Protein AF-0000000070044479 (afdb_homodimer)

Nearest PDB structures (foldseek):
  1mx0-assembly1_A  TM=9.557E-01  e=2.720E-31  Saccharolobus shibatae
  1mx0-assembly3_E  TM=9.548E-01  e=3.737E-31  Saccharolobus shibatae
  1z5a-assembly1_B  TM=9.494E-01  e=3.239E-30  Saccharolobus shibatae
  1mx0-assembly3_F  TM=9.528E-01  e=2.763E-28  Saccharolobus shibatae
  2zbk-assembly1_B  TM=9.102E-01  e=1.584E-25  Saccharolobus shibatae

InterPro domains:
  IPR003594 Histidine kinase/HSP90-like ATPase domain [PF02518] (31-142)
  IPR003594 Histidine kinase/HSP90-like ATPase domain [SM00387] (28-153)
  IPR036890 Histidine kinase/HSP90-like ATPase superfamily [G3DSA:3.30.565.10] (1-230)
  IPR036890 Histidine kinase/HSP90-like ATPase superfamily [SSF55874] (16-227)

Organism: NCBI:txid859350

Structure (mmCIF, N/CA/C/O backbone):
data_AF-0000000070044479-model_v1
#
loop_
_entity.id
_entity.type
_entity.pdbx_description
1 polymer 'Putative DNA topoisomerase VI, B subunit'
#
loop_
_atom_site.group_PDB
_atom_site.id
_atom_site.type_symbol
_atom_site.label_atom_id
_atom_site.label_alt_id
_atom_site.label_comp_id
_atom_site.label_asym_id
_atom_site.label_entity_id
_atom_site.label_seq_id
_atom_site.pdbx_PDB_ins_code
_atom_site.Cartn_x
_atom_site.Cartn_y
_atom_site.Cartn_z
_atom_site.occupancy
_atom_site.B_iso_or_equiv
_atom_site.auth_seq_id
_atom_site.auth_comp_id
_atom_site.auth_asym_id
_atom_site.auth_atom_id
_atom_site.pdbx_PDB_model_num
ATOM 1 N N . MET A 1 1 ? 23.031 30.609 -0.512 1 29.05 1 MET A N 1
ATOM 2 C CA . MET A 1 1 ? 22.578 29.422 0.21 1 29.05 1 MET A CA 1
ATOM 3 C C . MET A 1 1 ? 21.453 28.719 -0.54 1 29.05 1 MET A C 1
ATOM 5 O O . MET A 1 1 ? 20.406 29.328 -0.807 1 29.05 1 MET A O 1
ATOM 9 N N . SER A 1 2 ? 21.703 27.906 -1.408 1 37.16 2 SER A N 1
ATOM 10 C CA . SER A 1 2 ? 20.828 27.281 -2.395 1 37.16 2 SER A CA 1
ATOM 11 C C . SER A 1 2 ? 19.578 26.719 -1.734 1 37.16 2 SER A C 1
ATOM 13 O O . SER A 1 2 ? 19.672 25.859 -0.846 1 37.16 2 SER A O 1
ATOM 15 N N . SER A 1 3 ? 18.531 27.484 -1.514 1 43.47 3 SER A N 1
ATOM 16 C CA . SER A 1 3 ? 17.219 27.141 -0.96 1 43.47 3 SER A CA 1
ATOM 17 C C . SER A 1 3 ? 16.734 25.797 -1.481 1 43.47 3 SER A C 1
ATOM 19 O O . SER A 1 3 ? 16.484 25.641 -2.678 1 43.47 3 SER A O 1
ATOM 21 N N . ILE A 1 4 ? 17.297 24.766 -1.035 1 48.38 4 ILE A N 1
ATOM 22 C CA . ILE A 1 4 ? 16.844 23.453 -1.48 1 48.38 4 ILE A CA 1
ATOM 23 C C . ILE A 1 4 ? 15.32 23.391 -1.474 1 48.38 4 ILE A C 1
ATOM 25 O O . ILE A 1 4 ? 14.695 23.438 -0.411 1 48.38 4 ILE A O 1
ATOM 29 N N . LYS A 1 5 ? 14.773 23.906 -2.537 1 58.41 5 LYS A N 1
ATOM 30 C CA . LYS A 1 5 ? 13.336 23.828 -2.756 1 58.41 5 LYS A CA 1
ATOM 31 C C . LYS A 1 5 ? 12.844 22.391 -2.641 1 58.41 5 LYS A C 1
ATOM 33 O O . LYS A 1 5 ? 13.5 21.453 -3.111 1 58.41 5 LYS A O 1
ATOM 38 N N . GLU A 1 6 ? 11.938 22.219 -1.796 1 69.19 6 GLU A N 1
ATOM 39 C CA . GLU A 1 6 ? 11.281 20.922 -1.653 1 69.19 6 GLU A CA 1
ATOM 40 C C . GLU A 1 6 ? 10.82 20.375 -3.006 1 69.19 6 GLU A C 1
ATOM 42 O O . GLU A 1 6 ? 10.172 21.094 -3.775 1 69.19 6 GLU A O 1
ATOM 47 N N . LYS A 1 7 ? 11.414 19.25 -3.463 1 80.56 7 LYS A N 1
ATOM 48 C CA . LYS A 1 7 ? 11.031 18.641 -4.734 1 80.56 7 LYS A CA 1
ATOM 49 C C . LYS A 1 7 ? 9.883 17.656 -4.551 1 80.56 7 LYS A C 1
ATOM 51 O O . LYS A 1 7 ? 9.969 16.734 -3.738 1 80.56 7 LYS A O 1
ATOM 56 N N . PHE A 1 8 ? 8.727 18.062 -5.16 1 87.31 8 PHE A N 1
ATOM 57 C CA . PHE A 1 8 ? 7.566 17.172 -5.176 1 87.31 8 PHE A CA 1
ATOM 58 C C . PHE A 1 8 ? 7.621 16.234 -6.367 1 87.31 8 PHE A C 1
ATOM 60 O O . PHE A 1 8 ? 8.016 16.625 -7.465 1 87.31 8 PHE A O 1
ATOM 67 N N . ASN A 1 9 ? 7.402 14.977 -6.074 1 87.81 9 ASN A N 1
ATOM 68 C CA . ASN A 1 9 ? 7.348 13.977 -7.141 1 87.81 9 ASN A CA 1
ATOM 69 C C . ASN A 1 9 ? 6.227 12.969 -6.906 1 87.81 9 ASN A C 1
ATOM 71 O O . ASN A 1 9 ? 5.762 12.805 -5.777 1 87.81 9 ASN A O 1
ATOM 75 N N . GLN A 1 10 ? 5.777 12.438 -8.031 1 91.5 10 GLN A N 1
ATOM 76 C CA . GLN A 1 10 ? 4.809 11.344 -7.969 1 91.5 10 GLN A CA 1
ATOM 77 C C . GLN A 1 10 ? 5.473 10 -8.242 1 91.5 10 GLN A C 1
ATOM 79 O O . GLN A 1 10 ? 6.223 9.859 -9.211 1 91.5 10 GLN A O 1
ATOM 84 N N . ILE A 1 11 ? 5.242 9.062 -7.41 1 92.69 11 ILE A N 1
ATOM 85 C CA . ILE A 1 11 ? 5.793 7.734 -7.664 1 92.69 11 ILE A CA 1
ATOM 86 C C . ILE A 1 11 ? 4.676 6.793 -8.109 1 92.69 11 ILE A C 1
ATOM 88 O O . ILE A 1 11 ? 3.5 7.039 -7.832 1 92.69 11 ILE A O 1
ATOM 92 N N . SER A 1 12 ? 5.086 5.754 -8.828 1 94.69 12 SER A N 1
ATOM 93 C CA . SER A 1 12 ? 4.125 4.762 -9.297 1 94.69 12 SER A CA 1
ATOM 94 C C . SER A 1 12 ? 3.764 3.773 -8.195 1 94.69 12 SER A C 1
ATOM 96 O O . SER A 1 12 ? 4.477 3.664 -7.195 1 94.69 12 SER A O 1
ATOM 98 N N . PRO A 1 13 ? 2.658 3.078 -8.414 1 94.5 13 PRO A N 1
ATOM 99 C CA . PRO A 1 13 ? 2.328 2.021 -7.453 1 94.5 13 PRO A CA 1
ATOM 100 C C . PRO A 1 13 ? 3.438 0.981 -7.316 1 94.5 13 PRO A C 1
ATOM 102 O O . PRO A 1 13 ? 3.76 0.561 -6.203 1 94.5 13 PRO A O 1
ATOM 105 N N . SER A 1 14 ? 3.994 0.616 -8.445 1 95.56 14 SER A N 1
ATOM 106 C CA . SER A 1 14 ? 5.059 -0.383 -8.391 1 95.56 14 SER A CA 1
ATOM 107 C C . SER A 1 14 ? 6.277 0.146 -7.645 1 95.56 14 SER A C 1
ATOM 109 O O . SER A 1 14 ? 6.918 -0.59 -6.891 1 95.56 14 SER A O 1
ATOM 111 N N . GLU A 1 15 ? 6.57 1.391 -7.781 1 93.31 15 GLU A N 1
ATOM 112 C CA . GLU A 1 15 ? 7.672 1.995 -7.035 1 93.31 15 GLU A CA 1
ATOM 113 C C . GLU A 1 15 ? 7.383 2.01 -5.535 1 93.31 15 GLU A C 1
ATOM 115 O O . GLU A 1 15 ? 8.266 1.736 -4.727 1 93.31 15 GLU A O 1
ATOM 120 N N . PHE A 1 16 ? 6.18 2.369 -5.199 1 92.38 16 PHE A N 1
ATOM 121 C CA . PHE A 1 16 ? 5.785 2.396 -3.795 1 92.38 16 PHE A CA 1
ATOM 122 C C . PHE A 1 16 ? 5.957 1.024 -3.156 1 92.38 16 PHE A C 1
ATOM 124 O O . PHE A 1 16 ? 6.59 0.897 -2.105 1 92.38 16 PHE A O 1
ATOM 131 N N . PHE A 1 17 ? 5.477 0.013 -3.824 1 91 17 PHE A N 1
ATOM 132 C CA . PHE A 1 17 ? 5.488 -1.317 -3.227 1 91 17 PHE A CA 1
ATOM 133 C C . PHE A 1 17 ? 6.879 -1.937 -3.314 1 91 17 PHE A C 1
ATOM 135 O O . PHE A 1 17 ? 7.234 -2.795 -2.506 1 91 17 PHE A O 1
ATOM 142 N N . TYR A 1 18 ? 7.594 -1.481 -4.316 1 89.69 18 TYR A N 1
ATOM 143 C CA . TYR A 1 18 ? 9.008 -1.843 -4.355 1 89.69 18 TYR A CA 1
ATOM 144 C C . TYR A 1 18 ? 9.719 -1.402 -3.082 1 89.69 18 TYR A C 1
ATOM 146 O O . TYR A 1 18 ? 10.43 -2.191 -2.459 1 89.69 18 TYR A O 1
ATOM 154 N N . SER A 1 19 ? 9.484 -0.136 -2.662 1 88.12 19 SER A N 1
ATOM 155 C CA . SER A 1 19 ? 10.156 0.448 -1.508 1 88.12 19 SER A CA 1
ATOM 156 C C . SER A 1 19 ? 9.531 -0.03 -0.202 1 88.12 19 SER A C 1
ATOM 158 O O . SER A 1 19 ? 10.148 0.054 0.859 1 88.12 19 SER A O 1
ATOM 160 N N . ASN A 1 20 ? 8.297 -0.519 -0.312 1 87.94 20 ASN A N 1
ATOM 161 C CA . ASN A 1 20 ? 7.551 -0.94 0.869 1 87.94 20 ASN A CA 1
ATOM 162 C C . ASN A 1 20 ? 7.051 -2.375 0.732 1 87.94 20 ASN A C 1
ATOM 164 O O . ASN A 1 20 ? 5.895 -2.666 1.035 1 87.94 20 ASN A O 1
ATOM 168 N N . ARG A 1 21 ? 7.902 -3.24 0.276 1 88.44 21 ARG A N 1
ATOM 169 C CA . ARG A 1 21 ? 7.516 -4.609 -0.042 1 88.44 21 ARG A CA 1
ATOM 170 C C . ARG A 1 21 ? 7.102 -5.367 1.215 1 88.44 21 ARG A C 1
ATOM 172 O O . ARG A 1 21 ? 6.355 -6.348 1.138 1 88.44 21 ARG A O 1
ATOM 179 N N . ASP A 1 22 ? 7.512 -4.898 2.383 1 86.62 22 ASP A N 1
ATOM 180 C CA . ASP A 1 22 ? 7.125 -5.531 3.641 1 86.62 22 ASP A CA 1
ATOM 181 C C . ASP A 1 22 ? 5.613 -5.477 3.838 1 86.62 22 ASP A C 1
ATOM 183 O O . ASP A 1 22 ? 5.027 -6.375 4.449 1 86.62 22 ASP A O 1
ATOM 187 N N . LEU A 1 23 ? 5.031 -4.453 3.336 1 83.5 23 LEU A N 1
ATOM 188 C CA . LEU A 1 23 ? 3.586 -4.277 3.451 1 83.5 23 LEU A CA 1
ATOM 189 C C . LEU A 1 23 ? 2.844 -5.43 2.781 1 83.5 23 LEU A C 1
ATOM 191 O O . LEU A 1 23 ? 1.732 -5.777 3.188 1 83.5 23 LEU A O 1
ATOM 195 N N . ALA A 1 24 ? 3.525 -6.059 1.772 1 83.94 24 ALA A N 1
ATOM 196 C CA . ALA A 1 24 ? 2.887 -7.141 1.027 1 83.94 24 ALA A CA 1
ATOM 197 C C . ALA A 1 24 ? 3.434 -8.5 1.455 1 83.94 24 ALA A C 1
ATOM 199 O O . ALA A 1 24 ? 3.23 -9.5 0.766 1 83.94 24 ALA A O 1
ATOM 200 N N . GLY A 1 25 ? 4.211 -8.547 2.457 1 87.38 25 GLY A N 1
ATOM 201 C CA . GLY A 1 25 ? 4.68 -9.82 2.986 1 87.38 25 GLY A CA 1
ATOM 202 C C . GLY A 1 25 ? 6.012 -10.25 2.406 1 87.38 25 GLY A C 1
ATOM 203 O O . GLY A 1 25 ? 6.395 -11.414 2.521 1 87.38 25 GLY A O 1
ATOM 204 N N . PHE A 1 26 ? 6.672 -9.344 1.788 1 93.94 26 PHE A N 1
ATOM 205 C CA . PHE A 1 26 ? 7.938 -9.695 1.154 1 93.94 26 PHE A CA 1
ATOM 206 C C . PHE A 1 26 ? 9.102 -8.969 1.831 1 93.94 26 PHE A C 1
ATOM 208 O O . PHE A 1 26 ? 9.852 -8.242 1.178 1 93.94 26 PHE A O 1
ATOM 215 N N . SER A 1 27 ? 9.273 -9.305 3.121 1 91 27 SER A N 1
ATOM 216 C CA . SER A 1 27 ? 10.195 -8.578 3.986 1 91 27 SER A CA 1
ATOM 217 C C . SER A 1 27 ? 11.578 -9.211 3.971 1 91 27 SER A C 1
ATOM 219 O O . SER A 1 27 ? 12.586 -8.516 4.094 1 91 27 SER A O 1
ATOM 221 N N . ASN A 1 28 ? 11.578 -10.523 3.861 1 95.25 28 ASN A N 1
ATOM 222 C CA . ASN A 1 28 ? 12.836 -11.266 3.852 1 95.25 28 ASN A CA 1
ATOM 223 C C . ASN A 1 28 ? 12.727 -12.539 3.016 1 95.25 28 ASN A C 1
ATOM 225 O O . ASN A 1 28 ? 11.633 -12.938 2.619 1 95.25 28 ASN A O 1
ATOM 229 N N . PRO A 1 29 ? 13.844 -13.133 2.758 1 98.19 29 PRO A N 1
ATOM 230 C CA . PRO A 1 29 ? 13.844 -14.266 1.827 1 98.19 29 PRO A CA 1
ATOM 231 C C . PRO A 1 29 ? 12.992 -15.43 2.318 1 98.19 29 PRO A C 1
ATOM 233 O O . PRO A 1 29 ? 12.375 -16.125 1.512 1 98.19 29 PRO A O 1
ATOM 236 N N . THR A 1 30 ? 12.984 -15.672 3.623 1 98.44 30 THR A N 1
ATOM 237 C CA . THR A 1 30 ? 12.203 -16.766 4.188 1 98.44 30 THR A CA 1
ATOM 238 C C . THR A 1 30 ? 10.711 -16.516 3.992 1 98.44 30 THR A C 1
ATOM 240 O O . THR A 1 30 ? 10.008 -17.328 3.389 1 98.44 30 THR A O 1
ATOM 243 N N . ARG A 1 31 ? 10.258 -15.383 4.43 1 97.44 31 ARG A N 1
ATOM 244 C CA . ARG A 1 31 ? 8.852 -15.016 4.344 1 97.44 31 ARG A CA 1
ATOM 245 C C . ARG A 1 31 ? 8.422 -14.828 2.891 1 97.44 31 ARG A C 1
ATOM 247 O O . ARG A 1 31 ? 7.305 -15.203 2.518 1 97.44 31 ARG A O 1
ATOM 254 N N . SER A 1 32 ? 9.305 -14.289 2.135 1 97.81 32 SER A N 1
ATOM 255 C CA . SER A 1 32 ? 8.969 -13.977 0.749 1 97.81 32 SER A CA 1
ATOM 256 C C . SER A 1 32 ? 8.727 -15.242 -0.06 1 97.81 32 SER A C 1
ATOM 258 O O . SER A 1 32 ? 7.801 -15.305 -0.872 1 97.81 32 SER A O 1
ATOM 260 N N . LEU A 1 33 ? 9.555 -16.266 0.125 1 98.69 33 LEU A N 1
ATOM 261 C CA . LEU A 1 33 ? 9.359 -17.547 -0.564 1 98.69 33 LEU A CA 1
ATOM 262 C C . LEU A 1 33 ? 8.023 -18.172 -0.172 1 98.69 33 LEU A C 1
ATOM 264 O O . LEU A 1 33 ? 7.266 -18.609 -1.036 1 98.69 33 LEU A O 1
ATOM 268 N N . TYR A 1 34 ? 7.777 -18.125 1.093 1 98.06 34 TYR A N 1
ATOM 269 C CA . TYR A 1 34 ? 6.523 -18.656 1.604 1 98.06 34 TYR A CA 1
ATOM 270 C C . TYR A 1 34 ? 5.332 -17.906 1.04 1 98.06 34 TYR A C 1
ATOM 272 O O . TYR A 1 34 ? 4.363 -18.5 0.573 1 98.06 34 TYR A O 1
ATOM 280 N N . THR A 1 35 ? 5.395 -16.578 1.1 1 96.75 35 THR A N 1
ATOM 281 C CA . THR A 1 35 ? 4.293 -15.742 0.637 1 96.75 35 THR A CA 1
ATOM 282 C C . THR A 1 35 ? 4.043 -15.953 -0.854 1 96.75 35 THR A C 1
ATOM 284 O O . THR A 1 35 ? 2.893 -16.016 -1.292 1 96.75 35 THR A O 1
ATOM 287 N N . ALA A 1 36 ? 5.102 -16.047 -1.615 1 98.19 36 ALA A N 1
ATOM 288 C CA . ALA A 1 36 ? 4.961 -16.281 -3.051 1 98.19 36 ALA A CA 1
ATOM 289 C C . ALA A 1 36 ? 4.234 -17.594 -3.322 1 98.19 36 ALA A C 1
ATOM 291 O O . ALA A 1 36 ? 3.328 -17.656 -4.156 1 98.19 36 ALA A O 1
ATOM 292 N N . VAL A 1 37 ? 4.617 -18.609 -2.619 1 98.31 37 VAL A N 1
ATOM 293 C CA . VAL A 1 37 ? 3.971 -19.922 -2.754 1 98.31 37 VAL A CA 1
ATOM 294 C C . VAL A 1 37 ? 2.473 -19.781 -2.484 1 98.31 37 VAL A C 1
ATOM 296 O O . VAL A 1 37 ? 1.648 -20.203 -3.295 1 98.31 37 VAL A O 1
ATOM 299 N N . ARG A 1 38 ? 2.215 -19.203 -1.387 1 96.81 38 ARG A N 1
ATOM 300 C CA . ARG A 1 38 ? 0.823 -19.062 -0.971 1 96.81 38 ARG A CA 1
ATOM 301 C C . ARG A 1 38 ? 0.012 -18.312 -2.016 1 96.81 38 ARG A C 1
ATOM 303 O O . ARG A 1 38 ? -1.091 -18.719 -2.377 1 96.81 38 ARG A O 1
ATOM 310 N N . GLU A 1 39 ? 0.542 -17.203 -2.492 1 95.06 39 GLU A N 1
ATOM 311 C CA . GLU A 1 39 ? -0.179 -16.359 -3.438 1 95.06 39 GLU A CA 1
ATOM 312 C C . GLU A 1 39 ? -0.479 -17.109 -4.73 1 95.06 39 GLU A C 1
ATOM 314 O O . GLU A 1 39 ? -1.596 -17.031 -5.25 1 95.06 39 GLU A O 1
ATOM 319 N N . PHE A 1 40 ? 0.484 -17.859 -5.234 1 97.44 40 PHE A N 1
ATOM 320 C CA . PHE A 1 40 ? 0.295 -18.531 -6.508 1 97.44 40 PHE A CA 1
ATOM 321 C C . PHE A 1 40 ? -0.632 -19.734 -6.344 1 97.44 40 PHE A C 1
ATOM 323 O O . PHE A 1 40 ? -1.482 -19.984 -7.199 1 97.44 40 PHE A O 1
ATOM 330 N N . VAL A 1 41 ? -0.502 -20.453 -5.258 1 97.38 41 VAL A N 1
ATOM 331 C CA . VAL A 1 41 ? -1.359 -21.609 -5.02 1 97.38 41 VAL A CA 1
ATOM 332 C C . VAL A 1 41 ? -2.803 -21.156 -4.824 1 97.38 41 VAL A C 1
ATOM 334 O O . VAL A 1 41 ? -3.727 -21.734 -5.41 1 97.38 41 VAL A O 1
ATOM 337 N N . GLU A 1 42 ? -2.984 -20.125 -4.051 1 94.69 42 GLU A N 1
ATOM 338 C CA . GLU A 1 42 ? -4.328 -19.609 -3.793 1 94.69 42 GLU A CA 1
ATOM 339 C C . GLU A 1 42 ? -4.977 -19.094 -5.074 1 94.69 42 GLU A C 1
ATOM 341 O O . GLU A 1 42 ? -6.172 -19.297 -5.297 1 94.69 42 GLU A O 1
ATOM 346 N N . ASN A 1 43 ? -4.215 -18.406 -5.887 1 93.69 43 ASN A N 1
ATOM 347 C CA . ASN A 1 43 ? -4.746 -17.953 -7.168 1 93.69 43 ASN A CA 1
ATOM 348 C C . ASN A 1 43 ? -5.203 -19.125 -8.031 1 93.69 43 ASN A C 1
ATOM 350 O O . ASN A 1 43 ? -6.242 -19.047 -8.688 1 93.69 43 ASN A O 1
ATOM 354 N N . ALA A 1 44 ? -4.41 -20.188 -8.039 1 96.69 44 ALA A N 1
ATOM 355 C CA . ALA A 1 44 ? -4.754 -21.375 -8.805 1 96.69 44 ALA A CA 1
ATOM 356 C C . ALA A 1 44 ? -6.074 -21.969 -8.328 1 96.69 44 ALA A C 1
ATOM 358 O O . ALA A 1 44 ? -6.957 -22.266 -9.133 1 96.69 44 ALA A O 1
ATOM 359 N N . LEU A 1 45 ? -6.168 -22.094 -7.02 1 94.88 45 LEU A N 1
ATOM 360 C CA . LEU A 1 45 ? -7.375 -22.656 -6.43 1 94.88 45 LEU A CA 1
ATOM 361 C C . LEU A 1 45 ? -8.586 -21.781 -6.707 1 94.88 45 LEU A C 1
ATOM 363 O O . LEU A 1 45 ? -9.641 -22.281 -7.098 1 94.88 45 LEU A O 1
ATOM 367 N N . ASP A 1 46 ? -8.422 -20.484 -6.531 1 91.56 46 ASP A N 1
ATOM 368 C CA . ASP A 1 46 ? -9.508 -19.547 -6.746 1 91.56 46 ASP A CA 1
ATOM 369 C C . ASP A 1 46 ? -9.992 -19.578 -8.195 1 91.56 46 ASP A C 1
ATOM 371 O O . ASP A 1 46 ? -11.195 -19.547 -8.453 1 91.56 46 ASP A O 1
ATOM 375 N N . ALA A 1 47 ? -9.07 -19.609 -9.109 1 92.81 47 ALA A N 1
ATOM 376 C CA . ALA A 1 47 ? -9.414 -19.609 -10.531 1 92.81 47 ALA A CA 1
ATOM 377 C C . ALA A 1 47 ? -10.25 -20.844 -10.883 1 92.81 47 ALA A C 1
ATOM 379 O O . ALA A 1 47 ? -11.227 -20.734 -11.633 1 92.81 47 ALA A O 1
ATOM 380 N N . CYS A 1 48 ? -9.891 -21.984 -10.375 1 94.31 48 CYS A N 1
ATOM 381 C CA . CYS A 1 48 ? -10.648 -23.203 -10.617 1 94.31 48 CYS A CA 1
ATOM 382 C C . CYS A 1 48 ? -12.031 -23.125 -9.984 1 94.31 48 CYS A C 1
ATOM 384 O O . CYS A 1 48 ? -13.039 -23.422 -10.633 1 94.31 48 CYS A O 1
ATOM 386 N N . ASP A 1 49 ? -12.07 -22.625 -8.781 1 90.19 49 ASP A N 1
ATOM 387 C CA . ASP A 1 49 ? -13.32 -22.531 -8.047 1 90.19 49 ASP A CA 1
ATOM 388 C C . ASP A 1 49 ? -14.328 -21.656 -8.781 1 90.19 49 ASP A C 1
ATOM 390 O O . ASP A 1 49 ? -15.508 -22 -8.883 1 90.19 49 ASP A O 1
ATOM 394 N N . GLN A 1 50 ? -13.852 -20.625 -9.242 1 86.81 50 GLN A N 1
ATOM 395 C CA . GLN A 1 50 ? -14.727 -19.656 -9.906 1 86.81 50 GLN A CA 1
ATOM 396 C C . GLN A 1 50 ? -15.375 -20.25 -11.141 1 86.81 50 GLN A C 1
ATOM 398 O O . GLN A 1 50 ? -16.469 -19.844 -11.539 1 86.81 50 GLN A O 1
ATOM 403 N N . LYS A 1 51 ? -14.727 -21.25 -11.734 1 91.94 51 LYS A N 1
ATOM 404 C CA . LYS A 1 51 ? -15.242 -21.844 -12.969 1 91.94 51 LYS A CA 1
ATOM 405 C C . LYS A 1 51 ? -15.797 -23.25 -12.719 1 91.94 51 LYS A C 1
ATOM 407 O O . LYS A 1 51 ? -16.141 -23.969 -13.664 1 91.94 51 LYS A O 1
ATOM 412 N N . GLY A 1 52 ? -15.812 -23.641 -11.453 1 91.75 52 GLY A N 1
ATOM 413 C CA . GLY A 1 52 ? -16.328 -24.953 -11.102 1 91.75 52 GLY A CA 1
ATOM 414 C C . GLY A 1 52 ? -15.445 -26.094 -11.586 1 91.75 52 GLY A C 1
ATOM 415 O O . GLY A 1 52 ? -15.938 -27.172 -11.914 1 91.75 52 GLY A O 1
ATOM 416 N N . ILE A 1 53 ? -14.195 -25.859 -11.695 1 94.81 53 ILE A N 1
ATOM 417 C CA . ILE A 1 53 ? -13.211 -26.859 -12.094 1 94.81 53 ILE A CA 1
ATOM 418 C C . ILE A 1 53 ? -12.57 -27.469 -10.859 1 94.81 53 ILE A C 1
ATOM 420 O O . ILE A 1 53 ? -12.172 -26.766 -9.938 1 94.81 53 ILE A O 1
ATOM 424 N N . LEU A 1 54 ? -12.539 -28.797 -10.797 1 96.38 54 LEU A N 1
ATOM 425 C CA . LEU A 1 54 ? -11.773 -29.422 -9.727 1 96.38 54 LEU A CA 1
ATOM 426 C C . LEU A 1 54 ? -10.289 -29.141 -9.883 1 96.38 54 LEU A C 1
ATOM 428 O O . LEU A 1 54 ? -9.688 -29.516 -10.891 1 96.38 54 LEU A O 1
ATOM 432 N N . PRO A 1 55 ? -9.703 -28.578 -8.906 1 97.69 55 PRO A N 1
ATOM 433 C CA . PRO A 1 55 ? -8.344 -28.078 -9.102 1 97.69 55 PRO A CA 1
ATOM 434 C C . PRO A 1 55 ? -7.293 -29.188 -9.078 1 97.69 55 PRO A C 1
ATOM 436 O O . PRO A 1 55 ? -7.328 -30.062 -8.211 1 97.69 55 PRO A O 1
ATOM 439 N N . ASP A 1 56 ? -6.438 -29.219 -10.023 1 98.5 56 ASP A N 1
ATOM 440 C CA . ASP A 1 56 ? -5.133 -29.859 -10.016 1 98.5 56 ASP A CA 1
ATOM 441 C C . ASP A 1 56 ? -4.004 -28.844 -9.969 1 98.5 56 ASP A C 1
ATOM 443 O O . ASP A 1 56 ? -3.773 -28.109 -10.938 1 98.5 56 ASP A O 1
ATOM 447 N N . VAL A 1 57 ? -3.291 -28.75 -8.828 1 98.81 57 VAL A N 1
ATOM 448 C CA . VAL A 1 57 ? -2.258 -27.734 -8.625 1 98.81 57 VAL A CA 1
ATOM 449 C C . VAL A 1 57 ? -0.911 -28.422 -8.391 1 98.81 57 VAL A C 1
ATOM 451 O O . VAL A 1 57 ? -0.791 -29.281 -7.52 1 98.81 57 VAL A O 1
ATOM 454 N N . HIS A 1 58 ? 0.044 -28.078 -9.188 1 98.88 58 HIS A N 1
ATOM 455 C CA . HIS A 1 58 ? 1.395 -28.609 -9.055 1 98.88 58 HIS A CA 1
ATOM 456 C C . HIS A 1 58 ? 2.393 -27.516 -8.703 1 98.88 58 HIS A C 1
ATOM 458 O O . HIS A 1 58 ? 2.572 -26.562 -9.477 1 98.88 58 HIS A O 1
ATOM 464 N N . LEU A 1 59 ? 2.98 -27.609 -7.531 1 98.88 59 LEU A N 1
ATOM 465 C CA . LEU A 1 59 ? 3.977 -26.672 -7.016 1 98.88 59 LEU A CA 1
ATOM 466 C C . LEU A 1 59 ? 5.383 -27.234 -7.168 1 98.88 59 LEU A C 1
ATOM 468 O O . LEU A 1 59 ? 5.637 -28.391 -6.805 1 98.88 59 LEU A O 1
ATOM 472 N N . ILE A 1 60 ? 6.293 -26.453 -7.781 1 98.94 60 ILE A N 1
ATOM 473 C CA . ILE A 1 60 ? 7.684 -26.844 -7.965 1 98.94 60 ILE A CA 1
ATOM 474 C C . ILE A 1 60 ? 8.602 -25.75 -7.449 1 98.94 60 ILE A C 1
ATOM 476 O O . ILE A 1 60 ? 8.438 -24.578 -7.797 1 98.94 60 ILE A O 1
ATOM 480 N N . ILE A 1 61 ? 9.516 -26.047 -6.578 1 98.94 61 ILE A N 1
ATOM 481 C CA . ILE A 1 61 ? 10.578 -25.141 -6.172 1 98.94 61 ILE A CA 1
ATOM 482 C C . ILE A 1 61 ? 11.938 -25.766 -6.492 1 98.94 61 ILE A C 1
ATOM 484 O O . ILE A 1 61 ? 12.211 -26.906 -6.105 1 98.94 61 ILE A O 1
ATOM 488 N N . LYS A 1 62 ? 12.758 -25.047 -7.266 1 98.81 62 LYS A N 1
ATOM 489 C CA . LYS A 1 62 ? 14.094 -25.5 -7.629 1 98.81 62 LYS A CA 1
ATOM 490 C C . LYS A 1 62 ? 15.141 -24.438 -7.316 1 98.81 62 LYS A C 1
ATOM 492 O O . LYS A 1 62 ? 14.969 -23.266 -7.656 1 98.81 62 LYS A O 1
ATOM 497 N N . ALA A 1 63 ? 16.219 -24.875 -6.672 1 98.62 63 ALA A N 1
ATOM 498 C CA . ALA A 1 63 ? 17.328 -23.953 -6.48 1 98.62 63 ALA A CA 1
ATOM 499 C C . ALA A 1 63 ? 18.078 -23.719 -7.789 1 98.62 63 ALA A C 1
ATOM 501 O O . ALA A 1 63 ? 18.344 -24.656 -8.539 1 98.62 63 ALA A O 1
ATOM 502 N N . VAL A 1 64 ? 18.375 -22.469 -8.031 1 98.38 64 VAL A N 1
ATOM 503 C CA . VAL A 1 64 ? 19.156 -22.156 -9.219 1 98.38 64 VAL A CA 1
ATOM 504 C C . VAL A 1 64 ? 20.562 -22.75 -9.094 1 98.38 64 VAL A C 1
ATOM 506 O O . VAL A 1 64 ? 21.094 -23.328 -10.047 1 98.38 64 VAL A O 1
ATOM 509 N N . ASP A 1 65 ? 21.109 -22.547 -7.953 1 97.69 65 ASP A N 1
ATOM 510 C CA . ASP A 1 65 ? 22.391 -23.156 -7.59 1 97.69 65 ASP A CA 1
ATOM 511 C C . ASP A 1 65 ? 22.266 -23.969 -6.297 1 97.69 65 ASP A C 1
ATOM 513 O O . ASP A 1 65 ? 22.422 -23.422 -5.203 1 97.69 65 ASP A O 1
ATOM 517 N N . PRO A 1 66 ? 22.125 -25.219 -6.434 1 95.94 66 PRO A N 1
ATOM 518 C CA . PRO A 1 66 ? 21.875 -26.062 -5.258 1 95.94 66 PRO A CA 1
ATOM 519 C C . PRO A 1 66 ? 23.047 -26.031 -4.266 1 95.94 66 PRO A C 1
ATOM 521 O O . PRO A 1 66 ? 22.859 -26.328 -3.082 1 95.94 66 PRO A O 1
ATOM 524 N N . GLU A 1 67 ? 24.203 -25.672 -4.68 1 95.94 67 GLU A N 1
ATOM 525 C CA . GLU A 1 67 ? 25.391 -25.75 -3.828 1 95.94 67 GLU A CA 1
ATOM 526 C C . GLU A 1 67 ? 25.547 -24.484 -2.99 1 95.94 67 GLU A C 1
ATOM 528 O O . GLU A 1 67 ? 26.297 -24.469 -2.02 1 95.94 67 GLU A O 1
ATOM 533 N N . LYS A 1 68 ? 24.891 -23.5 -3.383 1 97.19 68 LYS A N 1
ATOM 534 C CA . LYS A 1 68 ? 24.984 -22.234 -2.641 1 97.19 68 LYS A CA 1
ATOM 535 C C . LYS A 1 68 ? 24.125 -22.281 -1.381 1 97.19 68 LYS A C 1
ATOM 537 O O . LYS A 1 68 ? 23.031 -22.859 -1.39 1 97.19 68 LYS A O 1
ATOM 542 N N . SER A 1 69 ? 24.578 -21.672 -0.336 1 97.25 69 SER A N 1
ATOM 543 C CA . SER A 1 69 ? 23.828 -21.609 0.909 1 97.25 69 SER A CA 1
ATOM 544 C C . SER A 1 69 ? 22.688 -20.594 0.819 1 97.25 69 SER A C 1
ATOM 546 O O . SER A 1 69 ? 22.766 -19.625 0.063 1 97.25 69 SER A O 1
ATOM 548 N N . ASP A 1 70 ? 21.719 -20.844 1.627 1 97.94 70 ASP A N 1
ATOM 549 C CA . ASP A 1 70 ? 20.594 -19.922 1.732 1 97.94 70 ASP A CA 1
ATOM 550 C C . ASP A 1 70 ? 21 -18.656 2.504 1 97.94 70 ASP A C 1
ATOM 552 O O . ASP A 1 70 ? 21.828 -18.719 3.416 1 97.94 70 ASP A O 1
ATOM 556 N N . PRO A 1 71 ? 20.391 -17.641 2.141 1 98.31 71 PRO A N 1
ATOM 557 C CA . PRO A 1 71 ? 19.422 -17.438 1.062 1 98.31 71 PRO A CA 1
ATOM 558 C C . PRO A 1 71 ? 20.062 -17.5 -0.324 1 98.31 71 PRO A C 1
ATOM 560 O O . PRO A 1 71 ? 21.234 -17.125 -0.488 1 98.31 71 PRO A O 1
ATOM 563 N N . LYS A 1 72 ? 19.297 -17.984 -1.32 1 98.56 72 LYS A N 1
ATOM 564 C CA . LYS A 1 72 ? 19.75 -18.078 -2.703 1 98.56 72 LYS A CA 1
ATOM 565 C C . LYS A 1 72 ? 18.578 -18 -3.676 1 98.56 72 LYS A C 1
ATOM 567 O O . LYS A 1 72 ? 17.422 -18.047 -3.262 1 98.56 72 LYS A O 1
ATOM 572 N N . PRO A 1 73 ? 18.875 -17.812 -4.922 1 98.75 73 PRO A N 1
ATOM 573 C CA . PRO A 1 73 ? 17.797 -17.781 -5.918 1 98.75 73 PRO A CA 1
ATOM 574 C C . PRO A 1 73 ? 17.109 -19.141 -6.098 1 98.75 73 PRO A C 1
ATOM 576 O O . PRO A 1 73 ? 17.781 -20.156 -6.191 1 98.75 73 PRO A O 1
ATOM 579 N N . TYR A 1 74 ? 15.82 -19.109 -6.133 1 98.88 74 TYR A N 1
ATOM 580 C CA . TYR A 1 74 ? 14.977 -20.266 -6.422 1 98.88 74 TYR A CA 1
ATOM 581 C C . TYR A 1 74 ? 14.031 -19.969 -7.582 1 98.88 74 TYR A C 1
ATOM 583 O O . TYR A 1 74 ? 13.602 -18.828 -7.77 1 98.88 74 TYR A O 1
ATOM 591 N N . ILE A 1 75 ? 13.75 -21 -8.336 1 98.94 75 ILE A N 1
ATOM 592 C CA . ILE A 1 75 ? 12.656 -20.953 -9.305 1 98.94 75 ILE A CA 1
ATOM 593 C C . ILE A 1 75 ? 11.398 -21.547 -8.68 1 98.94 75 ILE A C 1
ATOM 595 O O . ILE A 1 75 ? 11.391 -22.703 -8.266 1 98.94 75 ILE A O 1
ATO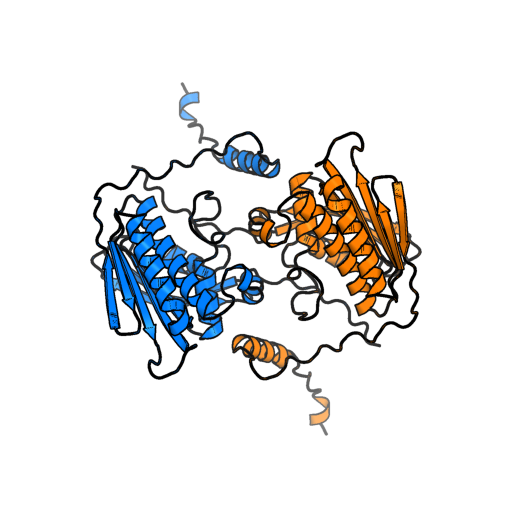M 599 N N . LEU A 1 76 ? 10.438 -20.719 -8.539 1 98.94 76 LEU A N 1
ATOM 600 C CA . LEU A 1 76 ? 9.117 -21.141 -8.078 1 98.94 76 LEU A CA 1
ATOM 601 C C . LEU A 1 76 ? 8.141 -21.234 -9.25 1 98.94 76 LEU A C 1
ATOM 603 O O . LEU A 1 76 ? 7.941 -20.25 -9.969 1 98.94 76 LEU A O 1
ATOM 607 N N . THR A 1 77 ? 7.566 -22.422 -9.422 1 98.94 77 THR A N 1
ATOM 608 C CA . THR A 1 77 ? 6.574 -22.625 -10.469 1 98.94 77 THR A CA 1
ATOM 609 C C . THR A 1 77 ? 5.293 -23.219 -9.891 1 98.94 77 THR A C 1
ATOM 611 O O . THR A 1 77 ? 5.34 -24.156 -9.094 1 98.94 77 THR A O 1
ATOM 614 N N . VAL A 1 78 ? 4.207 -22.625 -10.25 1 98.94 78 VAL A N 1
ATOM 615 C CA . VAL A 1 78 ? 2.904 -23.203 -9.922 1 98.94 78 VAL A CA 1
ATOM 616 C C . VAL A 1 78 ? 2.09 -23.391 -11.203 1 98.94 78 VAL A C 1
ATOM 618 O O . VAL A 1 78 ? 1.948 -22.469 -12 1 98.94 78 VAL A O 1
ATOM 621 N N . LYS A 1 79 ? 1.604 -24.641 -11.367 1 98.81 79 LYS A N 1
ATOM 622 C CA . LYS A 1 79 ? 0.766 -25.016 -12.5 1 98.81 79 LYS A CA 1
ATOM 623 C C . LYS A 1 79 ? -0.625 -25.438 -12.039 1 98.81 79 LYS A C 1
ATOM 625 O O . LYS A 1 79 ? -0.764 -26.125 -11.031 1 98.81 79 LYS A O 1
ATOM 630 N N . ASP A 1 80 ? -1.625 -25 -12.812 1 98.62 80 ASP A N 1
ATOM 631 C CA . ASP A 1 80 ? -2.982 -25.438 -12.5 1 98.62 80 ASP A CA 1
ATOM 632 C C . ASP A 1 80 ? -3.742 -25.812 -13.773 1 98.62 80 ASP A C 1
ATOM 634 O O . ASP A 1 80 ? -3.277 -25.547 -14.883 1 98.62 80 ASP A O 1
ATOM 638 N N . ASN A 1 81 ? -4.852 -26.531 -13.547 1 98.19 81 ASN A N 1
ATOM 639 C CA . ASN A 1 81 ? -5.742 -26.906 -14.641 1 98.19 81 ASN A CA 1
ATOM 640 C C . ASN A 1 81 ? -6.938 -25.969 -14.742 1 98.19 81 ASN A C 1
ATOM 642 O O . ASN A 1 81 ? -8.031 -26.391 -15.133 1 98.19 81 ASN A O 1
ATOM 646 N N . GLY A 1 82 ? -6.707 -24.75 -14.297 1 97.44 82 GLY A N 1
ATOM 647 C CA . GLY A 1 82 ? -7.789 -23.766 -14.312 1 97.44 82 GLY A CA 1
ATOM 648 C C . GLY A 1 82 ? -8.141 -23.281 -15.703 1 97.44 82 GLY A C 1
ATOM 649 O O . GLY A 1 82 ? -7.711 -23.875 -16.703 1 97.44 82 GLY A O 1
ATOM 650 N N . PRO A 1 83 ? -8.953 -22.203 -15.742 1 96.75 83 PRO A N 1
ATOM 651 C CA . PRO A 1 83 ? -9.484 -21.719 -17.016 1 96.75 83 PRO A CA 1
ATOM 652 C C . PRO A 1 83 ? -8.438 -20.984 -17.859 1 96.75 83 PRO A C 1
ATOM 654 O O . PRO A 1 83 ? -8.703 -20.609 -19 1 96.75 83 PRO A O 1
ATOM 657 N N . GLY A 1 84 ? -7.25 -20.812 -17.328 1 97.25 84 GLY A N 1
ATOM 658 C CA . GLY A 1 84 ? -6.273 -19.969 -18 1 97.25 84 GLY A CA 1
ATOM 659 C C . GLY A 1 84 ? -6.656 -18.5 -18.031 1 97.25 84 GLY A C 1
ATOM 660 O O . GLY A 1 84 ? -7.602 -18.094 -17.344 1 97.25 84 GLY A O 1
ATOM 661 N N . ILE A 1 85 ? -5.762 -17.734 -18.625 1 96.69 85 ILE A N 1
ATOM 662 C CA . ILE A 1 85 ? -5.969 -16.297 -18.812 1 96.69 85 ILE A CA 1
ATOM 663 C C . ILE A 1 85 ? -5.777 -15.938 -20.281 1 96.69 85 ILE A C 1
ATOM 665 O O . ILE A 1 85 ? -4.82 -16.391 -20.922 1 96.69 85 ILE A O 1
ATOM 669 N N . ASP A 1 86 ? -6.711 -15.141 -20.766 1 95.94 86 ASP A N 1
ATOM 670 C CA . ASP A 1 86 ? -6.594 -14.68 -22.156 1 95.94 86 ASP A CA 1
ATOM 671 C C . ASP A 1 86 ? -5.273 -13.938 -22.375 1 95.94 86 ASP A C 1
ATOM 673 O O . ASP A 1 86 ? -4.855 -13.141 -21.531 1 95.94 86 ASP A O 1
ATOM 677 N N . ALA A 1 87 ? -4.707 -14.188 -23.547 1 96.69 87 ALA A N 1
ATOM 678 C CA . ALA A 1 87 ? -3.396 -13.641 -23.875 1 96.69 87 ALA A CA 1
ATOM 679 C C . ALA A 1 87 ? -3.389 -12.117 -23.734 1 96.69 87 ALA A C 1
ATOM 681 O O . ALA A 1 87 ? -2.391 -11.531 -23.297 1 96.69 87 ALA A O 1
ATOM 682 N N . SER A 1 88 ? -4.445 -11.453 -24.078 1 95.25 88 SER A N 1
ATOM 683 C CA . SER A 1 88 ? -4.531 -10 -24.047 1 95.25 88 SER A CA 1
ATOM 684 C C . SER A 1 88 ? -4.434 -9.453 -22.641 1 95.25 88 SER A C 1
ATOM 686 O O . SER A 1 88 ? -4.055 -8.297 -22.422 1 95.25 88 SER A O 1
ATOM 688 N N . HIS A 1 89 ? -4.691 -10.242 -21.609 1 95.88 89 HIS A N 1
ATOM 689 C CA . HIS A 1 89 ? -4.715 -9.781 -20.234 1 95.88 89 HIS A CA 1
ATOM 690 C C . HIS A 1 89 ? -3.422 -10.148 -19.516 1 95.88 89 HIS A C 1
ATOM 692 O O . HIS A 1 89 ? -3.117 -9.586 -18.453 1 95.88 89 HIS A O 1
ATOM 698 N N . ILE A 1 90 ? -2.672 -11.055 -20.047 1 97.5 90 ILE A N 1
ATOM 699 C CA . ILE A 1 90 ? -1.543 -11.648 -19.328 1 97.5 90 ILE A CA 1
ATOM 700 C C . ILE A 1 90 ? -0.52 -10.57 -18.984 1 97.5 90 ILE A C 1
ATOM 702 O O . ILE A 1 90 ? -0.085 -10.453 -17.844 1 97.5 90 ILE A O 1
ATOM 706 N N . PRO A 1 91 ? -0.178 -9.703 -19.953 1 98.12 91 PRO A N 1
ATOM 707 C CA . PRO A 1 91 ? 0.835 -8.695 -19.609 1 98.12 91 PRO A CA 1
ATOM 708 C C . PRO A 1 91 ? 0.397 -7.777 -18.469 1 98.12 91 PRO A C 1
ATOM 710 O O . PRO A 1 91 ? 1.177 -7.508 -17.562 1 98.12 91 PRO A O 1
ATOM 713 N N . LEU A 1 92 ? -0.81 -7.367 -18.484 1 96.5 92 LEU A N 1
ATOM 714 C CA . LEU A 1 92 ? -1.292 -6.465 -17.453 1 96.5 92 LEU A CA 1
ATOM 715 C C . LEU A 1 92 ? -1.45 -7.199 -16.125 1 96.5 92 LEU A C 1
ATOM 717 O O . LEU A 1 92 ? -1.056 -6.684 -15.078 1 96.5 92 LEU A O 1
ATOM 721 N N . ALA A 1 93 ? -1.931 -8.406 -16.172 1 95.62 93 ALA A N 1
ATOM 722 C CA . ALA A 1 93 ? -2.227 -9.18 -14.961 1 95.62 93 ALA A CA 1
ATOM 723 C C . ALA A 1 93 ? -0.947 -9.523 -14.203 1 95.62 93 ALA A C 1
ATOM 725 O O . ALA A 1 93 ? -0.955 -9.625 -12.977 1 95.62 93 ALA A O 1
ATOM 726 N N . PHE A 1 94 ? 0.138 -9.641 -14.914 1 97.62 94 PHE A N 1
ATOM 727 C CA . PHE A 1 94 ? 1.364 -10.109 -14.281 1 97.62 94 PHE A CA 1
ATOM 728 C C . PHE A 1 94 ? 2.457 -9.047 -14.367 1 97.62 94 PHE A C 1
ATOM 730 O O . PHE A 1 94 ? 3.59 -9.281 -13.938 1 97.62 94 PHE A O 1
ATOM 737 N N . GLY A 1 95 ? 2.107 -7.859 -14.898 1 97.19 95 GLY A N 1
ATOM 738 C CA . GLY A 1 95 ? 3.137 -6.852 -15.102 1 97.19 95 GLY A CA 1
ATOM 739 C C . GLY A 1 95 ? 2.717 -5.469 -14.633 1 97.19 95 GLY A C 1
ATOM 740 O O . GLY A 1 95 ? 3.369 -4.477 -14.961 1 97.19 95 GLY A O 1
ATOM 741 N N . THR A 1 96 ? 1.628 -5.449 -13.977 1 96.62 96 THR A N 1
ATOM 742 C CA . THR A 1 96 ? 1.13 -4.164 -13.5 1 96.62 96 THR A CA 1
ATOM 743 C C . THR A 1 96 ? 0.6 -4.293 -12.07 1 96.62 96 THR A C 1
ATOM 745 O O . THR A 1 96 ? -0.242 -5.148 -11.789 1 96.62 96 THR A O 1
ATOM 748 N N . VAL A 1 97 ? 1.089 -3.453 -11.211 1 95.38 97 VAL A N 1
ATOM 749 C CA . VAL A 1 97 ? 0.609 -3.404 -9.828 1 95.38 97 VAL A CA 1
ATOM 750 C C . VAL A 1 97 ? -0.767 -2.744 -9.781 1 95.38 97 VAL A C 1
ATOM 752 O O . VAL A 1 97 ? -1.002 -1.738 -10.461 1 95.38 97 VAL A O 1
ATOM 755 N N . LEU A 1 98 ? -1.726 -3.311 -9.062 1 94.38 98 LEU A N 1
ATOM 756 C CA . LEU A 1 98 ? -3.088 -2.834 -8.859 1 94.38 98 LEU A CA 1
ATOM 757 C C . LEU A 1 98 ? -3.961 -3.141 -10.07 1 94.38 98 LEU A C 1
ATOM 759 O O . LEU A 1 98 ? -4.883 -2.385 -10.383 1 94.38 98 LEU A O 1
ATOM 763 N N . TYR A 1 99 ? -3.551 -4.125 -10.812 1 93.19 99 TYR A N 1
ATOM 764 C CA . TYR A 1 99 ? -4.363 -4.719 -11.867 1 93.19 99 TYR A CA 1
ATOM 765 C C . TYR A 1 99 ? -4.691 -6.172 -11.547 1 93.19 99 TYR A C 1
ATOM 767 O O . TYR A 1 99 ? -3.805 -6.953 -11.203 1 93.19 99 TYR A O 1
ATOM 775 N N . GLY A 1 100 ? -5.965 -6.473 -11.586 1 88.5 100 GLY A N 1
ATOM 776 C CA . GLY A 1 100 ? -6.332 -7.852 -11.297 1 88.5 100 GLY A CA 1
ATOM 777 C C . GLY A 1 100 ? -7.828 -8.086 -11.32 1 88.5 100 GLY A C 1
ATOM 778 O O . GLY A 1 100 ? -8.602 -7.188 -11.664 1 88.5 100 GLY A O 1
ATOM 779 N N . SER A 1 101 ? -8.148 -9.242 -11.008 1 82 101 SER A N 1
ATOM 780 C CA . SER A 1 101 ? -9.555 -9.633 -11.062 1 82 101 SER A CA 1
ATOM 781 C C . SER A 1 101 ? -10.172 -9.68 -9.672 1 82 101 SER A C 1
ATOM 783 O O . SER A 1 101 ? -11.383 -9.906 -9.531 1 82 101 SER A O 1
ATOM 785 N N . LYS A 1 102 ? -9.375 -9.398 -8.68 1 76.44 102 LYS A N 1
ATOM 786 C CA . LYS A 1 102 ? -9.836 -9.633 -7.312 1 76.44 102 LYS A CA 1
ATOM 787 C C . LYS A 1 102 ? -10.227 -8.32 -6.629 1 76.44 102 LYS A C 1
ATOM 789 O O . LYS A 1 102 ? -10.648 -8.32 -5.473 1 76.44 102 LYS A O 1
ATOM 794 N N . PHE A 1 103 ? -9.977 -7.25 -7.398 1 73.62 103 PHE A N 1
ATOM 795 C CA . PHE A 1 103 ? -10.281 -5.969 -6.77 1 73.62 103 PHE A CA 1
ATOM 796 C C . PHE A 1 103 ? -11.781 -5.719 -6.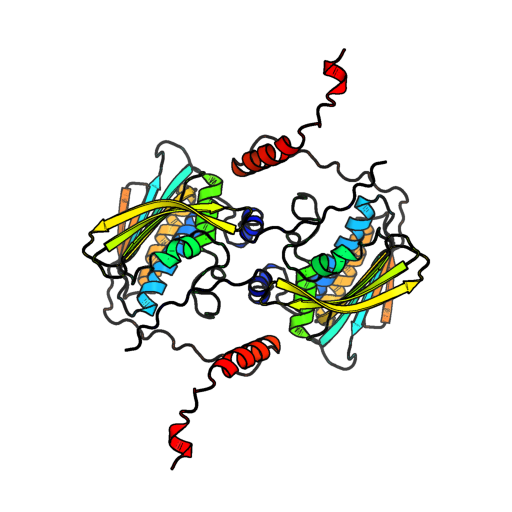754 1 73.62 103 PHE A C 1
ATOM 798 O O . PHE A 1 103 ? -12.461 -5.891 -7.77 1 73.62 103 PHE A O 1
ATOM 805 N N . GLY A 1 104 ? -12.438 -5.844 -5.645 1 57.94 104 GLY A N 1
ATOM 806 C CA . GLY A 1 104 ? -13.875 -5.691 -5.5 1 57.94 104 GLY A CA 1
ATOM 807 C C . GLY A 1 104 ? -14.547 -6.918 -4.914 1 57.94 104 GLY A C 1
ATOM 808 O O . GLY A 1 104 ? -15.75 -6.906 -4.648 1 57.94 104 GLY A O 1
ATOM 809 N N . LEU A 1 105 ? -13.656 -7.93 -4.867 1 54.97 105 LEU A N 1
ATOM 810 C CA . LEU A 1 105 ? -14.242 -9.18 -4.391 1 54.97 105 LEU A CA 1
ATOM 811 C C . LEU A 1 105 ? -13.938 -9.398 -2.912 1 54.97 105 LEU A C 1
ATOM 813 O O . LEU A 1 105 ? -12.773 -9.32 -2.496 1 54.97 105 LEU A O 1
ATOM 817 N N . LYS A 1 106 ? -14.875 -9.133 -1.946 1 49.12 106 LYS A N 1
ATOM 818 C CA . LYS A 1 106 ? -14.773 -9.234 -0.493 1 49.12 106 LYS A CA 1
ATOM 819 C C . LYS A 1 106 ? -14.164 -10.57 -0.074 1 49.12 106 LYS A C 1
ATOM 821 O O . LYS A 1 106 ? -13.508 -10.656 0.965 1 49.12 106 LYS A O 1
ATOM 826 N N . GLN A 1 107 ? -14.336 -11.703 -0.879 1 43.09 107 GLN A N 1
ATOM 827 C CA . GLN A 1 107 ? -14.07 -13.047 -0.377 1 43.09 107 GLN A CA 1
ATOM 828 C C . GLN A 1 107 ? -12.781 -13.609 -0.97 1 43.09 107 GLN A C 1
ATOM 830 O O . GLN A 1 107 ? -12.445 -14.773 -0.741 1 43.09 107 GLN A O 1
ATOM 835 N N . ALA A 1 108 ? -12.102 -12.758 -1.534 1 49.31 108 ALA A N 1
ATOM 836 C CA . ALA A 1 108 ? -10.953 -13.359 -2.207 1 49.31 108 ALA A CA 1
ATOM 837 C C . ALA A 1 108 ? -9.82 -13.625 -1.221 1 49.31 108 ALA A C 1
ATOM 839 O O . ALA A 1 108 ? -9.656 -12.891 -0.241 1 49.31 108 ALA A O 1
ATOM 840 N N . ARG A 1 109 ? -9.328 -14.883 -1.368 1 54.06 109 ARG A N 1
ATOM 841 C CA . ARG A 1 109 ? -8.109 -15.25 -0.659 1 54.06 109 ARG A CA 1
ATOM 842 C C . ARG A 1 109 ? -6.961 -14.32 -1.031 1 54.06 109 ARG A C 1
ATOM 844 O O . ARG A 1 109 ? -7.027 -13.617 -2.039 1 54.06 109 ARG A O 1
ATOM 851 N N . GLY A 1 110 ? -6.043 -14.016 -0.19 1 58.16 110 GLY A N 1
ATOM 852 C CA . GLY A 1 110 ? -4.805 -13.32 -0.519 1 58.16 110 GLY A CA 1
ATOM 853 C C . GLY A 1 110 ? -4.703 -11.945 0.115 1 58.16 110 GLY A C 1
ATOM 854 O O . GLY A 1 110 ? -5.641 -11.484 0.766 1 58.16 110 GLY A O 1
ATOM 855 N N . MET A 1 111 ? -3.516 -11.516 -0.158 1 61.78 111 MET A N 1
ATOM 856 C CA . MET A 1 111 ? -3.133 -10.25 0.472 1 61.78 111 MET A CA 1
ATOM 857 C C . MET A 1 111 ? -3.551 -9.062 -0.387 1 61.78 111 MET A C 1
ATOM 859 O O . MET A 1 111 ? -2.84 -8.688 -1.319 1 61.78 111 MET A O 1
ATOM 863 N N . PHE A 1 112 ? -4.656 -8.516 -0.24 1 67.25 112 PHE A N 1
ATOM 864 C CA . PHE A 1 112 ? -5.102 -7.207 -0.711 1 67.25 112 PHE A CA 1
ATOM 865 C C . PHE A 1 112 ? -5.309 -7.219 -2.221 1 67.25 112 PHE A C 1
ATOM 867 O O . PHE A 1 112 ? -5.387 -6.16 -2.85 1 67.25 112 PHE A O 1
ATOM 874 N N . GLY A 1 113 ? -5.219 -8.422 -2.947 1 77.56 113 GLY A N 1
ATOM 875 C CA . GLY A 1 113 ? -5.332 -8.477 -4.398 1 77.56 113 GLY A CA 1
ATOM 876 C C . GLY A 1 113 ? -4.051 -8.094 -5.109 1 77.56 113 GLY A C 1
ATOM 877 O O . GLY A 1 113 ? -4.055 -7.848 -6.316 1 77.56 113 GLY A O 1
ATOM 878 N N . LEU A 1 114 ? -2.982 -8.047 -4.402 1 85.31 114 LEU A N 1
ATOM 879 C CA . LEU A 1 114 ? -1.701 -7.582 -4.922 1 85.31 114 LEU A CA 1
ATOM 880 C C . LEU A 1 114 ? -0.64 -8.672 -4.812 1 85.31 114 LEU A C 1
ATOM 882 O O . LEU A 1 114 ? 0.46 -8.531 -5.352 1 85.31 114 LEU A O 1
ATOM 886 N N . GLY A 1 115 ? -0.953 -9.812 -4.312 1 88.69 115 GLY A N 1
ATOM 887 C CA . GLY A 1 115 ? 0.049 -10.766 -3.863 1 88.69 115 GLY A CA 1
ATOM 888 C C . GLY A 1 115 ? 0.885 -11.328 -4.996 1 88.69 115 GLY A C 1
ATOM 889 O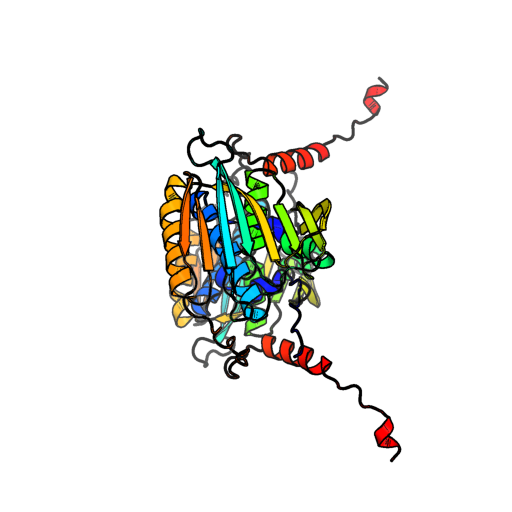 O . GLY A 1 115 ? 2.111 -11.398 -4.895 1 88.69 115 GLY A O 1
ATOM 890 N N . ALA A 1 116 ? 0.25 -11.688 -6.035 1 93.06 116 ALA A N 1
ATOM 891 C CA . ALA A 1 116 ? 0.961 -12.312 -7.145 1 93.06 116 ALA A CA 1
ATOM 892 C C . ALA A 1 116 ? 1.922 -11.328 -7.809 1 93.06 116 ALA A C 1
ATOM 894 O O . ALA A 1 116 ? 3.078 -11.664 -8.07 1 93.06 116 ALA A O 1
ATOM 895 N N . THR A 1 117 ? 1.441 -10.172 -8.062 1 94.62 117 THR A N 1
ATOM 896 C CA . THR A 1 117 ? 2.285 -9.172 -8.703 1 94.62 117 THR A CA 1
ATOM 897 C C . THR A 1 117 ? 3.439 -8.766 -7.793 1 94.62 117 THR A C 1
ATOM 899 O O . THR A 1 117 ? 4.543 -8.484 -8.266 1 94.62 117 THR A O 1
ATOM 902 N N . MET A 1 118 ? 3.182 -8.797 -6.488 1 94.81 118 MET A N 1
ATOM 903 C CA . MET A 1 118 ? 4.25 -8.469 -5.551 1 94.81 118 MET A CA 1
ATOM 904 C C . MET A 1 118 ? 5.309 -9.57 -5.523 1 94.81 118 MET A C 1
ATOM 906 O O . MET A 1 118 ? 6.5 -9.281 -5.391 1 94.81 118 MET A O 1
ATOM 910 N N . ALA A 1 119 ? 4.836 -10.758 -5.609 1 97.25 119 ALA A N 1
ATOM 911 C CA . ALA A 1 119 ? 5.793 -11.852 -5.711 1 97.25 119 ALA A CA 1
ATOM 912 C C . ALA A 1 119 ? 6.68 -11.695 -6.945 1 97.25 119 ALA A C 1
ATOM 914 O O . ALA A 1 119 ? 7.898 -11.875 -6.867 1 97.25 119 ALA A O 1
ATOM 915 N N . ILE A 1 120 ? 6.059 -11.336 -8 1 98.06 120 ILE A N 1
ATOM 916 C CA . ILE A 1 120 ? 6.77 -11.148 -9.258 1 98.06 120 ILE A CA 1
ATOM 917 C C . ILE A 1 120 ? 7.75 -9.984 -9.133 1 98.06 120 ILE A C 1
ATOM 919 O O . ILE A 1 120 ? 8.914 -10.094 -9.539 1 98.06 120 ILE A O 1
ATOM 923 N N . LEU A 1 121 ? 7.309 -8.953 -8.547 1 97.19 121 LEU A N 1
ATOM 924 C CA . LEU A 1 121 ? 8.156 -7.785 -8.336 1 97.19 121 LEU A CA 1
ATOM 925 C C . LEU A 1 121 ? 9.359 -8.141 -7.461 1 97.19 121 LEU A C 1
ATOM 927 O O . LEU A 1 121 ? 10.492 -7.77 -7.773 1 97.19 121 LEU A O 1
ATOM 931 N N . TYR A 1 122 ? 9.109 -8.82 -6.402 1 97.44 122 TYR A N 1
ATOM 932 C CA . TYR A 1 122 ? 10.188 -9.242 -5.52 1 97.44 122 TYR A CA 1
ATOM 933 C C . TYR A 1 122 ? 11.203 -10.102 -6.27 1 97.44 122 TYR A C 1
ATOM 935 O O . TYR A 1 122 ? 12.414 -9.914 -6.117 1 97.44 122 TYR A O 1
ATOM 943 N N . GLY A 1 123 ? 10.664 -11.016 -7.047 1 98.5 123 GLY A N 1
ATOM 944 C CA . GLY A 1 123 ? 11.555 -11.82 -7.871 1 98.5 123 GLY A CA 1
ATOM 945 C C . GLY A 1 123 ? 12.43 -10.992 -8.797 1 98.5 123 GLY A C 1
ATOM 946 O O . GLY A 1 123 ? 13.641 -11.18 -8.852 1 98.5 123 GLY A O 1
ATOM 947 N N . GLN A 1 124 ? 11.82 -10.133 -9.492 1 97.94 124 GLN A N 1
ATOM 948 C CA . GLN A 1 124 ? 12.539 -9.273 -10.422 1 97.94 124 GLN A CA 1
ATOM 949 C C . GLN A 1 124 ? 13.594 -8.445 -9.703 1 97.94 124 GLN A C 1
ATOM 951 O O . GLN A 1 124 ? 14.727 -8.32 -10.18 1 97.94 124 GLN A O 1
ATOM 956 N N . ILE A 1 125 ? 13.227 -7.934 -8.586 1 95 125 ILE A N 1
ATOM 957 C CA . ILE A 1 125 ? 14.109 -7.047 -7.828 1 95 125 ILE A CA 1
ATOM 958 C C . ILE A 1 125 ? 15.32 -7.828 -7.324 1 95 125 ILE A C 1
ATOM 960 O O . ILE A 1 125 ? 16.438 -7.324 -7.344 1 95 125 ILE A O 1
ATOM 964 N N . THR A 1 126 ? 15.125 -9.008 -6.938 1 96.94 126 THR A N 1
ATOM 965 C CA . THR A 1 126 ? 16.172 -9.758 -6.258 1 96.94 126 THR A CA 1
ATOM 966 C C . THR A 1 126 ? 17.047 -10.508 -7.266 1 96.94 126 THR A C 1
ATOM 968 O O . THR A 1 126 ? 18.203 -10.82 -6.98 1 96.94 126 THR A O 1
ATOM 971 N N . THR A 1 127 ? 16.469 -10.805 -8.445 1 97.75 127 THR A N 1
ATOM 972 C CA . THR A 1 127 ? 17.234 -11.68 -9.328 1 97.75 127 THR A CA 1
ATOM 973 C C . THR A 1 127 ? 17.344 -11.07 -10.727 1 97.75 127 THR A C 1
ATOM 975 O O . THR A 1 127 ? 18.094 -11.562 -11.562 1 97.75 127 THR A O 1
ATOM 978 N N . ASN A 1 128 ? 16.594 -10.062 -10.984 1 96.75 128 ASN A N 1
ATOM 979 C CA . ASN A 1 128 ? 16.578 -9.391 -12.281 1 96.75 128 ASN A CA 1
ATOM 980 C C . ASN A 1 128 ? 16.094 -10.32 -13.391 1 96.75 128 ASN A C 1
ATOM 982 O O . ASN A 1 128 ? 16.547 -10.211 -14.531 1 96.75 128 ASN A O 1
ATOM 986 N N . LYS A 1 129 ? 15.32 -11.266 -13.062 1 98.19 129 LYS A N 1
ATOM 987 C CA . LYS A 1 129 ? 14.797 -12.219 -14.031 1 98.19 129 LYS A CA 1
ATOM 988 C C . LYS A 1 129 ? 13.32 -11.953 -14.32 1 98.19 129 LYS A C 1
ATOM 990 O O . LYS A 1 129 ? 12.586 -11.492 -13.445 1 98.19 129 LYS A O 1
ATOM 995 N N . PRO A 1 130 ? 12.93 -12.242 -15.5 1 98.62 130 PRO A N 1
ATOM 996 C CA . PRO A 1 130 ? 11.516 -12.078 -15.852 1 98.62 130 PRO A CA 1
ATOM 997 C C . PRO A 1 130 ? 10.633 -13.188 -15.281 1 98.62 130 PRO A C 1
ATOM 999 O O . PRO A 1 130 ? 11.141 -14.25 -14.906 1 98.62 130 PRO A O 1
ATOM 1002 N N . VAL A 1 131 ? 9.344 -12.898 -15.203 1 98.81 131 VAL A N 1
ATOM 1003 C CA . VAL A 1 131 ? 8.359 -13.945 -14.93 1 98.81 131 VAL A CA 1
ATOM 1004 C C . VAL A 1 131 ? 8 -14.664 -16.234 1 98.81 131 VAL A C 1
ATOM 1006 O O . VAL A 1 131 ? 7.898 -14.031 -17.281 1 98.81 131 VAL A O 1
ATOM 1009 N N . LEU A 1 132 ? 7.855 -15.977 -16.125 1 98.94 132 LEU A N 1
ATOM 1010 C CA . LEU A 1 132 ? 7.359 -16.797 -17.234 1 98.94 132 LEU A CA 1
ATOM 1011 C C . LEU A 1 132 ? 5.918 -17.219 -16.984 1 98.94 132 LEU A C 1
ATOM 1013 O O . LEU A 1 132 ? 5.617 -17.844 -15.961 1 98.94 132 LEU A O 1
ATOM 1017 N N . VAL A 1 133 ? 5.059 -16.844 -17.906 1 98.88 133 VAL A N 1
ATOM 1018 C CA . VAL A 1 133 ? 3.641 -17.172 -17.781 1 98.88 133 VAL A CA 1
ATOM 1019 C C . VAL A 1 133 ? 3.189 -17.984 -19 1 98.88 133 VAL A C 1
ATOM 1021 O O . VAL A 1 133 ? 3.398 -17.562 -20.141 1 98.88 133 VAL A O 1
ATOM 1024 N N . LYS A 1 134 ? 2.623 -19.141 -18.75 1 98.81 134 LYS A N 1
ATOM 1025 C CA . LYS A 1 134 ? 2.027 -19.984 -19.781 1 98.81 134 LYS A CA 1
ATOM 1026 C C . LYS A 1 134 ? 0.533 -20.172 -19.547 1 98.81 134 LYS A C 1
ATOM 1028 O O . LYS A 1 134 ? 0.126 -20.578 -18.453 1 98.81 134 LYS A O 1
ATOM 1033 N N . SER A 1 135 ? -0.221 -19.859 -20.547 1 98.69 135 SER A N 1
ATOM 1034 C CA . SER A 1 135 ? -1.666 -19.938 -20.359 1 98.69 135 SER A CA 1
ATOM 1035 C C . SER A 1 135 ? -2.346 -20.531 -21.594 1 98.69 135 SER A C 1
ATOM 1037 O O . SER A 1 135 ? -1.975 -20.219 -22.719 1 98.69 135 SER A O 1
ATOM 1039 N N . SER A 1 136 ? -3.275 -21.406 -21.391 1 98.44 136 SER A N 1
ATOM 1040 C CA . SER A 1 136 ? -4.184 -21.891 -22.422 1 98.44 136 SER A CA 1
ATOM 1041 C C . SER A 1 136 ? -5.633 -21.859 -21.938 1 98.44 136 SER A C 1
ATOM 1043 O O . SER A 1 136 ? -5.977 -22.438 -20.922 1 98.44 136 SER A O 1
ATOM 1045 N N . VAL A 1 137 ? -6.391 -21.109 -22.703 1 96.88 137 VAL A N 1
ATOM 1046 C CA . VAL A 1 137 ? -7.793 -20.953 -22.344 1 96.88 137 VAL A CA 1
ATOM 1047 C C . VAL A 1 137 ? -8.625 -22.047 -23 1 96.88 137 VAL A C 1
ATOM 1049 O O . VAL A 1 137 ? -9.531 -22.625 -22.375 1 96.88 137 VAL A O 1
ATOM 1052 N N . ASP A 1 138 ? -8.305 -22.406 -24.203 1 95.31 138 ASP A N 1
ATOM 1053 C CA . ASP A 1 138 ? -9.141 -23.297 -25 1 95.31 138 ASP A CA 1
ATOM 1054 C C . ASP A 1 138 ? -8.586 -24.719 -25 1 95.31 138 ASP A C 1
ATOM 1056 O O . ASP A 1 138 ? -9.203 -25.625 -25.547 1 95.31 138 ASP A O 1
ATOM 1060 N N . GLY A 1 139 ? -7.457 -24.922 -24.391 1 95.88 139 GLY A N 1
ATOM 1061 C CA . GLY A 1 139 ? -6.844 -26.234 -24.375 1 95.88 139 GLY A CA 1
ATOM 1062 C C . GLY A 1 139 ? -6.223 -26.625 -25.703 1 95.88 139 GLY A C 1
ATOM 1063 O O . GLY A 1 139 ? -5.98 -27.812 -25.953 1 95.88 139 GLY A O 1
ATOM 1064 N N . LYS A 1 140 ? -5.992 -25.719 -26.562 1 97.31 140 LYS A N 1
ATOM 1065 C CA . LYS A 1 140 ? -5.422 -25.984 -27.875 1 97.31 140 LYS A CA 1
ATOM 1066 C C . LYS A 1 140 ? -4.152 -25.156 -28.109 1 97.31 140 LYS A C 1
ATOM 1068 O O . LYS A 1 140 ? -3.162 -25.672 -28.625 1 97.31 140 LYS A O 1
ATOM 1073 N N . THR A 1 141 ? -4.199 -23.922 -27.766 1 97.62 141 THR A N 1
ATOM 1074 C CA . THR A 1 141 ? -3.08 -23.016 -27.953 1 97.62 141 THR A CA 1
ATOM 1075 C C . THR A 1 141 ? -2.623 -22.438 -26.609 1 97.62 141 THR A C 1
ATOM 1077 O O . THR A 1 141 ? -3.445 -21.984 -25.812 1 97.62 141 THR A O 1
ATOM 1080 N N . GLN A 1 142 ? -1.383 -22.531 -26.375 1 98.44 142 GLN A N 1
ATOM 1081 C CA . GLN A 1 142 ? -0.791 -21.953 -25.172 1 98.44 142 GLN A CA 1
ATOM 1082 C C . GLN A 1 142 ? 0.039 -20.719 -25.516 1 98.44 142 GLN A C 1
ATOM 1084 O O . GLN A 1 142 ? 0.89 -20.75 -26.406 1 98.44 142 GLN A O 1
ATOM 1089 N N . ASP A 1 143 ? -0.265 -19.609 -24.922 1 98.62 143 ASP A N 1
ATOM 1090 C CA . ASP A 1 143 ? 0.561 -18.406 -24.984 1 98.62 143 ASP A CA 1
ATOM 1091 C C . ASP A 1 143 ? 1.624 -18.422 -23.891 1 98.62 143 ASP A C 1
ATOM 1093 O O . ASP A 1 143 ? 1.315 -18.656 -22.719 1 98.62 143 ASP A O 1
ATOM 1097 N N . GLU A 1 144 ? 2.826 -18.234 -24.25 1 98.75 144 GLU A N 1
ATOM 1098 C CA . GLU A 1 144 ? 3.945 -18.156 -23.312 1 98.75 144 GLU A CA 1
ATOM 1099 C C . GLU A 1 144 ? 4.566 -16.75 -23.328 1 98.75 144 GLU A C 1
ATOM 1101 O O . GLU A 1 144 ? 5.051 -16.297 -24.359 1 98.75 144 GLU A O 1
ATOM 1106 N N . PHE A 1 145 ? 4.523 -16.094 -22.188 1 98.81 145 PHE A N 1
ATOM 1107 C CA . PHE A 1 145 ? 5.066 -14.75 -22.047 1 98.81 145 PHE A CA 1
ATOM 1108 C C . PHE A 1 145 ? 6.254 -14.734 -21.094 1 98.81 145 PHE A C 1
ATOM 1110 O O . PHE A 1 145 ? 6.227 -15.398 -20.062 1 98.81 145 PHE A O 1
ATOM 1117 N N . GLU A 1 146 ? 7.281 -14.07 -21.469 1 98.88 146 GLU A N 1
ATOM 1118 C CA . GLU A 1 146 ? 8.289 -13.555 -20.547 1 98.88 146 GLU A CA 1
ATOM 1119 C C . GLU A 1 146 ? 8.102 -12.055 -20.297 1 98.88 146 GLU A C 1
ATOM 1121 O O . GLU A 1 146 ? 8.172 -11.258 -21.234 1 98.88 146 GLU A O 1
ATOM 1126 N N . LEU A 1 147 ? 7.879 -11.758 -19.031 1 98.75 147 LEU A N 1
ATOM 1127 C CA . LEU A 1 147 ? 7.469 -10.391 -18.734 1 98.75 147 LEU A CA 1
ATOM 1128 C C . LEU A 1 147 ? 8.359 -9.781 -17.656 1 98.75 147 LEU A C 1
ATOM 1130 O O . LEU A 1 147 ? 8.758 -10.469 -16.703 1 98.75 147 LEU A O 1
ATOM 1134 N N . LEU A 1 148 ? 8.633 -8.516 -17.797 1 98.44 148 LEU A N 1
ATOM 1135 C CA . LEU A 1 148 ? 9.188 -7.672 -16.75 1 98.44 148 LEU A CA 1
ATOM 1136 C C . LEU A 1 148 ? 8.211 -6.562 -16.375 1 98.44 148 LEU A C 1
ATOM 1138 O O . LEU A 1 148 ? 7.254 -6.297 -17.109 1 98.44 148 LEU A O 1
ATOM 1142 N N . LEU A 1 149 ? 8.406 -6.102 -15.219 1 97.81 149 LEU A N 1
ATOM 1143 C CA . LEU A 1 149 ? 7.633 -4.945 -14.781 1 97.81 149 LEU A CA 1
ATOM 1144 C C . LEU A 1 149 ? 8.477 -3.676 -14.836 1 97.81 149 LEU A C 1
ATOM 1146 O O . LEU A 1 149 ? 9.578 -3.629 -14.281 1 97.81 149 LEU A O 1
ATOM 1150 N N . ASP A 1 150 ? 7.992 -2.709 -15.609 1 97.88 150 ASP A N 1
ATOM 1151 C CA . ASP A 1 150 ? 8.57 -1.369 -15.539 1 97.88 150 ASP A CA 1
ATOM 1152 C C . ASP A 1 150 ? 8.18 -0.67 -14.242 1 97.88 150 ASP A C 1
ATOM 1154 O O . ASP A 1 150 ? 7.098 -0.095 -14.141 1 97.88 150 ASP A O 1
ATOM 1158 N N . ILE A 1 151 ? 9.047 -0.665 -13.344 1 96.19 151 ILE A N 1
ATOM 1159 C CA . ILE A 1 151 ? 8.758 -0.246 -11.977 1 96.19 151 ILE A CA 1
ATOM 1160 C C . ILE A 1 151 ? 8.438 1.247 -11.953 1 96.19 151 ILE A C 1
ATOM 1162 O O . ILE A 1 151 ? 7.539 1.683 -11.234 1 96.19 151 ILE A O 1
ATOM 1166 N N . GLN A 1 152 ? 9.078 2.055 -12.688 1 94.31 152 GLN A N 1
ATOM 1167 C CA . GLN A 1 152 ? 8.891 3.502 -12.695 1 94.31 152 GLN A CA 1
ATOM 1168 C C . GLN A 1 152 ? 7.523 3.877 -13.25 1 94.31 152 GLN A C 1
ATOM 1170 O O . GLN A 1 152 ? 6.875 4.801 -12.75 1 94.31 152 GLN A O 1
ATOM 1175 N N . ASN A 1 153 ? 7.113 3.088 -14.242 1 96.5 153 ASN A N 1
ATOM 1176 C CA . ASN A 1 153 ? 5.895 3.492 -14.93 1 96.5 153 ASN A CA 1
ATOM 1177 C C . ASN A 1 153 ? 4.738 2.539 -14.641 1 96.5 153 ASN A C 1
ATOM 1179 O O . ASN A 1 153 ? 3.604 2.789 -15.047 1 96.5 153 ASN A O 1
ATOM 1183 N N . ASN A 1 154 ? 5 1.492 -13.953 1 97.56 154 ASN A N 1
ATOM 1184 C CA . ASN A 1 154 ? 3.986 0.505 -13.602 1 97.56 154 ASN A CA 1
ATOM 1185 C C . ASN A 1 154 ? 3.312 -0.074 -14.844 1 97.56 154 ASN A C 1
ATOM 1187 O O . ASN A 1 154 ? 2.084 -0.085 -14.938 1 97.56 154 ASN A O 1
ATOM 1191 N N . LYS A 1 155 ? 4.152 -0.532 -15.727 1 97.94 155 LYS A N 1
ATOM 1192 C CA . LYS A 1 155 ? 3.684 -1.132 -16.969 1 97.94 155 LYS A CA 1
ATOM 1193 C C . LYS A 1 155 ? 4.422 -2.436 -17.266 1 97.94 155 LYS A C 1
ATOM 1195 O O . LYS A 1 155 ? 5.578 -2.6 -16.875 1 97.94 155 LYS A O 1
ATOM 1200 N N . PRO A 1 156 ? 3.713 -3.33 -17.938 1 98.19 156 PRO A N 1
ATOM 1201 C CA . PRO A 1 156 ? 4.402 -4.562 -18.328 1 98.19 156 PRO A CA 1
ATOM 1202 C C . PRO A 1 156 ? 5.383 -4.348 -19.484 1 98.19 156 PRO A C 1
ATOM 1204 O O . PRO A 1 156 ? 5.148 -3.504 -20.344 1 98.19 156 PRO A O 1
ATOM 1207 N N . VAL A 1 157 ? 6.453 -5.012 -19.438 1 98.44 157 VAL A N 1
ATOM 1208 C CA . VAL A 1 157 ? 7.402 -5.113 -20.547 1 98.44 157 VAL A CA 1
ATOM 1209 C C . VAL A 1 157 ? 7.445 -6.547 -21.062 1 98.44 157 VAL A C 1
ATOM 1211 O O . VAL A 1 157 ? 7.891 -7.457 -20.359 1 98.44 157 VAL A O 1
ATOM 1214 N N . ILE A 1 158 ? 7.008 -6.738 -22.266 1 98.62 158 ILE A N 1
ATOM 1215 C CA . ILE A 1 158 ? 7.02 -8.062 -22.875 1 98.62 158 ILE A CA 1
ATOM 1216 C C . ILE A 1 158 ? 8.398 -8.352 -23.469 1 98.62 158 ILE A C 1
ATOM 1218 O O . ILE A 1 158 ? 8.797 -7.727 -24.453 1 98.62 158 ILE A O 1
ATOM 1222 N N . VAL A 1 159 ? 9.039 -9.234 -22.906 1 98.56 159 VAL A N 1
ATOM 1223 C CA . VAL A 1 159 ? 10.367 -9.625 -23.375 1 98.56 159 VAL A CA 1
ATOM 1224 C C . VAL A 1 159 ? 10.234 -10.617 -24.531 1 98.56 159 VAL A C 1
ATOM 1226 O O . VAL A 1 159 ? 10.953 -10.516 -25.531 1 98.56 159 VAL A O 1
ATOM 1229 N N . LYS A 1 160 ? 9.406 -11.594 -24.359 1 98.5 160 LYS A N 1
ATOM 1230 C CA . LYS A 1 160 ? 9.172 -12.641 -25.344 1 98.5 160 LYS A CA 1
ATOM 1231 C C . LYS A 1 160 ? 7.73 -13.141 -25.281 1 98.5 160 LYS A C 1
ATOM 1233 O O . LYS A 1 160 ? 7.137 -13.211 -24.203 1 98.5 160 LYS A O 1
ATOM 1238 N N . HIS A 1 161 ? 7.152 -13.406 -26.406 1 98.56 161 HIS A N 1
ATOM 1239 C CA . HIS A 1 161 ? 5.844 -14.039 -26.531 1 98.56 161 HIS A CA 1
ATOM 1240 C C . HIS A 1 161 ? 5.852 -15.109 -27.609 1 98.56 161 HIS A C 1
ATOM 1242 O O . HIS A 1 161 ? 6.125 -14.82 -28.781 1 98.56 161 HIS A O 1
ATOM 1248 N N . THR A 1 162 ? 5.621 -16.328 -27.219 1 98.56 162 THR A N 1
ATOM 1249 C CA . THR A 1 162 ? 5.531 -17.438 -28.156 1 98.56 162 THR A CA 1
ATOM 1250 C C . THR A 1 162 ? 4.238 -18.219 -27.938 1 98.56 162 THR A C 1
ATOM 1252 O O . THR A 1 162 ? 3.551 -18.031 -26.938 1 98.56 162 THR A O 1
ATOM 1255 N N . THR A 1 163 ? 3.861 -18.938 -28.922 1 98.12 163 THR A N 1
ATOM 1256 C CA . THR A 1 163 ? 2.693 -19.812 -28.828 1 98.12 163 THR A CA 1
ATOM 1257 C C . THR A 1 163 ? 3.068 -21.25 -29.125 1 98.12 163 THR A C 1
ATOM 1259 O O . THR A 1 163 ? 3.994 -21.516 -29.906 1 98.12 163 THR A O 1
ATOM 1262 N N . LYS A 1 164 ? 2.41 -22.125 -28.5 1 97.75 164 LYS A N 1
ATOM 1263 C CA . LYS A 1 164 ? 2.592 -23.547 -28.719 1 97.75 164 LYS A CA 1
ATOM 1264 C C . LYS A 1 164 ? 1.257 -24.281 -28.672 1 97.75 164 LYS A C 1
ATOM 1266 O O . LYS A 1 164 ? 0.293 -23.797 -28.078 1 97.75 164 LYS A O 1
ATOM 1271 N N . GLU A 1 165 ? 1.243 -25.438 -29.344 1 98 165 GLU A N 1
ATOM 1272 C CA . GLU A 1 165 ? 0.061 -26.281 -29.266 1 98 165 GLU A CA 1
ATOM 1273 C C . GLU A 1 165 ? 0.063 -27.109 -27.969 1 98 165 GLU A C 1
ATOM 1275 O O . GLU A 1 165 ? 1.101 -27.641 -27.578 1 98 165 GLU A O 1
ATOM 1280 N N . VAL A 1 166 ? -1.067 -27.078 -27.344 1 97.56 166 VAL A N 1
ATOM 1281 C CA . VAL A 1 166 ? -1.232 -27.891 -26.141 1 97.56 166 VAL A CA 1
ATOM 1282 C C . VAL A 1 166 ? -2.545 -28.656 -26.219 1 97.56 166 VAL A C 1
ATOM 1284 O O . VAL A 1 166 ? -3.332 -28.484 -27.156 1 97.56 166 VAL A O 1
ATOM 1287 N N . SER A 1 167 ? -2.752 -29.609 -25.219 1 96.88 167 SER A N 1
ATOM 1288 C CA . SER A 1 167 ? -3.938 -30.453 -25.266 1 96.88 167 SER A CA 1
ATOM 1289 C C . SER A 1 167 ? -4.859 -30.172 -24.078 1 96.88 167 SER A C 1
ATOM 1291 O O . SER A 1 167 ? -5.934 -30.766 -23.969 1 96.88 167 SER A O 1
ATOM 1293 N N . LYS A 1 168 ? -4.43 -29.312 -23.172 1 97 168 LYS A N 1
ATOM 1294 C CA . LYS A 1 168 ? -5.234 -29.016 -21.984 1 97 168 LYS A CA 1
ATOM 1295 C C . LYS A 1 168 ? -5.156 -27.547 -21.625 1 97 168 LYS A C 1
ATOM 1297 O O . LYS A 1 168 ? -4.129 -26.891 -21.859 1 97 168 LYS A O 1
ATOM 1302 N N . PRO A 1 169 ? -6.285 -27.047 -21.047 1 97.75 169 PRO A N 1
ATOM 1303 C CA . PRO A 1 169 ? -6.219 -25.672 -20.516 1 97.75 169 PRO A CA 1
ATOM 1304 C C . PRO A 1 169 ? -5.457 -25.594 -19.203 1 97.75 169 PRO A C 1
ATOM 1306 O O . PRO A 1 169 ? -5.176 -26.609 -18.578 1 97.75 169 PRO A O 1
ATOM 1309 N N . GLY A 1 170 ? -5.102 -24.406 -18.844 1 98.38 170 GLY A N 1
ATOM 1310 C CA . GLY A 1 170 ? -4.457 -24.203 -17.562 1 98.38 170 GLY A CA 1
ATOM 1311 C C . GLY A 1 170 ? -3.547 -22.984 -17.531 1 98.38 170 GLY A C 1
ATOM 1312 O O . GLY A 1 170 ? -3.537 -22.188 -18.469 1 98.38 170 GLY A O 1
ATOM 1313 N N . LEU A 1 171 ? -2.924 -22.734 -16.406 1 98.62 171 LEU A N 1
ATOM 1314 C CA . LEU A 1 171 ? -2.006 -21.625 -16.172 1 98.62 171 LEU A CA 1
ATOM 1315 C C . LEU A 1 171 ? -0.759 -22.094 -15.43 1 98.62 171 LEU A C 1
ATOM 1317 O O . LEU A 1 171 ? -0.853 -22.875 -14.484 1 98.62 171 LEU A O 1
ATOM 1321 N N . SER A 1 172 ? 0.366 -21.672 -15.914 1 98.88 172 SER A N 1
ATOM 1322 C CA . SER A 1 172 ? 1.644 -21.875 -15.234 1 98.88 172 SER A CA 1
ATOM 1323 C C . SER A 1 172 ? 2.367 -20.547 -15.016 1 98.88 172 SER A C 1
ATOM 1325 O O . SER A 1 172 ? 2.533 -19.766 -15.953 1 98.88 172 SER A O 1
ATOM 1327 N N . VAL A 1 173 ? 2.684 -20.234 -13.836 1 98.88 173 VAL A N 1
ATOM 1328 C CA . VAL A 1 173 ? 3.447 -19.047 -13.484 1 98.88 173 VAL A CA 1
ATOM 1329 C C . VAL A 1 173 ? 4.777 -19.453 -12.852 1 98.88 173 VAL A C 1
ATOM 1331 O O . VAL A 1 173 ? 4.805 -20.234 -11.906 1 98.88 173 VAL A O 1
ATOM 1334 N N . SER A 1 174 ? 5.844 -18.938 -13.367 1 98.94 174 SER A N 1
ATOM 1335 C CA . SER A 1 174 ? 7.184 -19.25 -12.875 1 98.94 174 SER A CA 1
ATOM 1336 C C . SER A 1 174 ? 7.992 -17.984 -12.617 1 98.94 174 SER A C 1
ATOM 1338 O O . SER A 1 174 ? 8.102 -17.125 -13.5 1 98.94 174 SER A O 1
ATOM 1340 N N . ILE A 1 175 ? 8.523 -17.859 -11.43 1 98.94 175 ILE A N 1
ATOM 1341 C CA . ILE A 1 175 ? 9.367 -16.719 -11.102 1 98.94 175 ILE A CA 1
ATOM 1342 C C . ILE A 1 175 ? 10.688 -17.188 -10.5 1 98.94 175 ILE A C 1
ATOM 1344 O O . ILE A 1 175 ? 10.773 -18.312 -10 1 98.94 175 ILE A O 1
ATOM 1348 N N . CYS A 1 176 ? 11.711 -16.391 -10.734 1 98.88 176 CYS A N 1
ATOM 1349 C CA . CYS A 1 176 ? 12.953 -16.547 -9.992 1 98.88 176 CYS A CA 1
ATOM 1350 C C . CYS A 1 176 ? 13.039 -15.531 -8.859 1 98.88 176 CYS A C 1
ATOM 1352 O O . CYS A 1 176 ? 12.805 -14.336 -9.07 1 98.88 176 CYS A O 1
ATOM 1354 N N . LEU A 1 177 ? 13.25 -16 -7.617 1 98.81 177 LEU A N 1
ATOM 1355 C CA . LEU A 1 177 ? 13.312 -15.086 -6.484 1 98.81 177 LEU A CA 1
ATOM 1356 C C . LEU A 1 177 ? 14.344 -15.547 -5.465 1 98.81 177 LEU A C 1
ATOM 1358 O O . LEU A 1 177 ? 14.648 -16.75 -5.375 1 98.81 177 LEU A O 1
ATOM 1362 N N . GLU A 1 178 ? 14.867 -14.602 -4.742 1 98.75 178 GLU A N 1
ATOM 1363 C CA . GLU A 1 178 ? 15.695 -14.984 -3.605 1 98.75 178 GLU A CA 1
ATOM 1364 C C . GLU A 1 178 ? 14.852 -15.578 -2.48 1 98.75 178 GLU A C 1
ATOM 1366 O O . GLU A 1 178 ? 13.859 -14.984 -2.057 1 98.75 178 GLU A O 1
ATOM 1371 N N . GLY A 1 179 ? 15.18 -16.766 -2.074 1 98.69 179 GLY A N 1
ATOM 1372 C CA . GLY A 1 179 ? 14.453 -17.453 -1.02 1 98.69 179 GLY A CA 1
ATOM 1373 C C . GLY A 1 179 ? 15.359 -18.172 -0.041 1 98.69 179 GLY A C 1
ATOM 1374 O O . GLY A 1 179 ? 16.547 -18.359 -0.309 1 98.69 179 GLY A O 1
ATOM 1375 N N . ASP A 1 180 ? 14.828 -18.406 1.159 1 98.75 180 ASP A N 1
ATOM 1376 C CA . ASP A 1 180 ? 15.477 -19.219 2.178 1 98.75 180 ASP A CA 1
ATOM 1377 C C . ASP A 1 180 ? 14.656 -20.469 2.488 1 98.75 180 ASP A C 1
ATOM 1379 O O . ASP A 1 180 ? 13.93 -20.516 3.482 1 98.75 180 ASP A O 1
ATOM 1383 N N . TYR A 1 181 ? 14.883 -21.469 1.687 1 98.62 181 TYR A N 1
ATOM 1384 C CA . TYR A 1 181 ? 14.086 -22.672 1.839 1 98.62 181 TYR A CA 1
ATOM 1385 C C . TYR A 1 181 ? 14.461 -23.422 3.115 1 98.62 181 TYR A C 1
ATOM 1387 O O . TYR A 1 181 ? 13.625 -24.109 3.703 1 98.62 181 TYR A O 1
ATOM 1395 N N . SER A 1 182 ? 15.703 -23.297 3.523 1 98.12 182 SER A N 1
ATOM 1396 C CA . SER A 1 182 ? 16.109 -23.969 4.754 1 98.12 182 SER A CA 1
ATOM 1397 C C . SER A 1 182 ? 15.242 -23.547 5.934 1 98.12 182 SER A C 1
ATOM 1399 O O . SER A 1 182 ? 14.969 -24.359 6.824 1 98.12 182 SER A O 1
ATOM 1401 N N . LYS A 1 183 ? 14.789 -22.344 5.852 1 98.38 183 LYS A N 1
ATOM 1402 C CA . LYS A 1 183 ? 13.969 -21.828 6.945 1 98.38 183 LYS A CA 1
ATOM 1403 C C . LYS A 1 183 ? 12.484 -21.891 6.594 1 98.38 183 LYS A C 1
ATOM 1405 O O . LYS A 1 183 ? 11.641 -22.062 7.473 1 98.38 183 LYS A O 1
ATOM 1410 N N . ALA A 1 184 ? 12.156 -21.812 5.324 1 98.5 184 ALA A N 1
ATOM 1411 C CA . ALA A 1 184 ? 10.758 -21.703 4.906 1 98.5 184 ALA A CA 1
ATOM 1412 C C . ALA A 1 184 ? 10.164 -23.062 4.59 1 98.5 184 ALA A C 1
ATOM 1414 O O . ALA A 1 184 ? 8.945 -23.219 4.52 1 98.5 184 ALA A O 1
ATOM 1415 N N . GLY A 1 185 ? 10.992 -24.062 4.316 1 98.31 185 GLY A N 1
ATOM 1416 C CA . GLY A 1 185 ? 10.586 -25.344 3.75 1 98.31 185 GLY A CA 1
ATOM 1417 C C . GLY A 1 185 ? 9.5 -26.031 4.551 1 98.31 185 GLY A C 1
ATOM 1418 O O . GLY A 1 185 ? 8.492 -26.469 3.988 1 98.31 185 GLY A O 1
ATOM 1419 N N . ASN A 1 186 ? 9.719 -26.109 5.863 1 97.19 186 ASN A N 1
ATOM 1420 C CA . ASN A 1 186 ? 8.742 -26.781 6.715 1 97.19 186 ASN A CA 1
ATOM 1421 C C . ASN A 1 186 ? 7.383 -26.078 6.668 1 97.19 186 ASN A C 1
ATOM 1423 O O . ASN A 1 186 ? 6.344 -26.734 6.59 1 97.19 186 ASN A O 1
ATOM 1427 N N . LYS A 1 187 ? 7.422 -24.812 6.754 1 98 187 LYS A N 1
ATOM 1428 C CA . LYS A 1 187 ? 6.184 -24.031 6.711 1 98 187 LYS A CA 1
ATOM 1429 C C . LYS A 1 187 ? 5.465 -24.219 5.379 1 98 187 LYS A C 1
ATOM 1431 O O . LYS A 1 187 ? 4.234 -24.281 5.332 1 98 187 LYS A O 1
ATOM 1436 N N . ILE A 1 188 ? 6.207 -24.297 4.332 1 98.5 188 ILE A N 1
ATOM 1437 C CA . ILE A 1 188 ? 5.629 -24.469 3.006 1 98.5 188 ILE A CA 1
ATOM 1438 C C . ILE A 1 188 ? 4.98 -25.844 2.906 1 98.5 188 ILE A C 1
ATOM 1440 O O . ILE A 1 188 ? 3.852 -25.969 2.426 1 98.5 188 ILE A O 1
ATOM 1444 N N . ARG A 1 189 ? 5.652 -26.812 3.371 1 98.06 189 ARG A N 1
ATOM 1445 C CA . ARG A 1 189 ? 5.105 -28.172 3.373 1 98.06 189 ARG A CA 1
ATOM 1446 C C . ARG A 1 189 ? 3.824 -28.234 4.199 1 98.06 189 ARG A C 1
ATOM 1448 O O . ARG A 1 189 ? 2.834 -28.828 3.771 1 98.06 189 ARG A O 1
ATOM 1455 N N . ASP A 1 190 ? 3.896 -27.625 5.383 1 97.44 190 ASP A N 1
ATOM 1456 C CA . ASP A 1 190 ? 2.711 -27.578 6.234 1 97.44 190 ASP A CA 1
ATOM 1457 C C . ASP A 1 190 ? 1.555 -26.875 5.523 1 97.44 190 ASP A C 1
ATOM 1459 O O . ASP A 1 190 ? 0.411 -27.344 5.586 1 97.44 190 ASP A O 1
ATOM 1463 N N . TYR A 1 191 ? 1.838 -25.797 4.934 1 97.06 191 TYR A N 1
ATOM 1464 C CA . TYR A 1 191 ? 0.818 -25.047 4.211 1 97.06 191 TYR A CA 1
ATOM 1465 C C . TYR A 1 191 ? 0.162 -25.906 3.137 1 97.06 191 TYR A C 1
ATOM 1467 O O . TYR A 1 191 ? -1.064 -25.922 3.012 1 97.06 191 TYR A O 1
ATOM 1475 N N . VAL A 1 192 ? 0.972 -26.609 2.326 1 97.56 192 VAL A N 1
ATOM 1476 C CA . VAL A 1 192 ? 0.46 -27.438 1.246 1 97.56 192 VAL A CA 1
ATOM 1477 C C . VAL A 1 192 ? -0.434 -28.531 1.821 1 97.56 192 VAL A C 1
ATOM 1479 O O . VAL A 1 192 ? -1.536 -28.766 1.322 1 97.56 192 VAL A O 1
ATOM 1482 N N . TYR A 1 193 ? 0.039 -29.078 2.863 1 96.44 193 TYR A N 1
ATOM 1483 C CA . TYR A 1 193 ? -0.722 -30.141 3.518 1 96.44 193 TYR A CA 1
ATOM 1484 C C . TYR A 1 193 ? -2.043 -29.609 4.059 1 96.44 193 TYR A C 1
ATOM 1486 O O . TYR A 1 193 ? -3.107 -30.156 3.766 1 96.44 193 TYR A O 1
ATOM 1494 N N . GLU A 1 194 ? -1.97 -28.562 4.816 1 97.12 194 GLU A N 1
ATOM 1495 C CA . GLU A 1 194 ? -3.164 -27.969 5.41 1 97.12 194 GLU A CA 1
ATOM 1496 C C . GLU A 1 194 ? -4.156 -27.531 4.336 1 97.12 194 GLU A C 1
ATOM 1498 O O . GLU A 1 194 ? -5.367 -27.703 4.496 1 97.12 194 GLU A O 1
ATOM 1503 N N . THR A 1 195 ? -3.652 -26.969 3.299 1 95.75 195 THR A N 1
ATOM 1504 C CA . THR A 1 195 ? -4.5 -26.531 2.195 1 95.75 195 THR A CA 1
ATOM 1505 C C . THR A 1 195 ? -5.219 -27.719 1.562 1 95.75 195 THR A C 1
ATOM 1507 O O . THR A 1 195 ? -6.395 -27.625 1.215 1 95.75 195 THR A O 1
ATOM 1510 N N . SER A 1 196 ? -4.543 -28.812 1.42 1 94.56 196 SER A N 1
ATOM 1511 C CA . SER A 1 196 ? -5.152 -30.016 0.854 1 94.56 196 SER A CA 1
ATOM 1512 C C . SER A 1 196 ? -6.273 -30.531 1.745 1 94.56 196 SER A C 1
ATOM 1514 O O . SER A 1 196 ? -7.234 -31.125 1.256 1 94.56 196 SER A O 1
ATOM 1516 N N . LEU A 1 197 ? -6.184 -30.281 3.035 1 94.19 197 LEU A N 1
ATOM 1517 C CA . LEU A 1 197 ? -7.203 -30.719 3.98 1 94.19 197 LEU A CA 1
ATOM 1518 C C . LEU A 1 197 ? -8.438 -29.828 3.904 1 94.19 197 LEU A C 1
ATOM 1520 O O . LEU A 1 197 ? -9.57 -30.328 4.012 1 94.19 197 LEU A O 1
ATOM 1524 N N . ILE A 1 198 ? -8.203 -28.594 3.705 1 93.19 198 ILE A N 1
ATOM 1525 C CA . ILE A 1 198 ? -9.328 -27.672 3.77 1 93.19 198 ILE A CA 1
ATOM 1526 C C . ILE A 1 198 ? -9.953 -27.516 2.385 1 93.19 198 ILE A C 1
ATOM 1528 O O . ILE A 1 198 ? -11.031 -26.938 2.242 1 93.19 198 ILE A O 1
ATOM 1532 N N . THR A 1 199 ? -9.273 -27.906 1.414 1 92.75 199 THR A N 1
ATOM 1533 C CA . THR A 1 199 ? -9.805 -27.953 0.055 1 92.75 199 THR A CA 1
ATOM 1534 C C . THR A 1 199 ? -9.797 -29.391 -0.479 1 92.75 199 THR A C 1
ATOM 1536 O O . THR A 1 199 ? -9.078 -29.688 -1.435 1 92.75 199 THR A O 1
ATOM 1539 N N . PRO A 1 200 ? -10.625 -30.234 -0.015 1 93.19 200 PRO A N 1
ATOM 1540 C CA . PRO A 1 200 ? -10.547 -31.688 -0.257 1 93.19 200 PRO A CA 1
ATOM 1541 C C . PRO A 1 200 ? -10.875 -32.062 -1.7 1 93.19 200 PRO A C 1
ATOM 1543 O O . PRO A 1 200 ? -10.648 -33.188 -2.113 1 93.19 200 PRO A O 1
ATOM 1546 N N . TYR A 1 201 ? -11.438 -31.156 -2.402 1 94.75 201 TYR A N 1
ATOM 1547 C CA . TYR A 1 201 ? -11.766 -31.422 -3.799 1 94.75 201 TYR A CA 1
ATOM 1548 C C . TYR A 1 201 ? -10.594 -31.078 -4.711 1 94.75 201 TYR A C 1
ATOM 1550 O O . TYR A 1 201 ? -10.68 -31.234 -5.93 1 94.75 201 TYR A O 1
ATOM 1558 N N . ALA A 1 202 ? -9.516 -30.656 -4.16 1 96.81 202 ALA A N 1
ATOM 1559 C CA . ALA A 1 202 ? -8.336 -30.281 -4.926 1 96.81 202 ALA A CA 1
ATOM 1560 C C . ALA A 1 202 ? -7.254 -31.359 -4.836 1 96.81 202 ALA A C 1
ATOM 1562 O O . ALA A 1 202 ? -7.086 -31.984 -3.787 1 96.81 202 ALA A O 1
ATOM 1563 N N . SER A 1 203 ? -6.57 -31.625 -5.969 1 98.19 203 SER A N 1
ATOM 1564 C CA . SER A 1 203 ? -5.309 -32.344 -5.965 1 98.19 203 SER A CA 1
ATOM 1565 C C . SER A 1 203 ? -4.113 -31.406 -5.957 1 98.19 203 SER A C 1
ATOM 1567 O O . SER A 1 203 ? -4.004 -30.531 -6.828 1 98.19 203 SER A O 1
ATOM 1569 N N . ILE A 1 204 ? -3.223 -31.547 -4.969 1 98.44 204 ILE A N 1
ATOM 1570 C CA . ILE A 1 204 ? -2.072 -30.656 -4.848 1 98.44 204 ILE A CA 1
ATOM 1571 C C . ILE A 1 204 ? -0.791 -31.484 -4.754 1 98.44 204 ILE A C 1
ATOM 1573 O O . ILE A 1 204 ? -0.708 -32.406 -3.957 1 98.44 204 ILE A O 1
ATOM 1577 N N . SER A 1 205 ? 0.133 -31.234 -5.559 1 98.62 205 SER A N 1
ATOM 1578 C CA . SER A 1 205 ? 1.448 -31.859 -5.508 1 98.62 205 SER A CA 1
ATOM 1579 C C . SER A 1 205 ? 2.553 -30.828 -5.34 1 98.62 205 SER A C 1
ATOM 1581 O O . SER A 1 205 ? 2.383 -29.656 -5.715 1 98.62 205 SER A O 1
ATOM 1583 N N . PHE A 1 206 ? 3.643 -31.25 -4.699 1 98.75 206 PHE A N 1
ATOM 1584 C CA . PHE A 1 206 ? 4.75 -30.344 -4.395 1 98.75 206 PHE A CA 1
ATOM 1585 C C . PHE A 1 206 ? 6.09 -31.047 -4.59 1 98.75 206 PHE A C 1
ATOM 1587 O O . PHE A 1 206 ? 6.367 -32.062 -3.938 1 98.75 206 PHE A O 1
ATOM 1594 N N . ASP A 1 207 ? 6.871 -30.547 -5.621 1 98.75 207 ASP A N 1
ATOM 1595 C CA . ASP A 1 207 ? 8.258 -30.969 -5.801 1 98.75 207 ASP A CA 1
ATOM 1596 C C . ASP A 1 207 ? 9.211 -29.984 -5.105 1 98.75 207 ASP A C 1
ATOM 1598 O O . ASP A 1 207 ? 9.422 -28.875 -5.578 1 98.75 207 ASP A O 1
ATOM 1602 N N . ASP A 1 208 ? 9.859 -30.406 -4.051 1 97.88 208 ASP A N 1
ATOM 1603 C CA . ASP A 1 208 ? 10.672 -29.484 -3.27 1 97.88 208 ASP A CA 1
ATOM 1604 C C . ASP A 1 208 ? 12.109 -29.438 -3.791 1 97.88 208 ASP A C 1
ATOM 1606 O O . ASP A 1 208 ? 12.5 -30.266 -4.609 1 97.88 208 ASP A O 1
ATOM 1610 N N . PRO A 1 209 ? 12.891 -28.453 -3.383 1 97.75 209 PRO A N 1
ATOM 1611 C CA . PRO A 1 209 ? 14.227 -28.266 -3.943 1 97.75 209 PRO A CA 1
ATOM 1612 C C . PRO A 1 209 ? 15.188 -29.391 -3.543 1 97.75 209 PRO A C 1
ATOM 1614 O O . PRO A 1 209 ? 16.25 -29.531 -4.145 1 97.75 209 PRO A O 1
ATOM 1617 N N . LYS A 1 210 ? 14.883 -30.141 -2.639 1 95.31 210 LYS A N 1
ATOM 1618 C CA . LYS A 1 210 ? 15.75 -31.234 -2.17 1 95.31 210 LYS A CA 1
ATOM 1619 C C . LYS A 1 210 ? 15.438 -32.531 -2.896 1 95.31 210 LYS A C 1
ATOM 1621 O O . LYS A 1 210 ? 16.047 -33.562 -2.615 1 95.31 210 LYS A O 1
ATOM 1626 N N . GLY A 1 211 ? 14.461 -32.5 -3.701 1 95.19 211 GLY A N 1
ATOM 1627 C CA . GLY A 1 211 ? 14.141 -33.688 -4.504 1 95.19 211 GLY A CA 1
ATOM 1628 C C . GLY A 1 211 ? 12.969 -34.469 -3.963 1 95.19 211 GLY A C 1
ATOM 1629 O O . GLY A 1 211 ? 12.562 -35.469 -4.559 1 95.19 211 GLY A O 1
ATOM 1630 N N . GLU A 1 212 ? 12.445 -34.031 -2.861 1 96.5 212 GLU A N 1
ATOM 1631 C CA . GLU A 1 212 ? 11.273 -34.688 -2.303 1 96.5 212 GLU A CA 1
ATOM 1632 C C . GLU A 1 212 ? 10.008 -34.312 -3.053 1 96.5 212 GLU A C 1
ATOM 1634 O O . GLU A 1 212 ? 9.828 -33.156 -3.422 1 96.5 212 GLU A O 1
ATOM 1639 N N . LYS A 1 213 ? 9.18 -35.312 -3.254 1 97.69 213 LYS A N 1
ATOM 1640 C CA . LYS A 1 213 ? 7.898 -35.125 -3.924 1 97.69 213 LYS A CA 1
ATOM 1641 C C . LYS A 1 213 ? 6.73 -35.406 -2.986 1 97.69 213 LYS A C 1
ATOM 1643 O O . LYS A 1 213 ? 6.703 -36.469 -2.332 1 97.69 213 LYS A O 1
ATOM 1648 N N . PHE A 1 214 ? 5.887 -34.469 -2.865 1 97.56 214 PHE A N 1
ATOM 1649 C CA . PHE A 1 214 ? 4.68 -34.594 -2.059 1 97.56 214 PHE A CA 1
ATOM 1650 C C . PHE A 1 214 ? 3.436 -34.594 -2.941 1 97.56 214 PHE A C 1
ATOM 1652 O O . PHE A 1 214 ? 3.381 -33.906 -3.949 1 97.56 214 PHE A O 1
ATOM 1659 N N . SER A 1 215 ? 2.492 -35.5 -2.645 1 97.5 215 SER A N 1
ATOM 1660 C CA . SER A 1 215 ? 1.246 -35.594 -3.396 1 97.5 215 SER A CA 1
ATOM 1661 C C . SER A 1 215 ? 0.046 -35.719 -2.465 1 97.5 215 SER A C 1
ATOM 1663 O O . SER A 1 215 ? 0.027 -36.562 -1.585 1 97.5 215 SER A O 1
ATOM 1665 N N . HIS A 1 216 ? -0.878 -34.875 -2.627 1 97 216 HIS A N 1
ATOM 1666 C CA . HIS A 1 216 ? -2.141 -34.875 -1.895 1 97 216 HIS A CA 1
ATOM 1667 C C . HIS A 1 216 ? -3.33 -34.938 -2.848 1 97 216 HIS A C 1
ATOM 1669 O O . HIS A 1 216 ? -3.836 -33.906 -3.285 1 97 216 HIS A O 1
ATOM 1675 N N . PRO A 1 217 ? -3.799 -36.156 -3.158 1 96.19 217 PRO A N 1
ATOM 1676 C CA . PRO A 1 217 ? -4.934 -36.281 -4.074 1 96.19 217 PRO A CA 1
ATOM 1677 C C . PRO A 1 217 ? -6.254 -35.844 -3.451 1 96.19 217 PRO A C 1
ATOM 1679 O O . PRO A 1 217 ? -6.418 -35.906 -2.23 1 96.19 217 PRO A O 1
ATOM 1682 N N . ARG A 1 218 ? -7.129 -35.375 -4.367 1 94.81 218 ARG A N 1
ATOM 1683 C CA . ARG A 1 218 ? -8.461 -35 -3.889 1 94.81 218 ARG A CA 1
ATOM 1684 C C . ARG A 1 218 ? -9.219 -36.219 -3.373 1 94.81 218 ARG A C 1
ATOM 1686 O O . ARG A 1 218 ? -9.023 -37.312 -3.869 1 94.81 218 ARG A O 1
ATOM 1693 N N . PHE A 1 219 ? -10.148 -35.906 -2.441 1 89.31 219 PHE A N 1
ATOM 1694 C CA . PHE A 1 219 ? -10.922 -37.031 -1.916 1 89.31 219 PHE A CA 1
ATOM 1695 C C . PHE A 1 219 ? -12.406 -36.719 -1.943 1 89.31 219 PHE A C 1
ATOM 1697 O O . PHE A 1 219 ? -13.227 -37.531 -1.506 1 89.31 219 PHE A O 1
ATOM 1704 N N . VAL A 1 220 ? -12.75 -35.594 -2.377 1 86.19 220 VAL A N 1
ATOM 1705 C CA . VAL A 1 220 ? -14.125 -35.219 -2.658 1 86.19 220 VAL A CA 1
ATOM 1706 C C . VAL A 1 220 ? -14.25 -34.781 -4.117 1 86.19 220 VAL A C 1
ATOM 1708 O O . VAL A 1 220 ? -13.375 -34.094 -4.648 1 86.19 220 VAL A O 1
ATOM 1711 N N . LYS A 1 221 ? -15.367 -35.25 -4.734 1 80.94 221 LYS A N 1
ATOM 1712 C CA . LYS A 1 221 ? -15.477 -34.969 -6.164 1 80.94 221 LYS A CA 1
ATOM 1713 C C . LYS A 1 221 ? -16.516 -33.875 -6.43 1 80.94 221 LYS A C 1
ATOM 1715 O O . LYS A 1 221 ? -16.734 -33.5 -7.578 1 80.94 221 LYS A O 1
ATOM 1720 N N . ASP A 1 222 ? -17.125 -33.375 -5.363 1 76.69 222 ASP A N 1
ATOM 1721 C CA . ASP A 1 222 ? -18.094 -32.312 -5.551 1 76.69 222 ASP A CA 1
ATOM 1722 C C . ASP A 1 222 ? -17.547 -30.969 -5.047 1 76.69 222 ASP A C 1
ATOM 1724 O O . ASP A 1 222 ? -16.938 -30.906 -3.973 1 76.69 222 ASP A O 1
ATOM 1728 N N . ILE A 1 223 ? -17.531 -29.953 -5.969 1 68.44 223 ILE A N 1
ATOM 1729 C CA . ILE A 1 223 ? -17.125 -28.609 -5.555 1 68.44 223 ILE A CA 1
ATOM 1730 C C . ILE A 1 223 ? -18.266 -27.938 -4.789 1 68.44 223 ILE A C 1
ATOM 1732 O O . ILE A 1 223 ? -19.406 -27.891 -5.273 1 68.44 223 ILE A O 1
ATOM 1736 N N . PRO A 1 224 ? -17.938 -27.609 -3.498 1 63.75 224 PRO A N 1
ATOM 1737 C CA . PRO A 1 224 ? -19 -26.844 -2.84 1 63.75 224 PRO A CA 1
ATOM 1738 C C . PRO A 1 224 ? -19.391 -25.594 -3.617 1 63.75 224 PRO A C 1
ATOM 1740 O O . PRO A 1 224 ? -18.578 -25.031 -4.352 1 63.75 224 PRO A O 1
ATOM 1743 N N . PRO A 1 225 ? -20.703 -25.359 -3.711 1 58.72 225 PRO A N 1
ATOM 1744 C CA . PRO A 1 225 ? -21.141 -24.172 -4.449 1 58.72 225 PRO A CA 1
ATOM 1745 C C . PRO A 1 225 ? -20.391 -22.906 -4.02 1 58.72 225 PRO A C 1
ATOM 1747 O O . PRO A 1 225 ? -20.016 -22.781 -2.854 1 58.72 225 PRO A O 1
ATOM 1750 N N . PRO A 1 226 ? -19.781 -22.266 -4.926 1 52.56 226 PRO A N 1
ATOM 1751 C CA . PRO A 1 226 ? -19.047 -21.031 -4.586 1 52.56 226 PRO A CA 1
ATOM 1752 C C . PRO A 1 226 ? -19.859 -20.094 -3.691 1 52.56 226 PRO A C 1
ATOM 1754 O O . PRO A 1 226 ? -21.094 -20.094 -3.74 1 52.56 226 PRO A O 1
ATOM 1757 N N . PRO A 1 227 ? -19.328 -19.641 -2.598 1 43.34 227 PRO A N 1
ATOM 1758 C CA . PRO A 1 227 ? -20.156 -18.688 -1.862 1 43.34 227 PRO A CA 1
ATOM 1759 C C . PRO A 1 227 ? -20.75 -17.609 -2.768 1 43.34 227 PRO A C 1
ATOM 1761 O O . PRO A 1 227 ? -20.141 -17.203 -3.756 1 43.34 227 PRO A O 1
ATOM 1764 N N . THR A 1 228 ? -22.062 -17.625 -2.943 1 39.88 228 THR A N 1
ATOM 1765 C CA . THR A 1 228 ? -22.766 -16.562 -3.668 1 39.88 228 THR A CA 1
ATOM 1766 C C . THR A 1 228 ? -22.234 -15.195 -3.25 1 39.88 228 THR A C 1
ATOM 1768 O O . THR A 1 228 ? -21.75 -15.023 -2.133 1 39.88 228 THR A O 1
ATOM 1771 N N . ILE A 1 229 ? -21.953 -14.391 -4.191 1 39.88 229 ILE A N 1
ATOM 1772 C CA . ILE A 1 229 ? -21.609 -13 -3.879 1 39.88 229 ILE A CA 1
ATOM 1773 C C . ILE A 1 229 ? -22.5 -12.5 -2.738 1 39.88 229 ILE A C 1
ATOM 1775 O O . ILE A 1 229 ? -23.719 -12.438 -2.875 1 39.88 229 ILE A O 1
ATOM 1779 N N . ILE A 1 230 ? -22.188 -12.797 -1.559 1 34.16 230 ILE A N 1
ATOM 1780 C CA . ILE A 1 230 ? -23.031 -12.242 -0.508 1 34.16 230 ILE A CA 1
ATOM 1781 C C . ILE A 1 230 ? -23.219 -10.742 -0.735 1 34.16 230 ILE A C 1
ATOM 1783 O O . ILE A 1 230 ? -22.25 -10.008 -0.929 1 34.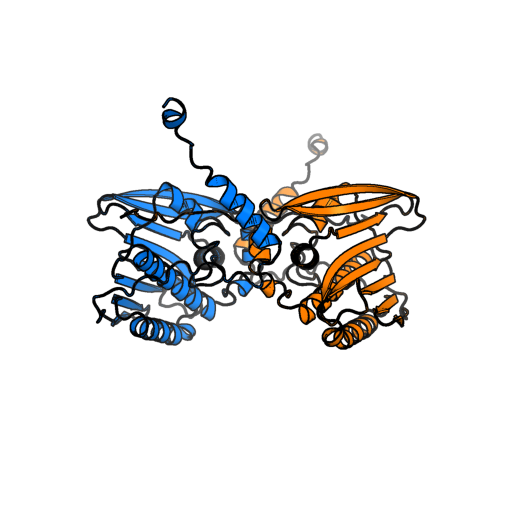16 230 ILE A O 1
ATOM 1787 N N . ARG A 1 231 ? -24.422 -10.367 -1.045 1 33.38 231 ARG A N 1
ATOM 1788 C CA . ARG A 1 231 ? -24.812 -8.969 -1.128 1 33.38 231 ARG A CA 1
ATOM 1789 C C . ARG A 1 231 ? -24.375 -8.203 0.117 1 33.38 231 ARG A C 1
ATOM 1791 O O . ARG A 1 231 ? -24.453 -8.727 1.23 1 33.38 231 ARG A O 1
ATOM 1798 N N . PRO A 1 232 ? -23.609 -7.133 -0.024 1 33.28 232 PRO A N 1
ATOM 1799 C CA . PRO A 1 232 ? -23.156 -6.352 1.131 1 33.28 232 PRO A CA 1
ATOM 1800 C C . PRO A 1 232 ? -24.281 -6.086 2.133 1 33.28 232 PRO A C 1
ATOM 1802 O O . PRO A 1 232 ? -25.438 -5.922 1.742 1 33.28 232 PRO A O 1
ATOM 1805 N N . HIS A 1 233 ? -24.203 -6.605 3.307 1 30.58 233 HIS A N 1
ATOM 1806 C CA . HIS A 1 233 ? -25.141 -6.223 4.352 1 30.58 233 HIS A CA 1
ATOM 1807 C C . HIS A 1 233 ? -25.375 -4.715 4.367 1 30.58 233 HIS A C 1
ATOM 1809 O O . HIS A 1 233 ? -24.438 -3.943 4.168 1 30.58 233 HIS A O 1
ATOM 1815 N N . PRO A 1 234 ? -26.609 -4.133 4.32 1 31.88 234 PRO A N 1
ATOM 1816 C CA . PRO A 1 234 ? -27.031 -2.734 4.211 1 31.88 234 PRO A CA 1
ATOM 1817 C C . PRO A 1 234 ? -26.406 -1.847 5.285 1 31.88 234 PRO A C 1
ATOM 1819 O O . PRO A 1 234 ? -26.562 -0.623 5.246 1 31.88 234 PRO A O 1
ATOM 1822 N N . HIS A 1 235 ? -26.234 -2.406 6.445 1 34.5 235 HIS A N 1
ATOM 1823 C CA . HIS A 1 235 ? -26.203 -1.4 7.5 1 34.5 235 HIS A CA 1
ATOM 1824 C C . HIS A 1 235 ? -25.078 -0.387 7.273 1 34.5 235 HIS A C 1
ATOM 1826 O O . HIS A 1 235 ? -25.266 0.81 7.5 1 34.5 235 HIS A O 1
ATOM 1832 N N . GLY A 1 236 ? -23.812 -0.795 7.516 1 35.06 236 GLY A N 1
ATOM 1833 C CA . GLY A 1 236 ? -22.797 0.237 7.684 1 35.06 236 GLY A CA 1
ATOM 1834 C C . GLY A 1 236 ? -22.266 0.776 6.367 1 35.06 236 GLY A C 1
ATOM 1835 O O . GLY A 1 236 ? -21.141 0.467 5.969 1 35.06 236 GLY A O 1
ATOM 1836 N N . ILE A 1 237 ? -23.047 0.838 5.406 1 37 237 ILE A N 1
ATOM 1837 C CA . ILE A 1 237 ? -22.656 1.262 4.066 1 37 237 ILE A CA 1
ATOM 1838 C C . ILE A 1 237 ? -22.078 2.674 4.121 1 37 237 ILE A C 1
ATOM 1840 O O . ILE A 1 237 ? -22.734 3.6 4.613 1 37 237 ILE A O 1
ATOM 1844 N N . ASP A 1 238 ? -20.812 2.785 4.223 1 42 238 ASP A N 1
ATOM 1845 C CA . ASP A 1 238 ? -20.203 4.109 4.141 1 42 238 ASP A CA 1
ATOM 1846 C C . ASP A 1 238 ? -20.609 4.832 2.861 1 42 238 ASP A C 1
ATOM 1848 O O . ASP A 1 238 ? -21 4.195 1.883 1 42 238 ASP A O 1
ATOM 1852 N N . VAL A 1 239 ? -20.938 6.016 2.932 1 43.75 239 VAL A N 1
ATOM 1853 C CA . VAL A 1 239 ? -21.438 6.945 1.918 1 43.75 239 VAL A CA 1
ATOM 1854 C C . VAL A 1 239 ? -20.688 6.719 0.604 1 43.75 239 VAL A C 1
ATOM 1856 O O . VAL A 1 239 ? -21.297 6.746 -0.471 1 43.75 239 VAL A O 1
ATOM 1859 N N . GLU A 1 240 ? -19.469 6.43 0.74 1 39.78 240 GLU A N 1
ATOM 1860 C CA . GLU A 1 240 ? -18.688 6.281 -0.492 1 39.78 240 GLU A CA 1
ATOM 1861 C C . GLU A 1 240 ? -19.078 5 -1.229 1 39.78 240 GLU A C 1
ATOM 1863 O O . GLU A 1 240 ? -19.125 4.98 -2.461 1 39.78 240 GLU A O 1
ATOM 1868 N N . ARG A 1 241 ? -19.453 4.008 -0.47 1 45.16 241 ARG A N 1
ATOM 1869 C CA . ARG A 1 241 ? -19.953 2.773 -1.07 1 45.16 241 ARG A CA 1
ATOM 1870 C C . ARG A 1 241 ? -21.297 3 -1.743 1 45.16 241 ARG A C 1
ATOM 1872 O O . ARG A 1 241 ? -21.547 2.482 -2.834 1 45.16 241 ARG A O 1
ATOM 1879 N N . ILE A 1 242 ? -22.109 3.791 -1.117 1 44.06 242 ILE A N 1
ATOM 1880 C CA . ILE A 1 242 ? -23.391 4.129 -1.711 1 44.06 242 ILE A CA 1
ATOM 1881 C C . ILE A 1 242 ? -23.188 4.848 -3.041 1 44.06 242 ILE A C 1
ATOM 1883 O O . ILE A 1 242 ? -23.828 4.523 -4.039 1 44.06 242 ILE A O 1
ATOM 1887 N N . ARG A 1 243 ? -22.219 5.707 -2.982 1 43.81 243 ARG A N 1
ATOM 1888 C CA . ARG A 1 243 ? -21.953 6.469 -4.195 1 43.81 243 ARG A CA 1
ATOM 1889 C C . ARG A 1 243 ? -21.469 5.555 -5.32 1 43.81 243 ARG A C 1
ATOM 1891 O O . ARG A 1 243 ? -21.891 5.695 -6.465 1 43.81 243 ARG A O 1
ATOM 1898 N N . ARG A 1 244 ? -20.781 4.582 -4.926 1 45.09 244 ARG A N 1
ATOM 1899 C CA . ARG A 1 244 ? -20.281 3.65 -5.93 1 45.09 244 ARG A CA 1
ATOM 1900 C C . ARG A 1 244 ? -21.391 2.729 -6.418 1 45.09 244 ARG A C 1
ATOM 1902 O O . ARG A 1 244 ? -21.469 2.412 -7.609 1 45.09 244 ARG A O 1
ATOM 1909 N N . MET A 1 245 ? -22.219 2.326 -5.551 1 41.78 245 MET A N 1
ATOM 1910 C CA . MET A 1 245 ? -23.344 1.478 -5.918 1 41.78 245 MET A CA 1
ATOM 1911 C C . MET A 1 245 ? -24.281 2.207 -6.871 1 41.78 245 MET A C 1
ATOM 1913 O O . MET A 1 245 ? -24.812 1.608 -7.812 1 41.78 245 MET A O 1
ATOM 1917 N N . ILE A 1 246 ? -24.5 3.498 -6.621 1 44.25 246 ILE A N 1
ATOM 1918 C CA . ILE A 1 246 ? -25.375 4.301 -7.473 1 44.25 246 ILE A CA 1
ATOM 1919 C C . ILE A 1 246 ? -24.766 4.41 -8.875 1 44.25 246 ILE A C 1
ATOM 1921 O O . ILE A 1 246 ? -25.484 4.266 -9.875 1 44.25 246 ILE A O 1
ATOM 1925 N N . VAL A 1 247 ? -23.547 4.586 -8.883 1 40.28 247 VAL A N 1
ATOM 1926 C CA . VAL A 1 247 ? -22.891 4.734 -10.18 1 40.28 247 VAL A CA 1
ATOM 1927 C C . VAL A 1 247 ? -22.875 3.389 -10.898 1 40.28 247 VAL A C 1
ATOM 1929 O O . VAL A 1 247 ? -23.109 3.324 -12.109 1 40.28 247 VAL A O 1
ATOM 1932 N N . GLU A 1 248 ? -22.672 2.422 -10.148 1 37.78 248 GLU A N 1
ATOM 1933 C CA . GLU A 1 248 ? -22.688 1.094 -10.758 1 37.78 248 GLU A CA 1
ATOM 1934 C C . GLU A 1 248 ? -24.109 0.674 -11.133 1 37.78 248 GLU A C 1
ATOM 1936 O O . GLU A 1 248 ? -24.312 -0.013 -12.133 1 37.78 248 GLU A O 1
ATOM 1941 N N . SER A 1 249 ? -25.078 1.004 -10.336 1 37.16 249 SER A N 1
ATOM 1942 C CA . SER A 1 249 ? -26.453 0.671 -10.656 1 37.16 249 SER A CA 1
ATOM 1943 C C . SER A 1 249 ? -26.938 1.428 -11.891 1 37.16 249 SER A C 1
ATOM 1945 O O . SER A 1 249 ? -27.766 0.927 -12.648 1 37.16 249 SER A O 1
ATOM 1947 N N . GLN A 1 250 ? -26.547 2.684 -12.094 1 34.97 250 GLN A N 1
ATOM 1948 C CA . GLN A 1 250 ? -27.031 3.406 -13.266 1 34.97 250 GLN A CA 1
ATOM 1949 C C . GLN A 1 250 ? -26.562 2.738 -14.562 1 34.97 250 GLN A C 1
ATOM 1951 O O . GLN A 1 250 ? -27.062 3.049 -15.641 1 34.97 250 GLN A O 1
ATOM 1956 N N . PHE A 1 251 ? -25.594 1.971 -14.523 1 32.72 251 PHE A N 1
ATOM 1957 C CA . PHE A 1 251 ? -25.234 1.355 -15.805 1 32.72 251 PHE A CA 1
ATOM 1958 C C . PHE A 1 251 ? -26.156 0.169 -16.094 1 32.72 251 PHE A C 1
ATOM 1960 O O . PHE A 1 251 ? -26 -0.488 -17.125 1 32.72 251 PHE A O 1
ATOM 1967 N N . GLU A 1 252 ? -26.906 -0.256 -15.172 1 30.86 252 GLU A N 1
ATOM 1968 C CA . GLU A 1 252 ? -27.844 -1.244 -15.703 1 30.86 252 GLU A CA 1
ATOM 1969 C C . GLU A 1 252 ? -29.016 -0.571 -16.406 1 30.86 252 GLU A C 1
ATOM 1971 O O . GLU A 1 252 ? -30.078 -0.406 -15.828 1 30.86 252 GLU A O 1
ATOM 1976 N N . ILE A 1 253 ? -28.875 0.651 -16.953 1 28.84 253 ILE A N 1
ATOM 1977 C CA . ILE A 1 253 ? -30.016 1.06 -17.75 1 28.84 253 ILE A CA 1
ATOM 1978 C C . ILE A 1 253 ? -30.312 0.009 -18.828 1 28.84 253 ILE A C 1
ATOM 1980 O O . ILE A 1 253 ? -29.453 -0.286 -19.656 1 28.84 253 ILE A O 1
ATOM 1984 N N . PRO A 1 254 ? -31.188 -0.811 -18.562 1 27.27 254 PRO A N 1
ATOM 1985 C CA . PRO A 1 254 ? -31.703 -1.711 -19.594 1 27.27 254 PRO A CA 1
ATOM 1986 C C . PRO A 1 254 ? -32 -0.991 -20.906 1 27.27 254 PRO A C 1
ATOM 1988 O O . PRO A 1 254 ? -32.375 0.189 -20.891 1 27.27 254 PRO A O 1
ATOM 1991 N N . ASN A 1 255 ? -31.266 -1.21 -21.938 1 29.25 255 ASN A N 1
ATOM 1992 C CA . ASN A 1 255 ? -31.703 -0.842 -23.281 1 29.25 255 ASN A CA 1
ATOM 1993 C C . ASN A 1 255 ? -33.188 -1.091 -23.484 1 29.25 255 ASN A C 1
ATOM 1995 O O . ASN A 1 255 ? -33.656 -2.229 -23.375 1 29.25 255 ASN A O 1
ATOM 1999 N N . ILE A 1 256 ? -34 -0.204 -22.969 1 28.03 256 ILE A N 1
ATOM 2000 C CA . ILE A 1 256 ? -35.438 -0.184 -23.25 1 28.03 256 ILE A CA 1
ATOM 2001 C C . ILE A 1 256 ? -35.656 -0.381 -24.75 1 28.03 256 ILE A C 1
ATOM 2003 O O . ILE A 1 256 ? -35.125 0.375 -25.562 1 28.03 256 ILE A O 1
ATOM 2007 N N . ASP A 1 257 ? -35.812 -1.603 -25.109 1 26.22 257 ASP A N 1
ATOM 2008 C CA . ASP A 1 257 ? -36.25 -2.006 -26.453 1 26.22 257 ASP A CA 1
ATOM 2009 C C . ASP A 1 257 ? -37.5 -1.211 -26.875 1 26.22 257 ASP A C 1
ATOM 2011 O O . ASP A 1 257 ? -38.438 -1.076 -26.109 1 26.22 257 ASP A O 1
ATOM 2015 N N . ASP A 1 258 ? -37.281 -0.118 -27.594 1 26.97 258 ASP A N 1
ATOM 2016 C CA . ASP A 1 258 ? -38.281 0.695 -28.281 1 26.97 258 ASP A CA 1
ATOM 2017 C C . ASP A 1 258 ? -39.375 -0.177 -28.875 1 26.97 258 ASP A C 1
ATOM 2019 O O . ASP A 1 258 ? -40.344 0.338 -29.438 1 26.97 258 ASP A O 1
ATOM 2023 N N . ALA A 1 259 ? -39.219 -1.468 -28.984 1 30.27 259 ALA A N 1
ATOM 2024 C CA . ALA A 1 259 ? -40.312 -2.125 -29.703 1 30.27 259 ALA A CA 1
ATOM 2025 C C . ALA A 1 259 ? -41.625 -2.02 -28.938 1 30.27 259 ALA A C 1
ATOM 2027 O O . ALA A 1 259 ? -42.719 -2.25 -29.5 1 30.27 259 ALA A O 1
ATOM 2028 N N . MET A 1 260 ? -41.5 -1.93 -27.516 1 26.58 260 MET A N 1
ATOM 2029 C CA . MET A 1 260 ? -42.844 -2.084 -26.906 1 26.58 260 MET A CA 1
ATOM 2030 C C . MET A 1 260 ? -43.656 -0.797 -27.031 1 26.58 260 MET A C 1
ATOM 2032 O O . MET A 1 260 ? -44.781 -0.725 -26.547 1 26.58 260 MET A O 1
ATOM 2036 N N . ILE A 1 261 ? -42.906 0.333 -27.281 1 25.92 261 ILE A N 1
ATOM 2037 C CA . ILE A 1 261 ? -43.781 1.489 -27.344 1 25.92 261 ILE A CA 1
ATOM 2038 C C . ILE A 1 261 ? -44.688 1.373 -28.562 1 25.92 261 ILE A C 1
ATOM 2040 O O . ILE A 1 261 ? -45.719 2.045 -28.641 1 25.92 261 ILE A O 1
ATOM 2044 N N . GLU A 1 262 ? -44.281 0.689 -29.578 1 23.67 262 GLU A N 1
ATOM 2045 C CA . GLU A 1 262 ? -45.219 0.794 -30.688 1 23.67 262 GLU A CA 1
ATOM 2046 C C . GLU A 1 262 ? -46.438 -0.066 -30.438 1 23.67 262 GLU A C 1
ATOM 2048 O O . GLU A 1 262 ? -47.5 0.134 -31.078 1 23.67 262 GLU A O 1
ATOM 2053 N N . LYS A 1 263 ? -46.469 -0.886 -29.469 1 20.45 263 LYS A N 1
ATOM 2054 C CA . LYS A 1 263 ? -47.812 -1.475 -29.422 1 20.45 263 LYS A CA 1
ATOM 2055 C C . LYS A 1 263 ? -48.75 -0.665 -28.531 1 20.45 263 LYS A C 1
ATOM 2057 O O . LYS A 1 263 ? -48.344 -0.22 -27.453 1 20.45 263 LYS A O 1
ATOM 2062 N N . MET B 1 1 ? -25.344 -21.297 -19.25 1 29.17 1 MET B N 1
ATOM 2063 C CA . MET B 1 1 ? -24.625 -21.062 -18 1 29.17 1 MET B CA 1
ATOM 2064 C C . MET B 1 1 ? -23.609 -19.938 -18.156 1 29.17 1 MET B C 1
ATOM 2066 O O . MET B 1 1 ? -22.703 -20.031 -19 1 29.17 1 MET B O 1
ATOM 2070 N N . SER B 1 2 ? -23.969 -18.766 -18.031 1 37.19 2 SER B N 1
ATOM 2071 C CA . SER B 1 2 ? -23.234 -17.547 -18.328 1 37.19 2 SER B CA 1
ATOM 2072 C C . SER B 1 2 ? -21.828 -17.578 -17.734 1 37.19 2 SER B C 1
ATOM 2074 O O . SER B 1 2 ? -21.672 -17.75 -16.531 1 37.19 2 SER B O 1
ATOM 2076 N N . SER B 1 3 ? -20.844 -18.141 -18.391 1 43.81 3 SER B N 1
ATOM 2077 C CA . SER B 1 3 ? -19.422 -18.234 -18.062 1 43.81 3 SER B CA 1
ATOM 2078 C C . SER B 1 3 ? -18.922 -16.938 -17.422 1 43.81 3 SER B C 1
ATOM 2080 O O . SER B 1 3 ? -18.906 -15.891 -18.078 1 43.81 3 SER B O 1
ATOM 2082 N N . ILE B 1 4 ? -19.25 -16.703 -16.25 1 48.47 4 ILE B N 1
ATOM 2083 C CA . ILE B 1 4 ? -18.781 -15.492 -15.594 1 48.47 4 ILE B CA 1
ATOM 2084 C C . ILE B 1 4 ? -17.297 -15.297 -15.867 1 48.47 4 ILE B C 1
ATOM 2086 O O . ILE B 1 4 ? -16.469 -16.078 -15.398 1 48.47 4 ILE B O 1
ATOM 2090 N N . LYS B 1 5 ? -17.047 -14.742 -17 1 58.31 5 LYS B N 1
ATOM 2091 C CA . LYS B 1 5 ? -15.688 -14.375 -17.375 1 58.31 5 LYS B CA 1
ATOM 2092 C C . LYS B 1 5 ? -15.031 -13.508 -16.312 1 58.31 5 LYS B C 1
ATOM 2094 O O . LYS B 1 5 ? -15.68 -12.625 -15.742 1 58.31 5 LYS B O 1
ATOM 2099 N N . GLU B 1 6 ? -13.961 -13.969 -15.867 1 69.19 6 GLU B N 1
ATOM 2100 C CA . GLU B 1 6 ? -13.164 -13.195 -14.922 1 69.19 6 GLU B CA 1
ATOM 2101 C C . GLU B 1 6 ? -12.938 -11.773 -15.422 1 69.19 6 GLU B C 1
ATOM 2103 O O . GLU B 1 6 ? -12.531 -11.57 -16.578 1 69.19 6 GLU B O 1
ATOM 2108 N N . LYS B 1 7 ? -13.5 -10.758 -14.727 1 80.56 7 LYS B N 1
ATOM 2109 C CA . LYS B 1 7 ? -13.32 -9.359 -15.109 1 80.56 7 LYS B CA 1
ATOM 2110 C C . LYS B 1 7 ? -12.07 -8.773 -14.477 1 80.56 7 LYS B C 1
ATOM 2112 O O . LYS B 1 7 ? -11.906 -8.812 -13.25 1 80.56 7 LYS B O 1
ATOM 2117 N N . PHE B 1 8 ? -11.109 -8.453 -15.391 1 87.5 8 PHE B N 1
ATOM 2118 C CA . PHE B 1 8 ? -9.891 -7.777 -14.961 1 87.5 8 PHE B CA 1
ATOM 2119 C C . PHE B 1 8 ? -10.086 -6.266 -14.945 1 87.5 8 PHE B C 1
ATOM 2121 O O . PHE B 1 8 ? -10.727 -5.707 -15.836 1 87.5 8 PHE B O 1
ATOM 2128 N N . ASN B 1 9 ? -9.703 -5.672 -13.844 1 88 9 ASN B N 1
ATOM 2129 C CA . ASN B 1 9 ? -9.758 -4.219 -13.742 1 88 9 ASN B CA 1
ATOM 2130 C C . ASN B 1 9 ? -8.531 -3.654 -13.039 1 88 9 ASN B C 1
ATOM 2132 O O . ASN B 1 9 ? -7.824 -4.379 -12.328 1 88 9 ASN B O 1
ATOM 2136 N N . GLN B 1 10 ? -8.258 -2.408 -13.391 1 91.62 10 GLN B N 1
ATOM 2137 C CA . GLN B 1 10 ? -7.199 -1.678 -12.703 1 91.62 10 GLN B CA 1
ATOM 2138 C C . GLN B 1 10 ? -7.781 -0.686 -11.703 1 91.62 10 GLN B C 1
ATOM 2140 O O . GLN B 1 10 ? -8.703 0.067 -12.023 1 91.62 10 GLN B O 1
ATOM 2145 N N . ILE B 1 11 ? -7.297 -0.713 -10.516 1 92.75 11 ILE B N 1
ATOM 2146 C CA . ILE B 1 11 ? -7.758 0.269 -9.539 1 92.75 11 ILE B CA 1
ATOM 2147 C C . ILE B 1 11 ? -6.668 1.316 -9.312 1 92.75 11 ILE B C 1
ATOM 2149 O O . ILE B 1 11 ? -5.492 1.065 -9.57 1 92.75 11 ILE B O 1
ATOM 2153 N N . SER B 1 12 ? -7.113 2.479 -8.859 1 94.69 12 SER B N 1
ATOM 2154 C CA . SER B 1 12 ? -6.172 3.561 -8.578 1 94.69 12 SER B CA 1
ATOM 2155 C C . SER B 1 12 ? -5.504 3.371 -7.219 1 94.69 12 SER B C 1
ATOM 2157 O O . SER B 1 12 ? -5.988 2.602 -6.387 1 94.69 12 SER B O 1
ATOM 2159 N N . PRO B 1 13 ? -4.402 4.082 -7.035 1 94.5 13 PRO B N 1
ATOM 2160 C CA . PRO B 1 13 ? -3.785 4.043 -5.703 1 94.5 13 PRO B CA 1
ATOM 2161 C C . PRO B 1 13 ? -4.738 4.484 -4.598 1 94.5 13 PRO B C 1
ATOM 2163 O O . PRO B 1 13 ? -4.793 3.861 -3.537 1 94.5 13 PRO B O 1
ATOM 2166 N N . SER B 1 14 ? -5.473 5.531 -4.883 1 95.5 14 SER B N 1
ATOM 2167 C CA . SER B 1 14 ? -6.406 6.02 -3.869 1 95.5 14 SER B CA 1
ATOM 2168 C C . SER B 1 14 ? -7.492 4.992 -3.576 1 95.5 14 SER B C 1
ATOM 2170 O O . SER B 1 14 ? -7.895 4.816 -2.426 1 95.5 14 SER B O 1
ATOM 2172 N N . GLU B 1 15 ? -7.922 4.273 -4.559 1 93.25 15 GLU B N 1
ATOM 2173 C CA . GLU B 1 15 ? -8.898 3.213 -4.348 1 93.25 15 GLU B CA 1
ATOM 2174 C C . GLU B 1 15 ? -8.32 2.078 -3.512 1 93.25 15 GLU B C 1
ATOM 2176 O O . GLU B 1 15 ? -8.992 1.541 -2.629 1 93.25 15 GLU B O 1
ATOM 2181 N N . PHE B 1 16 ? -7.113 1.705 -3.828 1 92.31 16 PHE B N 1
ATOM 2182 C CA . PHE B 1 16 ? -6.449 0.646 -3.08 1 92.31 16 PHE B CA 1
ATOM 2183 C C . PHE B 1 16 ? -6.355 1.004 -1.602 1 92.31 16 PHE B C 1
ATOM 2185 O O . PHE B 1 16 ? -6.746 0.213 -0.74 1 92.31 16 PHE B O 1
ATOM 2192 N N . PHE B 1 17 ? -5.922 2.207 -1.327 1 90.88 17 PHE B N 1
ATOM 2193 C CA . PHE B 1 17 ? -5.684 2.586 0.06 1 90.88 17 PHE B CA 1
ATOM 2194 C C . PHE B 1 17 ? -6.996 2.91 0.764 1 90.88 17 PHE B C 1
ATOM 2196 O O . PHE B 1 17 ? -7.094 2.805 1.988 1 90.88 17 PHE B O 1
ATOM 2203 N N . TYR B 1 18 ? -7.941 3.326 -0.048 1 89.5 18 TYR B N 1
ATOM 2204 C CA . TYR B 1 18 ? -9.289 3.449 0.491 1 89.5 18 TYR B CA 1
ATOM 2205 C C . TYR B 1 18 ? -9.766 2.123 1.069 1 89.5 18 TYR B C 1
ATOM 2207 O O . TYR B 1 18 ? -10.258 2.072 2.199 1 89.5 18 TYR B O 1
ATOM 2215 N N . SER B 1 19 ? -9.578 1.021 0.302 1 88 19 SER B N 1
ATOM 2216 C CA . SER B 1 19 ? -10.055 -0.302 0.688 1 88 19 SER B CA 1
ATOM 2217 C C . SER B 1 19 ? -9.133 -0.946 1.718 1 88 19 SER B C 1
ATOM 2219 O O . SER B 1 19 ? -9.531 -1.873 2.426 1 88 19 SER B O 1
ATOM 2221 N N . ASN B 1 20 ? -7.914 -0.436 1.778 1 87.94 20 ASN B N 1
ATOM 2222 C CA . ASN B 1 20 ? -6.902 -1.005 2.666 1 87.94 20 ASN B CA 1
ATOM 2223 C C . ASN B 1 20 ? -6.305 0.055 3.586 1 87.94 20 ASN B C 1
ATOM 2225 O O . ASN B 1 20 ? -5.086 0.117 3.756 1 87.94 20 ASN B O 1
ATOM 2229 N N . ARG B 1 21 ? -7.141 0.865 4.148 1 88.31 21 ARG B N 1
ATOM 2230 C CA . ARG B 1 21 ? -6.699 2.012 4.93 1 88.31 21 ARG B CA 1
ATOM 2231 C C . ARG B 1 21 ? -5.965 1.563 6.191 1 88.31 21 ARG B C 1
ATOM 2233 O O . ARG B 1 21 ? -5.164 2.314 6.75 1 88.31 21 ARG B O 1
ATOM 2240 N N . ASP B 1 22 ? -6.176 0.325 6.625 1 86.62 22 ASP B N 1
ATOM 2241 C CA . ASP B 1 22 ? -5.484 -0.206 7.797 1 86.62 22 ASP B CA 1
ATOM 2242 C C . ASP B 1 22 ? -3.975 -0.247 7.566 1 86.62 22 ASP B C 1
ATOM 2244 O O . ASP B 1 22 ? -3.195 -0.1 8.508 1 86.62 22 ASP B O 1
ATOM 2248 N N . LEU B 1 23 ? -3.604 -0.446 6.355 1 83.56 23 LEU B N 1
ATOM 2249 C CA . LEU B 1 23 ? -2.189 -0.502 6 1 83.56 23 LEU B CA 1
ATOM 2250 C C . LEU B 1 23 ? -1.491 0.811 6.336 1 83.56 23 LEU B C 1
ATOM 2252 O O . LEU B 1 23 ? -0.292 0.824 6.625 1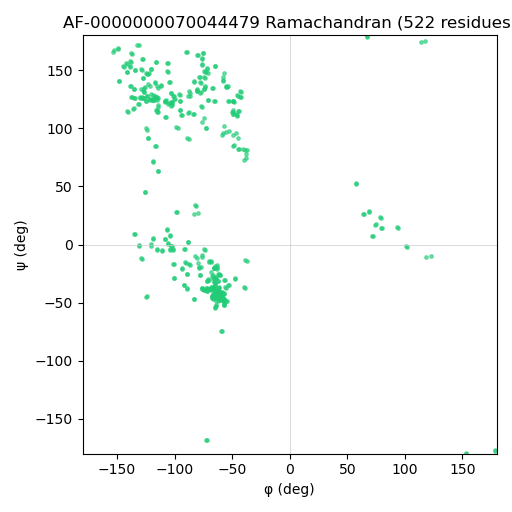 83.56 23 LEU B O 1
ATOM 2256 N N . ALA B 1 24 ? -2.301 1.92 6.34 1 83.94 24 ALA B N 1
ATOM 2257 C CA . ALA B 1 24 ? -1.724 3.236 6.598 1 83.94 24 ALA B CA 1
ATOM 2258 C C . ALA B 1 24 ? -2.041 3.709 8.016 1 83.94 24 ALA B C 1
ATOM 2260 O O . ALA B 1 24 ? -1.883 4.891 8.328 1 83.94 24 ALA B O 1
ATOM 2261 N N . GLY B 1 25 ? -2.602 2.885 8.805 1 87.31 25 GLY B N 1
ATOM 2262 C CA . GLY B 1 25 ? -2.828 3.23 10.195 1 87.31 25 GLY B CA 1
ATOM 2263 C C . GLY B 1 25 ? -4.203 3.818 10.453 1 87.31 25 GLY B C 1
ATOM 2264 O O . GLY B 1 25 ? -4.445 4.414 11.5 1 87.31 25 GLY B O 1
ATOM 2265 N N . PHE B 1 26 ? -5.062 3.672 9.516 1 93.88 26 PHE B N 1
ATOM 2266 C CA . PHE B 1 26 ? -6.391 4.254 9.656 1 93.88 26 PHE B CA 1
ATOM 2267 C C . PHE B 1 26 ? -7.453 3.168 9.742 1 93.88 26 PHE B C 1
ATOM 2269 O O . PHE B 1 26 ? -8.391 3.143 8.938 1 93.88 26 PHE B O 1
ATOM 2276 N N . SER B 1 27 ? -7.332 2.371 10.812 1 91.06 27 SER B N 1
ATOM 2277 C CA . SER B 1 27 ? -8.125 1.156 10.961 1 91.06 27 SER B CA 1
ATOM 2278 C C . SER B 1 27 ? -9.422 1.435 11.719 1 91.06 27 SER B C 1
ATOM 2280 O O . SER B 1 27 ? -10.445 0.794 11.461 1 91.06 27 SER B O 1
ATOM 2282 N N . ASN B 1 28 ? -9.32 2.35 12.672 1 95.19 28 ASN B N 1
ATOM 2283 C CA . ASN B 1 28 ? -10.477 2.705 13.484 1 95.19 28 ASN B CA 1
ATOM 2284 C C . ASN B 1 28 ? -10.414 4.164 13.938 1 95.19 28 ASN B C 1
ATOM 2286 O O . ASN B 1 28 ? -9.383 4.824 13.781 1 95.19 28 ASN B O 1
ATOM 2290 N N . PRO B 1 29 ? -11.492 4.621 14.461 1 98.12 29 PRO B N 1
ATOM 2291 C CA . PRO B 1 29 ? -11.57 6.051 14.773 1 98.12 29 PRO B CA 1
ATOM 2292 C C . PRO B 1 29 ? -10.523 6.492 15.789 1 98.12 29 PRO B C 1
ATOM 2294 O O . PRO B 1 29 ? -10.016 7.613 15.719 1 98.12 29 PRO B O 1
ATOM 2297 N N . THR B 1 30 ? -10.234 5.652 16.766 1 98.44 30 THR B N 1
ATOM 2298 C CA . THR B 1 30 ? -9.242 5.977 17.781 1 98.44 30 THR B CA 1
ATOM 2299 C C . THR B 1 30 ? -7.855 6.109 17.172 1 98.44 30 THR B C 1
ATOM 2301 O O . THR B 1 30 ? -7.219 7.16 17.297 1 98.44 30 THR B O 1
ATOM 2304 N N . ARG B 1 31 ? -7.438 5.113 16.484 1 97.38 31 ARG B N 1
ATOM 2305 C CA . ARG B 1 31 ? -6.117 5.078 15.867 1 97.38 31 ARG B CA 1
ATOM 2306 C C . ARG B 1 31 ? -6.008 6.121 14.758 1 97.38 31 ARG B C 1
ATOM 2308 O O . ARG B 1 31 ? -4.961 6.746 14.586 1 97.38 31 ARG B O 1
ATOM 2315 N N . SER B 1 32 ? -7.07 6.273 14.062 1 97.81 32 SER B N 1
ATOM 2316 C CA . SER B 1 32 ? -7.055 7.176 12.914 1 97.81 32 SER B CA 1
ATOM 2317 C C . SER B 1 32 ? -6.855 8.625 13.352 1 97.81 32 SER B C 1
ATOM 2319 O O . SER B 1 32 ? -6.113 9.375 12.719 1 97.81 32 SER B O 1
ATOM 2321 N N . LEU B 1 33 ? -7.531 9.055 14.414 1 98.69 33 LEU B N 1
ATOM 2322 C CA . LEU B 1 33 ? -7.355 10.398 14.938 1 98.69 33 LEU B CA 1
ATOM 2323 C C . LEU B 1 33 ? -5.918 10.625 15.391 1 98.69 33 LEU B C 1
ATOM 2325 O O . LEU B 1 33 ? -5.309 11.641 15.055 1 98.69 33 LEU B O 1
ATOM 2329 N N . TYR B 1 34 ? -5.422 9.648 16.062 1 98.06 34 TYR B N 1
ATOM 2330 C CA . TYR B 1 34 ? -4.043 9.719 16.547 1 98.06 34 TYR B CA 1
ATOM 2331 C C . TYR B 1 34 ? -3.066 9.781 15.375 1 98.06 34 TYR B C 1
ATOM 2333 O O . TYR B 1 34 ? -2.156 10.617 15.359 1 98.06 34 TYR B O 1
ATOM 2341 N N . THR B 1 35 ? -3.232 8.891 14.398 1 96.69 35 THR B N 1
ATOM 2342 C CA . THR B 1 35 ? -2.336 8.828 13.25 1 96.69 35 THR B CA 1
ATOM 2343 C C . THR B 1 35 ? -2.371 10.133 12.461 1 96.69 35 THR B C 1
ATOM 2345 O O . THR B 1 35 ? -1.331 10.625 12.016 1 96.69 35 THR B O 1
ATOM 2348 N N . ALA B 1 36 ? -3.557 10.68 12.289 1 98.12 36 ALA B N 1
ATOM 2349 C CA . ALA B 1 36 ? -3.688 11.945 11.578 1 98.12 36 ALA B CA 1
ATOM 2350 C C . ALA B 1 36 ? -2.908 13.055 12.281 1 98.12 36 ALA B C 1
ATOM 2352 O O . ALA B 1 36 ? -2.188 13.82 11.633 1 98.12 36 ALA B O 1
ATOM 2353 N N . VAL B 1 37 ? -3.043 13.117 13.562 1 98.31 37 VAL B N 1
ATOM 2354 C CA . VAL B 1 37 ? -2.314 14.109 14.359 1 98.31 37 VAL B CA 1
ATOM 2355 C C . VAL B 1 37 ? -0.813 13.961 14.117 1 98.31 37 VAL B C 1
ATOM 2357 O O . VAL B 1 37 ? -0.132 14.93 13.789 1 98.31 37 VAL B O 1
ATOM 2360 N N . ARG B 1 38 ? -0.398 12.781 14.281 1 96.75 38 ARG B N 1
ATOM 2361 C CA . ARG B 1 38 ? 1.029 12.508 14.148 1 96.75 38 ARG B CA 1
ATOM 2362 C C . ARG B 1 38 ? 1.536 12.914 12.766 1 96.75 38 ARG B C 1
ATOM 2364 O O . ARG B 1 38 ? 2.578 13.562 12.648 1 96.75 38 ARG B O 1
ATOM 2371 N N . GLU B 1 39 ? 0.819 12.523 11.734 1 95.06 39 GLU B N 1
ATOM 2372 C CA . GLU B 1 39 ? 1.253 12.789 10.359 1 95.06 39 GLU B CA 1
ATOM 2373 C C . GLU B 1 39 ? 1.354 14.289 10.094 1 95.06 39 GLU B C 1
ATOM 2375 O O . GLU B 1 39 ? 2.33 14.75 9.5 1 95.06 39 GLU B O 1
ATOM 2380 N N . PHE B 1 40 ? 0.383 15.055 10.562 1 97.44 40 PHE B N 1
ATOM 2381 C CA . PHE B 1 40 ? 0.375 16.484 10.281 1 97.44 40 PHE B CA 1
ATOM 2382 C C . PHE B 1 40 ? 1.428 17.203 11.109 1 97.44 40 PHE B C 1
ATOM 2384 O O . PHE B 1 40 ? 2.107 18.109 10.617 1 97.44 40 PHE B O 1
ATOM 2391 N N . VAL B 1 41 ? 1.594 16.812 12.344 1 97.31 41 VAL B N 1
ATOM 2392 C CA . VAL B 1 41 ? 2.59 17.453 13.203 1 97.31 41 VAL B CA 1
ATOM 2393 C C . VAL B 1 41 ? 3.99 17.141 12.672 1 97.31 41 VAL B C 1
ATOM 2395 O O . VAL B 1 41 ? 4.828 18.047 12.57 1 97.31 41 VAL B O 1
ATOM 2398 N N . GLU B 1 42 ? 4.219 15.914 12.312 1 94.69 42 GLU B N 1
ATOM 2399 C CA . GLU B 1 42 ? 5.535 15.523 11.805 1 94.69 42 GLU B CA 1
ATOM 2400 C C . GLU B 1 42 ? 5.855 16.234 10.5 1 94.69 42 GLU B C 1
ATOM 2402 O O . GLU B 1 42 ? 6.996 16.656 10.281 1 94.69 42 GLU B O 1
ATOM 2407 N N . ASN B 1 43 ? 4.883 16.359 9.641 1 93.62 43 ASN B N 1
ATOM 2408 C CA . ASN B 1 43 ? 5.094 17.109 8.406 1 93.62 43 ASN B CA 1
ATOM 2409 C C . ASN B 1 43 ? 5.48 18.562 8.695 1 93.62 43 ASN B C 1
ATOM 2411 O O . ASN B 1 43 ? 6.352 19.125 8.023 1 93.62 43 ASN B O 1
ATOM 2415 N N . ALA B 1 44 ? 4.812 19.156 9.656 1 96.62 44 ALA B N 1
ATOM 2416 C CA . ALA B 1 44 ? 5.113 20.531 10.047 1 96.62 44 ALA B CA 1
ATOM 2417 C C . ALA B 1 44 ? 6.555 20.672 10.523 1 96.62 44 ALA B C 1
ATOM 2419 O O . ALA B 1 44 ? 7.285 21.562 10.086 1 96.62 44 ALA B O 1
ATOM 2420 N N . LEU B 1 45 ? 6.918 19.75 11.391 1 94.75 45 LEU B N 1
ATOM 2421 C CA . LEU B 1 45 ? 8.266 19.766 11.945 1 94.75 45 LEU B CA 1
ATOM 2422 C C . LEU B 1 45 ? 9.305 19.547 10.859 1 94.75 45 LEU B C 1
ATOM 2424 O O . LEU B 1 45 ? 10.312 20.25 10.781 1 94.75 45 LEU B O 1
ATOM 2428 N N . ASP B 1 46 ? 9.055 18.578 10 1 91.56 46 ASP B N 1
ATOM 2429 C CA . ASP B 1 46 ? 9.977 18.25 8.922 1 91.56 46 ASP B CA 1
ATOM 2430 C C . ASP B 1 46 ? 10.156 19.422 7.969 1 91.56 46 ASP B C 1
ATOM 2432 O O . ASP B 1 46 ? 11.273 19.719 7.539 1 91.56 46 ASP B O 1
ATOM 2436 N N . ALA B 1 47 ? 9.07 20.062 7.633 1 92.81 47 ALA B N 1
ATOM 2437 C CA . ALA B 1 47 ? 9.117 21.203 6.711 1 92.81 47 ALA B CA 1
ATOM 2438 C C . ALA B 1 47 ? 9.977 22.328 7.27 1 92.81 47 ALA B C 1
ATOM 2440 O O . ALA B 1 47 ? 10.773 22.922 6.539 1 92.81 47 ALA B O 1
ATOM 2441 N N . CYS B 1 48 ? 9.844 22.625 8.531 1 94.25 48 CYS B N 1
ATOM 2442 C CA . CYS B 1 48 ? 10.648 23.641 9.172 1 94.25 48 CYS B CA 1
ATOM 2443 C C . CYS B 1 48 ? 12.117 23.234 9.211 1 94.25 48 CYS B C 1
ATOM 2445 O O . CYS B 1 48 ? 12.992 24.031 8.852 1 94.25 48 CYS B O 1
ATOM 2447 N N . ASP B 1 49 ? 12.352 22.016 9.539 1 90.25 49 ASP B N 1
ATOM 2448 C CA . ASP B 1 49 ? 13.719 21.5 9.664 1 90.25 49 ASP B CA 1
ATOM 2449 C C . ASP B 1 49 ? 14.461 21.625 8.336 1 90.25 49 ASP B C 1
ATOM 2451 O O . ASP B 1 49 ? 15.625 22.031 8.305 1 90.25 49 ASP B O 1
ATOM 2455 N N . GLN B 1 50 ? 13.805 21.266 7.352 1 86.81 50 GLN B N 1
ATOM 2456 C CA . GLN B 1 50 ? 14.43 21.266 6.031 1 86.81 50 GLN B CA 1
ATOM 2457 C C . GLN B 1 50 ? 14.867 22.656 5.617 1 86.81 50 GLN B C 1
ATOM 2459 O O . GLN B 1 50 ? 15.82 22.812 4.844 1 86.81 50 GLN B O 1
ATOM 2464 N N . LYS B 1 51 ? 14.203 23.672 6.172 1 91.94 51 LYS B N 1
ATOM 2465 C CA . LYS B 1 51 ? 14.508 25.047 5.777 1 91.94 51 LYS B CA 1
ATOM 2466 C C . LYS B 1 51 ? 15.234 25.797 6.891 1 91.94 51 LYS B C 1
ATOM 2468 O O . LYS B 1 51 ? 15.445 27 6.801 1 91.94 51 LYS B O 1
ATOM 2473 N N . GLY B 1 52 ? 15.555 25.062 7.961 1 91.69 52 GLY B N 1
ATOM 2474 C CA . GLY B 1 52 ? 16.266 25.688 9.078 1 91.69 52 GLY B CA 1
ATOM 2475 C C . GLY B 1 52 ? 15.406 26.688 9.836 1 91.69 52 GLY B C 1
ATOM 2476 O O . GLY B 1 52 ? 15.922 27.656 10.375 1 91.69 52 GLY B O 1
ATOM 2477 N N . ILE B 1 53 ? 14.148 26.5 9.836 1 94.75 53 ILE B N 1
ATOM 2478 C CA . ILE B 1 53 ? 13.203 27.344 10.562 1 94.75 53 ILE B CA 1
ATOM 2479 C C . ILE B 1 53 ? 12.883 26.719 11.922 1 94.75 53 ILE B C 1
ATOM 2481 O O . ILE B 1 53 ? 12.617 25.516 12.008 1 94.75 53 ILE B O 1
ATOM 2485 N N . LEU B 1 54 ? 13.008 27.5 12.977 1 96.31 54 LEU B N 1
ATOM 2486 C CA . LEU B 1 54 ? 12.539 27 14.266 1 96.31 54 LEU B CA 1
ATOM 2487 C C . LEU B 1 54 ? 11.023 26.797 14.25 1 96.31 54 LEU B C 1
ATOM 2489 O O . LEU B 1 54 ? 10.273 27.75 14.047 1 96.31 54 LEU B O 1
ATOM 2493 N N . PRO B 1 55 ? 10.602 25.625 14.539 1 97.69 55 PRO B N 1
ATOM 2494 C CA . PRO B 1 55 ? 9.188 25.328 14.305 1 97.69 55 PRO B CA 1
ATOM 2495 C C . PRO B 1 55 ? 8.273 25.906 15.383 1 97.69 55 PRO B C 1
ATOM 2497 O O . PRO B 1 55 ? 8.57 25.797 16.578 1 97.69 55 PRO B O 1
ATOM 2500 N N . ASP B 1 56 ? 7.254 26.578 15 1 98.5 56 ASP B N 1
ATOM 2501 C CA . ASP B 1 56 ? 6.047 26.859 15.773 1 98.5 56 ASP B CA 1
ATOM 2502 C C . ASP B 1 56 ? 4.859 26.047 15.242 1 98.5 56 ASP B C 1
ATOM 2504 O O . ASP B 1 56 ? 4.371 26.312 14.141 1 98.5 56 ASP B O 1
ATOM 2508 N N . VAL B 1 57 ? 4.387 25.047 16 1 98.81 57 VAL B N 1
ATOM 2509 C CA . VAL B 1 57 ? 3.322 24.156 15.562 1 98.81 57 VAL B CA 1
ATOM 2510 C C . VAL B 1 57 ? 2.123 24.281 16.5 1 98.81 57 VAL B C 1
ATOM 2512 O O . VAL B 1 57 ? 2.266 24.141 17.719 1 98.81 57 VAL B O 1
ATOM 2515 N N . HIS B 1 58 ? 1.008 24.578 15.945 1 98.88 58 HIS B N 1
ATOM 2516 C CA . HIS B 1 58 ? -0.229 24.688 16.703 1 98.88 58 HIS B CA 1
ATOM 2517 C C . HIS B 1 58 ? -1.238 23.625 16.266 1 98.88 58 HIS B C 1
ATOM 2519 O O . HIS B 1 58 ? -1.662 23.609 15.117 1 98.88 58 HIS B O 1
ATOM 2525 N N . LEU B 1 59 ? -1.58 22.719 17.172 1 98.88 59 LEU B N 1
ATOM 2526 C CA . LEU B 1 59 ? -2.537 21.641 16.969 1 98.88 59 LEU B CA 1
ATOM 2527 C C . LEU B 1 59 ? -3.885 21.984 17.594 1 98.88 59 LEU B C 1
ATOM 2529 O O . LEU B 1 59 ? -3.947 22.406 18.75 1 98.88 59 LEU B O 1
ATOM 2533 N N . ILE B 1 60 ? -4.965 21.875 16.812 1 98.94 60 ILE B N 1
ATOM 2534 C CA . ILE B 1 60 ? -6.32 22.125 17.281 1 98.94 60 ILE B CA 1
ATOM 2535 C C . ILE B 1 60 ? -7.219 20.938 16.922 1 98.94 60 ILE B C 1
ATOM 2537 O O . ILE B 1 60 ? -7.238 20.484 15.781 1 98.94 60 ILE B O 1
ATOM 2541 N N . ILE B 1 61 ? -7.91 20.375 17.875 1 98.94 61 ILE B N 1
ATOM 2542 C CA . ILE B 1 61 ? -8.961 19.391 17.625 1 98.94 61 ILE B CA 1
ATOM 2543 C C . ILE B 1 61 ? -10.281 19.906 18.188 1 98.94 61 ILE B C 1
ATOM 2545 O O . ILE B 1 61 ? -10.367 20.297 19.359 1 98.94 61 ILE B O 1
ATOM 2549 N N . LYS B 1 62 ? -11.305 19.953 17.328 1 98.81 62 LYS B N 1
ATOM 2550 C CA . LYS B 1 62 ? -12.633 20.391 17.734 1 98.81 62 LYS B CA 1
ATOM 2551 C C . LYS B 1 62 ? -13.695 19.391 17.312 1 98.81 62 LYS B C 1
ATOM 2553 O O . LYS B 1 62 ? -13.703 18.922 16.172 1 98.81 62 LYS B O 1
ATOM 2558 N N . ALA B 1 63 ? -14.578 19.078 18.25 1 98.62 63 ALA B N 1
ATOM 2559 C CA . ALA B 1 63 ? -15.719 18.234 17.875 1 98.62 63 ALA B CA 1
ATOM 2560 C C . ALA B 1 63 ? -16.719 19.016 17.047 1 98.62 63 ALA B C 1
ATOM 2562 O O . ALA B 1 63 ? -17.047 20.172 17.375 1 98.62 63 ALA B O 1
ATOM 2563 N N . VAL B 1 64 ? -17.188 18.375 16.016 1 98.38 64 VAL B N 1
ATOM 2564 C CA . VAL B 1 64 ? -18.219 19.031 15.203 1 98.38 64 VAL B CA 1
ATOM 2565 C C . VAL B 1 64 ? -19.5 19.156 16.016 1 98.38 64 VAL B C 1
ATOM 2567 O O . VAL B 1 64 ? -20.156 20.203 15.992 1 98.38 64 VAL B O 1
ATOM 2570 N N . ASP B 1 65 ? -19.828 18.109 16.672 1 97.69 65 ASP B N 1
ATOM 2571 C CA . ASP B 1 65 ? -20.938 18.094 17.625 1 97.69 65 ASP B CA 1
ATOM 2572 C C . ASP B 1 65 ? -20.484 17.609 19 1 97.69 65 ASP B C 1
ATOM 2574 O O . ASP B 1 65 ? -20.453 16.406 19.266 1 97.69 65 ASP B O 1
ATOM 2578 N N . PRO B 1 66 ? -20.266 18.516 19.859 1 95.81 66 PRO B N 1
ATOM 2579 C CA . PRO B 1 66 ? -19.703 18.156 21.156 1 95.81 66 PRO B CA 1
ATOM 2580 C C . PRO B 1 66 ? -20.641 17.281 21.984 1 95.81 66 PRO B C 1
ATOM 2582 O O . PRO B 1 66 ? -20.203 16.562 22.891 1 95.81 66 PRO B O 1
ATOM 2585 N N . GLU B 1 67 ? -21.906 17.25 21.672 1 95.88 67 GLU B N 1
ATOM 2586 C CA . GLU B 1 67 ? -22.875 16.531 22.484 1 95.88 67 GLU B CA 1
ATOM 2587 C C . GLU B 1 67 ? -22.984 15.07 22.047 1 95.88 67 GLU B C 1
ATOM 2589 O O . GLU B 1 67 ? -23.531 14.242 22.781 1 95.88 67 GLU B O 1
ATOM 2594 N N . LYS B 1 68 ? -22.516 14.812 20.922 1 97.12 68 LYS B N 1
ATOM 2595 C CA . LYS B 1 68 ? -22.562 13.445 20.422 1 97.12 68 LYS B CA 1
ATOM 2596 C C . LYS B 1 68 ? -21.469 12.586 21.047 1 97.12 68 LYS B C 1
ATOM 2598 O O . LYS B 1 68 ? -20.344 13.055 21.266 1 97.12 68 LYS B O 1
ATOM 2603 N N . SER B 1 69 ? -21.781 11.344 21.297 1 97.25 69 SER B N 1
ATOM 2604 C CA . SER B 1 69 ? -20.797 10.43 21.859 1 97.25 69 SER B CA 1
ATOM 2605 C C . SER B 1 69 ? -19.797 9.969 20.797 1 97.25 69 SER B C 1
ATOM 2607 O O . SER B 1 69 ? -20.125 9.93 19.609 1 97.25 69 SER B O 1
ATOM 2609 N N . ASP B 1 70 ? -18.656 9.602 21.297 1 97.88 70 ASP B N 1
ATOM 2610 C CA . ASP B 1 70 ? -17.641 9.039 20.422 1 97.88 70 ASP B CA 1
ATOM 2611 C C . ASP B 1 70 ? -17.984 7.617 20 1 97.88 70 ASP B C 1
ATOM 2613 O O . ASP B 1 70 ? -18.609 6.875 20.766 1 97.88 70 ASP B O 1
ATOM 2617 N N . PRO B 1 71 ? -17.578 7.316 18.875 1 98.31 71 PRO B N 1
ATOM 2618 C CA . PRO B 1 71 ? -16.859 8.109 17.875 1 98.31 71 PRO B CA 1
ATOM 2619 C C . PRO B 1 71 ? -17.75 9.148 17.203 1 98.31 71 PRO B C 1
ATOM 2621 O O . PRO B 1 71 ? -18.969 8.938 17.062 1 98.31 71 PRO B O 1
ATOM 2624 N N . LYS B 1 72 ? -17.172 10.289 16.797 1 98.56 72 LYS B N 1
ATOM 2625 C CA . LYS B 1 72 ? -17.875 11.375 16.141 1 98.56 72 LYS B CA 1
ATOM 2626 C C . LYS B 1 72 ? -16.938 12.195 15.258 1 98.56 72 LYS B C 1
ATOM 2628 O O . LYS B 1 72 ? -15.719 12.008 15.297 1 98.56 72 LYS B O 1
ATOM 2633 N N . PRO B 1 73 ? -17.484 13.008 14.414 1 98.75 73 PRO B N 1
ATOM 2634 C CA . PRO B 1 73 ? -16.641 13.859 13.57 1 98.75 73 PRO B CA 1
ATOM 2635 C C . PRO B 1 73 ? -15.875 14.914 14.359 1 98.75 73 PRO B C 1
ATOM 2637 O O . PRO B 1 73 ? -16.453 15.57 15.234 1 98.75 73 PRO B O 1
ATOM 2640 N N . TYR B 1 74 ? -14.633 15.055 14.07 1 98.88 74 TYR B N 1
ATOM 2641 C CA . TYR B 1 74 ? -13.75 16.078 14.609 1 98.88 74 TYR B CA 1
ATOM 2642 C C . TYR B 1 74 ? -13.094 16.891 13.492 1 98.88 74 TYR B C 1
ATOM 2644 O O . TYR B 1 74 ? -12.812 16.344 12.422 1 98.88 74 TYR B O 1
ATOM 2652 N N . ILE B 1 75 ? -12.875 18.125 13.766 1 98.94 75 ILE B N 1
ATOM 2653 C CA . ILE B 1 75 ? -12.016 18.953 12.93 1 98.94 75 ILE B CA 1
ATOM 2654 C C . ILE B 1 75 ? -10.602 18.969 13.508 1 98.94 75 ILE B C 1
ATOM 2656 O O . ILE B 1 75 ? -10.398 19.391 14.656 1 98.94 75 ILE B O 1
ATOM 2660 N N . LEU B 1 76 ? -9.719 18.438 12.758 1 98.94 76 LEU B N 1
ATOM 2661 C CA . LEU B 1 76 ? -8.297 18.484 13.094 1 98.94 76 LEU B CA 1
ATOM 2662 C C . LEU B 1 76 ? -7.57 19.531 12.258 1 98.94 76 LEU B C 1
ATOM 2664 O O . LEU B 1 76 ? -7.617 19.5 11.031 1 98.94 76 LEU B O 1
ATOM 2668 N N . THR B 1 77 ? -6.926 20.469 12.961 1 98.94 77 THR B N 1
ATOM 2669 C CA . THR B 1 77 ? -6.152 21.5 12.281 1 98.94 77 THR B CA 1
ATOM 2670 C C . THR B 1 77 ? -4.727 21.562 12.828 1 98.94 77 THR B C 1
ATOM 2672 O O . THR B 1 77 ? -4.523 21.531 14.039 1 98.94 77 THR B O 1
ATOM 2675 N N . VAL B 1 78 ? -3.799 21.562 11.938 1 98.94 78 VAL B N 1
ATOM 2676 C CA . VAL B 1 78 ? -2.41 21.797 12.32 1 98.94 78 VAL B CA 1
ATOM 2677 C C . VAL B 1 78 ? -1.854 22.984 11.531 1 98.94 78 VAL B C 1
ATOM 2679 O O . VAL B 1 78 ? -1.963 23.031 10.297 1 98.94 78 VAL B O 1
ATOM 2682 N N . LYS B 1 79 ? -1.293 23.938 12.289 1 98.81 79 LYS B N 1
ATOM 2683 C CA . LYS B 1 79 ? -0.668 25.141 11.727 1 98.81 79 LYS B CA 1
ATOM 2684 C C . LYS B 1 79 ? 0.822 25.188 12.055 1 98.81 79 LYS B C 1
ATOM 2686 O O . LYS B 1 79 ? 1.229 24.844 13.172 1 98.81 79 LYS B O 1
ATOM 2691 N N . ASP B 1 80 ? 1.602 25.609 11.055 1 98.62 80 ASP B N 1
ATOM 2692 C CA . ASP B 1 80 ? 3.029 25.781 11.312 1 98.62 80 ASP B CA 1
ATOM 2693 C C . ASP B 1 80 ? 3.551 27.062 10.672 1 98.62 80 ASP B C 1
ATOM 2695 O O . ASP B 1 80 ? 2.85 27.703 9.883 1 98.62 80 ASP B O 1
ATOM 2699 N N . ASN B 1 81 ? 4.75 27.453 11.133 1 98.19 81 ASN B N 1
ATOM 2700 C CA . ASN B 1 81 ? 5.434 28.625 10.578 1 98.19 81 ASN B CA 1
ATOM 2701 C C . ASN B 1 81 ? 6.484 28.219 9.547 1 98.19 81 ASN B C 1
ATOM 2703 O O . ASN B 1 81 ? 7.512 28.875 9.406 1 98.19 81 ASN B O 1
ATOM 2707 N N . GLY B 1 82 ? 6.223 27.078 8.922 1 97.38 82 GLY B N 1
ATOM 2708 C CA . GLY B 1 82 ? 7.176 26.578 7.953 1 97.38 82 GLY B CA 1
ATOM 2709 C C . GLY B 1 82 ? 7.191 27.375 6.66 1 97.38 82 GLY B C 1
ATOM 2710 O O . GLY B 1 82 ? 6.629 28.469 6.594 1 97.38 82 GLY B O 1
ATOM 2711 N N . PRO B 1 83 ? 7.875 26.797 5.641 1 96.75 83 PRO B N 1
ATOM 2712 C CA . PRO B 1 83 ? 8.094 27.516 4.387 1 96.75 83 PRO B CA 1
ATOM 2713 C C . PRO B 1 83 ? 6.832 27.609 3.527 1 96.75 83 PRO B C 1
ATOM 2715 O O . PRO B 1 83 ? 6.828 28.281 2.496 1 96.75 83 PRO B O 1
ATOM 2718 N N . GLY B 1 84 ? 5.754 26.969 3.951 1 97.25 84 GLY B N 1
ATOM 2719 C CA . GLY B 1 84 ? 4.586 26.859 3.09 1 97.25 84 GLY B CA 1
ATOM 2720 C C . GLY B 1 84 ? 4.812 26 1.87 1 97.25 84 GLY B C 1
ATOM 2721 O O . GLY B 1 84 ? 5.836 25.312 1.77 1 97.25 84 GLY B O 1
ATOM 2722 N N . ILE B 1 85 ? 3.742 25.875 1.099 1 96.62 85 ILE B N 1
ATOM 2723 C CA . ILE B 1 85 ? 3.77 25.141 -0.16 1 96.62 85 ILE B CA 1
ATOM 2724 C C . ILE B 1 85 ? 3.252 26.031 -1.289 1 96.62 85 ILE B C 1
ATOM 2726 O O . ILE B 1 85 ? 2.236 26.703 -1.134 1 96.62 85 ILE B O 1
ATOM 2730 N N . ASP B 1 86 ? 3.988 25.984 -2.402 1 95.94 86 ASP B N 1
ATOM 2731 C CA . ASP B 1 86 ? 3.549 26.75 -3.566 1 95.94 86 ASP B CA 1
ATOM 2732 C C . ASP B 1 86 ? 2.146 26.328 -4.004 1 95.94 86 ASP B C 1
ATOM 2734 O O . ASP B 1 86 ? 1.83 25.141 -4.023 1 95.94 86 ASP B O 1
ATOM 2738 N N . ALA B 1 87 ? 1.383 27.328 -4.398 1 96.69 87 ALA B N 1
ATOM 2739 C CA . ALA B 1 87 ? -0.017 27.109 -4.758 1 96.69 87 ALA B CA 1
ATOM 2740 C C . ALA B 1 87 ? -0.146 26.031 -5.84 1 96.69 87 ALA B C 1
ATOM 2742 O O . ALA B 1 87 ? -1.09 25.234 -5.828 1 96.69 87 ALA B O 1
ATOM 2743 N N . SER B 1 88 ? 0.757 25.984 -6.77 1 95.25 88 SER B N 1
ATOM 2744 C CA . SER B 1 88 ? 0.701 25.062 -7.898 1 95.25 88 SER B CA 1
ATOM 2745 C C . SER B 1 88 ? 0.842 23.609 -7.434 1 95.25 88 SER B C 1
ATOM 2747 O O . SER B 1 88 ? 0.401 22.688 -8.117 1 95.25 88 SER B O 1
ATOM 2749 N N . HIS B 1 89 ? 1.374 23.359 -6.258 1 95.88 89 HIS B N 1
ATOM 2750 C CA . HIS B 1 89 ? 1.631 22 -5.777 1 95.88 89 HIS B CA 1
ATOM 2751 C C . HIS B 1 89 ? 0.553 21.547 -4.797 1 95.88 89 HIS B C 1
ATOM 2753 O O . HIS B 1 89 ? 0.412 20.359 -4.531 1 95.88 89 HIS B O 1
ATOM 2759 N N . ILE B 1 90 ? -0.199 22.453 -4.273 1 97.44 90 ILE B N 1
ATOM 2760 C CA . ILE B 1 90 ? -1.098 22.172 -3.158 1 97.44 90 ILE B CA 1
ATOM 2761 C C . ILE B 1 90 ? -2.131 21.125 -3.582 1 97.44 90 ILE B C 1
ATOM 2763 O O . ILE B 1 90 ? -2.334 20.125 -2.887 1 97.44 90 ILE B O 1
ATOM 2767 N N . PRO B 1 91 ? -2.748 21.297 -4.762 1 98.06 91 PRO B N 1
ATOM 2768 C CA . PRO B 1 91 ? -3.762 20.297 -5.125 1 98.06 91 PRO B CA 1
ATOM 2769 C C . PRO B 1 91 ? -3.191 18.891 -5.234 1 98.06 91 PRO B C 1
ATOM 2771 O O . PRO B 1 91 ? -3.795 17.938 -4.738 1 98.06 91 PRO B O 1
ATOM 2774 N N . LEU B 1 92 ? -2.057 18.766 -5.797 1 96.44 92 LEU B N 1
ATOM 2775 C CA . LEU B 1 92 ? -1.46 17.453 -5.961 1 96.44 92 LEU B CA 1
ATOM 2776 C C . LEU B 1 92 ? -0.967 16.906 -4.625 1 96.44 92 LEU B C 1
ATOM 2778 O O . LEU B 1 92 ? -1.192 15.734 -4.305 1 96.44 92 LEU B O 1
ATOM 2782 N N . ALA B 1 93 ? -0.389 17.734 -3.816 1 95.56 93 ALA B N 1
ATOM 2783 C CA . ALA B 1 93 ? 0.214 17.328 -2.549 1 95.56 93 ALA B CA 1
ATOM 2784 C C . ALA B 1 93 ? -0.846 16.828 -1.568 1 95.56 93 ALA B C 1
ATOM 2786 O O . ALA B 1 93 ? -0.582 15.953 -0.75 1 95.56 93 ALA B O 1
ATOM 2787 N N . PHE B 1 94 ? -2.039 17.344 -1.7 1 97.56 94 PHE B N 1
ATOM 2788 C CA . PHE B 1 94 ? -3.062 17.031 -0.71 1 97.56 94 PHE B CA 1
ATOM 2789 C C . PHE B 1 94 ? -4.246 16.328 -1.359 1 97.56 94 PHE B C 1
ATOM 2791 O O . PHE B 1 94 ? -5.246 16.047 -0.697 1 97.56 94 PHE B O 1
ATOM 2798 N N . GLY B 1 95 ? -4.125 16.016 -2.664 1 97.19 95 GLY B N 1
ATOM 2799 C CA . GLY B 1 95 ? -5.266 15.438 -3.355 1 97.19 95 GLY B CA 1
ATOM 2800 C C . GLY B 1 95 ? -4.895 14.25 -4.223 1 97.19 95 GLY B C 1
ATOM 2801 O O . GLY B 1 95 ? -5.691 13.805 -5.047 1 97.19 95 GLY B O 1
ATOM 2802 N N . THR B 1 96 ? -3.701 13.844 -4.066 1 96.56 96 THR B N 1
ATOM 2803 C CA . THR B 1 96 ? -3.238 12.711 -4.863 1 9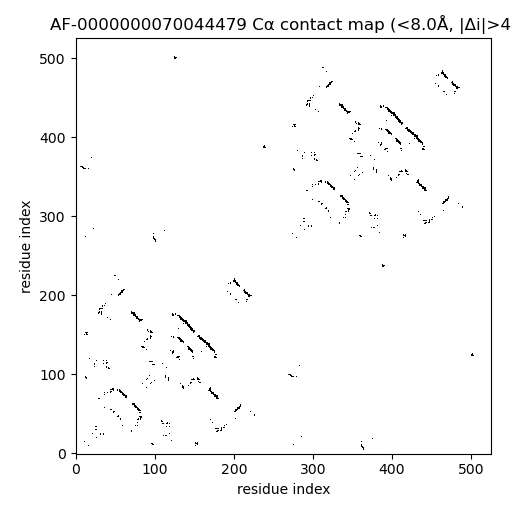6.56 96 THR B CA 1
ATOM 2804 C C . THR B 1 96 ? -2.422 11.75 -4.008 1 96.56 96 THR B C 1
ATOM 2806 O O . THR B 1 96 ? -1.462 12.156 -3.352 1 96.56 96 THR B O 1
ATOM 2809 N N . VAL B 1 97 ? -2.805 10.5 -4.031 1 95.31 97 VAL B N 1
ATOM 2810 C CA . VAL B 1 97 ? -2.062 9.461 -3.33 1 95.31 97 VAL B CA 1
ATOM 2811 C C . VAL B 1 97 ? -0.776 9.141 -4.09 1 95.31 97 VAL B C 1
ATOM 2813 O O . VAL B 1 97 ? -0.78 9.047 -5.32 1 95.31 97 VAL B O 1
ATOM 2816 N N . LEU B 1 98 ? 0.361 9.047 -3.406 1 94.38 98 LEU B N 1
ATOM 2817 C CA . LEU B 1 98 ? 1.686 8.719 -3.922 1 94.38 98 LEU B CA 1
ATOM 2818 C C . LEU B 1 98 ? 2.324 9.93 -4.594 1 94.38 98 LEU B C 1
ATOM 2820 O O . LEU B 1 98 ? 3.096 9.781 -5.543 1 94.38 98 LEU B O 1
ATOM 2824 N N . TYR B 1 99 ? 1.853 11.086 -4.211 1 93.06 99 TYR B N 1
ATOM 2825 C CA . TYR B 1 99 ? 2.492 12.352 -4.551 1 93.06 99 TYR B CA 1
ATOM 2826 C C . TYR B 1 99 ? 3.021 13.047 -3.305 1 93.06 99 TYR B C 1
ATOM 2828 O O . TYR B 1 99 ? 2.305 13.18 -2.309 1 93.06 99 TYR B O 1
ATOM 2836 N N . GLY B 1 100 ? 4.289 13.383 -3.355 1 88.5 100 GLY B N 1
ATOM 2837 C CA . GLY B 1 100 ? 4.836 14.062 -2.191 1 88.5 100 GLY B CA 1
ATOM 2838 C C . GLY B 1 100 ? 6.312 14.375 -2.322 1 88.5 100 GLY B C 1
ATOM 2839 O O . GLY B 1 100 ? 6.91 14.141 -3.373 1 88.5 100 GLY B O 1
ATOM 2840 N N . SER B 1 101 ? 6.789 14.914 -1.301 1 81.81 101 SER B N 1
ATOM 2841 C CA . SER B 1 101 ? 8.18 15.352 -1.318 1 81.81 101 SER B CA 1
ATOM 2842 C C . SER B 1 101 ? 9.078 14.367 -0.567 1 81.81 101 SER B C 1
ATOM 2844 O O . SER B 1 101 ? 10.297 14.523 -0.548 1 81.81 101 SER B O 1
ATOM 2846 N N . LYS B 1 102 ? 8.469 13.328 -0.028 1 76.56 102 LYS B N 1
ATOM 2847 C CA . LYS B 1 102 ? 9.227 12.469 0.878 1 76.56 102 LYS B CA 1
ATOM 2848 C C . LYS B 1 102 ? 9.617 11.164 0.198 1 76.56 102 LYS B C 1
ATOM 2850 O O . LYS B 1 102 ? 10.258 10.305 0.808 1 76.56 102 LYS B O 1
ATOM 2855 N N . PHE B 1 103 ? 9.102 11.055 -1.03 1 73.69 103 PHE B N 1
ATOM 2856 C CA . PHE B 1 103 ? 9.406 9.797 -1.7 1 73.69 103 PHE B CA 1
ATOM 2857 C C . PHE B 1 103 ? 10.852 9.773 -2.176 1 73.69 103 PHE B C 1
ATOM 2859 O O . PHE B 1 103 ? 11.32 10.727 -2.799 1 73.69 103 PHE B O 1
ATOM 2866 N N . GLY B 1 104 ? 11.695 8.992 -1.564 1 58.06 104 GLY B N 1
ATOM 2867 C CA . GLY B 1 104 ? 13.109 8.922 -1.884 1 58.06 104 GLY B CA 1
ATOM 2868 C C . GLY B 1 104 ? 14.008 9.32 -0.724 1 58.06 104 GLY B C 1
ATOM 2869 O O . GLY B 1 104 ? 15.227 9.219 -0.812 1 58.06 104 GLY B O 1
ATOM 2870 N N . LEU B 1 105 ? 13.266 9.867 0.255 1 55.25 105 LEU B N 1
ATOM 2871 C CA . LEU B 1 105 ? 14.039 10.352 1.391 1 55.25 105 LEU B CA 1
ATOM 2872 C C . LEU B 1 105 ? 14.062 9.32 2.514 1 55.25 105 LEU B C 1
ATOM 2874 O O . LEU B 1 105 ? 13.008 8.828 2.93 1 55.25 105 LEU B O 1
ATOM 2878 N N . LYS B 1 106 ? 15.148 8.492 2.709 1 49.41 106 LYS B N 1
ATOM 2879 C CA . LYS B 1 106 ? 15.344 7.418 3.68 1 49.41 106 LYS B CA 1
ATOM 2880 C C . LYS B 1 106 ? 14.953 7.867 5.086 1 49.41 106 LYS B C 1
ATOM 2882 O O . LYS B 1 106 ? 14.523 7.055 5.906 1 49.41 106 LYS B O 1
ATOM 2887 N N . GLN B 1 107 ? 15.086 9.211 5.445 1 42.94 107 GLN B N 1
ATOM 2888 C CA . GLN B 1 107 ? 15.062 9.633 6.844 1 42.94 107 GLN B CA 1
ATOM 2889 C C . GLN B 1 107 ? 13.75 10.336 7.184 1 42.94 107 GLN B C 1
ATOM 2891 O O . GLN B 1 107 ? 13.578 10.844 8.289 1 42.94 107 GLN B O 1
ATOM 2896 N N . ALA B 1 108 ? 12.891 10.195 6.328 1 50.03 108 ALA B N 1
ATOM 2897 C CA . ALA B 1 108 ? 11.711 11 6.637 1 50.03 108 ALA B CA 1
ATOM 2898 C C . ALA B 1 108 ? 10.828 10.305 7.668 1 50.03 108 ALA B C 1
ATOM 2900 O O . ALA B 1 108 ? 10.781 9.078 7.73 1 50.03 108 ALA B O 1
ATOM 2901 N N . ARG B 1 109 ? 10.438 11.18 8.648 1 54.53 109 ARG B N 1
ATOM 2902 C CA . ARG B 1 109 ? 9.422 10.758 9.609 1 54.53 109 ARG B CA 1
ATOM 2903 C C . ARG B 1 109 ? 8.133 10.359 8.906 1 54.53 109 ARG B C 1
ATOM 2905 O O . ARG B 1 109 ? 7.91 10.719 7.746 1 54.53 109 ARG B O 1
ATOM 2912 N N . GLY B 1 110 ? 7.398 9.391 9.344 1 58.56 110 GLY B N 1
ATOM 2913 C CA . GLY B 1 110 ? 6.059 9.086 8.859 1 58.56 110 GLY B CA 1
ATOM 2914 C C . GLY B 1 110 ? 5.957 7.723 8.211 1 58.56 110 GLY B C 1
ATOM 2915 O O . GLY B 1 110 ? 6.957 7.016 8.07 1 58.56 110 GLY B O 1
ATOM 2916 N N . MET B 1 111 ? 4.707 7.551 7.938 1 62.34 111 MET B N 1
ATOM 2917 C CA . MET B 1 111 ? 4.348 6.23 7.43 1 62.34 111 MET B CA 1
ATOM 2918 C C . MET B 1 111 ? 4.465 6.18 5.91 1 62.34 111 MET B C 1
ATOM 2920 O O . MET B 1 111 ? 3.545 6.59 5.199 1 62.34 111 MET B O 1
ATOM 2924 N N . PHE B 1 112 ? 5.508 5.816 5.355 1 67.38 112 PHE B N 1
ATOM 2925 C CA . PHE B 1 112 ? 5.711 5.395 3.975 1 67.38 112 PHE B CA 1
ATOM 2926 C C . PHE B 1 112 ? 5.602 6.582 3.025 1 67.38 112 PHE B C 1
ATOM 2928 O O . PHE B 1 112 ? 5.414 6.406 1.819 1 67.38 112 PHE B O 1
ATOM 2935 N N . GLY B 1 113 ? 5.496 7.902 3.531 1 77.69 113 GLY B N 1
ATOM 2936 C CA . GLY B 1 113 ? 5.312 9.055 2.67 1 77.69 113 GLY B CA 1
ATOM 2937 C C . GLY B 1 113 ? 3.877 9.234 2.209 1 77.69 113 GLY B C 1
ATOM 2938 O O . GLY B 1 113 ? 3.607 10 1.282 1 77.69 113 GLY B O 1
ATOM 2939 N N . LEU B 1 114 ? 2.986 8.555 2.836 1 85.31 114 LEU B N 1
ATOM 2940 C CA . LEU B 1 114 ? 1.586 8.516 2.43 1 85.31 114 LEU B CA 1
ATOM 2941 C C . LEU B 1 114 ? 0.683 9.031 3.545 1 85.31 114 LEU B C 1
ATOM 2943 O O . LEU B 1 114 ? -0.51 9.258 3.33 1 85.31 114 LEU B O 1
ATOM 2947 N N . GLY B 1 115 ? 1.204 9.398 4.656 1 88.38 115 GLY B N 1
ATOM 2948 C CA . GLY B 1 115 ? 0.407 9.562 5.863 1 88.38 115 GLY B CA 1
ATOM 2949 C C . GLY B 1 115 ? -0.581 10.711 5.777 1 88.38 115 GLY B C 1
ATOM 2950 O O . GLY B 1 115 ? -1.75 10.555 6.137 1 88.38 115 GLY B O 1
ATOM 2951 N N . ALA B 1 116 ? -0.145 11.805 5.281 1 92.88 116 ALA B N 1
ATOM 2952 C CA . ALA B 1 116 ? -1.002 12.984 5.238 1 92.88 116 ALA B CA 1
ATOM 2953 C C . ALA B 1 116 ? -2.168 12.781 4.273 1 92.88 116 ALA B C 1
ATOM 2955 O O . ALA B 1 116 ? -3.316 13.086 4.605 1 92.88 116 ALA B O 1
ATOM 2956 N N . THR B 1 117 ? -1.869 12.289 3.129 1 94.56 117 THR B N 1
ATOM 2957 C CA . THR B 1 117 ? -2.92 12.078 2.139 1 94.56 117 THR B CA 1
ATOM 2958 C C . THR B 1 117 ? -3.898 11.008 2.611 1 94.56 117 THR B C 1
ATOM 2960 O O . THR B 1 117 ? -5.094 11.086 2.33 1 94.56 117 THR B O 1
ATOM 2963 N N . MET B 1 118 ? -3.381 10.039 3.373 1 94.75 118 MET B N 1
ATOM 2964 C CA . MET B 1 118 ? -4.262 9 3.904 1 94.75 118 MET B CA 1
ATOM 2965 C C . MET B 1 118 ? -5.184 9.57 4.977 1 94.75 118 MET B C 1
ATOM 2967 O O . MET B 1 118 ? -6.344 9.172 5.082 1 94.75 118 MET B O 1
ATOM 2971 N N . ALA B 1 119 ? -4.621 10.438 5.75 1 97.19 119 ALA B N 1
ATOM 2972 C CA . ALA B 1 119 ? -5.469 11.109 6.727 1 97.19 119 ALA B CA 1
ATOM 2973 C C . ALA B 1 119 ? -6.598 11.875 6.039 1 97.19 119 ALA B C 1
ATOM 2975 O O . ALA B 1 119 ? -7.754 11.812 6.469 1 97.19 119 ALA B O 1
ATOM 2976 N N . ILE B 1 120 ? -6.246 12.516 4.992 1 98.06 120 ILE B N 1
ATOM 2977 C CA . ILE B 1 120 ? -7.211 13.297 4.227 1 98.06 120 ILE B CA 1
ATOM 2978 C C . ILE B 1 120 ? -8.25 12.375 3.609 1 98.06 120 ILE B C 1
ATOM 2980 O O . ILE B 1 120 ? -9.453 12.641 3.68 1 98.06 120 ILE B O 1
ATOM 2984 N N . LEU B 1 121 ? -7.805 11.312 3.078 1 97.12 121 LEU B N 1
ATOM 2985 C CA . LEU B 1 121 ? -8.703 10.336 2.48 1 97.12 121 LEU B CA 1
ATOM 2986 C C . LEU B 1 121 ? -9.656 9.766 3.523 1 97.12 121 LEU B C 1
ATOM 2988 O O . LEU B 1 121 ? -10.867 9.664 3.281 1 97.12 121 LEU B O 1
ATOM 2992 N N . TYR B 1 122 ? -9.133 9.406 4.641 1 97.38 122 TYR B N 1
ATOM 2993 C CA . TYR B 1 122 ? -9.969 8.891 5.719 1 97.38 122 TYR B CA 1
ATOM 2994 C C . TYR B 1 122 ? -11.023 9.906 6.125 1 97.38 122 TYR B C 1
ATOM 2996 O O . TYR B 1 122 ? -12.195 9.555 6.32 1 97.38 122 TYR B O 1
ATOM 3004 N N . GLY B 1 123 ? -10.57 11.133 6.254 1 98.44 123 GLY B N 1
ATOM 3005 C CA . GLY B 1 123 ? -11.523 12.188 6.551 1 98.44 123 GLY B CA 1
ATOM 3006 C C . GLY B 1 123 ? -12.641 12.289 5.527 1 98.44 123 GLY B C 1
ATOM 3007 O O . GLY B 1 123 ? -13.82 12.328 5.887 1 98.44 123 GLY B O 1
ATOM 3008 N N . GLN B 1 124 ? -12.273 12.352 4.316 1 97.88 124 GLN B N 1
ATOM 3009 C CA . GLN B 1 124 ? -13.242 12.461 3.236 1 97.88 124 GLN B CA 1
ATOM 3010 C C . GLN B 1 124 ? -14.211 11.281 3.246 1 97.88 124 GLN B C 1
ATOM 3012 O O . GLN B 1 124 ? -15.422 11.461 3.09 1 97.88 124 GLN B O 1
ATOM 3017 N N . ILE B 1 125 ? -13.68 10.117 3.463 1 94.81 125 ILE B N 1
ATOM 3018 C CA . ILE B 1 125 ? -14.469 8.898 3.418 1 94.81 125 ILE B CA 1
ATOM 3019 C C . ILE B 1 125 ? -15.469 8.883 4.57 1 94.81 125 ILE B C 1
ATOM 3021 O O . ILE B 1 125 ? -16.625 8.469 4.398 1 94.81 125 ILE B O 1
ATOM 3025 N N . THR B 1 126 ? -15.094 9.352 5.672 1 96.81 126 THR B N 1
ATOM 3026 C CA . THR B 1 126 ? -15.906 9.203 6.875 1 96.81 126 THR B CA 1
ATOM 3027 C C . THR B 1 126 ? -16.891 10.367 7.016 1 96.81 126 THR B C 1
ATOM 3029 O O . THR B 1 126 ? -17.922 10.242 7.664 1 96.81 126 THR B O 1
ATOM 3032 N N . THR B 1 127 ? -16.531 11.523 6.406 1 97.69 127 THR B N 1
ATOM 3033 C CA . THR B 1 127 ? -17.359 12.68 6.695 1 97.69 127 THR B CA 1
ATOM 3034 C C . THR B 1 127 ? -17.812 13.359 5.402 1 97.69 127 THR B C 1
ATOM 3036 O O . THR B 1 127 ? -18.672 14.25 5.426 1 97.69 127 THR B O 1
ATOM 3039 N N . ASN B 1 128 ? -17.234 13.008 4.324 1 96.62 128 ASN B N 1
ATOM 3040 C CA . ASN B 1 128 ? -17.547 13.578 3.018 1 96.62 128 ASN B CA 1
ATOM 3041 C C . ASN B 1 128 ? -17.203 15.07 2.965 1 96.62 128 ASN B C 1
ATOM 3043 O O . ASN B 1 128 ? -17.875 15.836 2.273 1 96.62 128 ASN B O 1
ATOM 3047 N N . LYS B 1 129 ? -16.297 15.484 3.734 1 98.19 129 LYS B N 1
ATOM 3048 C CA . LYS B 1 129 ? -15.891 16.891 3.771 1 98.19 129 LYS B CA 1
ATOM 3049 C C . LYS B 1 129 ? -14.531 17.078 3.094 1 98.19 129 LYS B C 1
ATOM 3051 O O . LYS B 1 129 ? -13.688 16.188 3.123 1 98.19 129 LYS B O 1
ATOM 3056 N N . PRO B 1 130 ? -14.367 18.219 2.525 1 98.62 130 PRO B N 1
ATOM 3057 C CA . PRO B 1 130 ? -13.078 18.516 1.903 1 98.62 130 PRO B CA 1
ATOM 3058 C C . PRO B 1 130 ? -11.992 18.859 2.924 1 98.62 130 PRO B C 1
ATOM 3060 O O . PRO B 1 130 ? -12.312 19.203 4.07 1 98.62 130 PRO B O 1
ATOM 3063 N N . VAL B 1 131 ? -10.75 18.734 2.492 1 98.81 131 VAL B N 1
ATOM 3064 C CA . VAL B 1 131 ? -9.641 19.281 3.26 1 98.81 131 VAL B CA 1
ATOM 3065 C C . VAL B 1 131 ? -9.477 20.766 2.957 1 98.81 131 VAL B C 1
ATOM 3067 O O . VAL B 1 131 ? -9.656 21.203 1.813 1 98.81 131 VAL B O 1
ATOM 3070 N N . LEU B 1 132 ? -9.18 21.547 4 1 98.94 132 LEU B N 1
ATOM 3071 C CA . LEU B 1 132 ? -8.844 22.953 3.861 1 98.94 132 LEU B CA 1
ATOM 3072 C C . LEU B 1 132 ? -7.344 23.172 4.055 1 98.94 132 LEU B C 1
ATOM 3074 O O . LEU B 1 132 ? -6.785 22.812 5.094 1 98.94 132 LEU B O 1
ATOM 3078 N N . VAL B 1 133 ? -6.734 23.719 3.025 1 98.88 133 VAL B N 1
ATOM 3079 C CA . VAL B 1 133 ? -5.297 23.969 3.064 1 98.88 133 VAL B CA 1
ATOM 3080 C C . VAL B 1 133 ? -5.023 25.469 2.859 1 98.88 133 VAL B C 1
ATOM 3082 O O . VAL B 1 133 ? -5.5 26.062 1.892 1 98.88 133 VAL B O 1
ATOM 3085 N N . LYS B 1 134 ? -4.305 26.062 3.799 1 98.81 134 LYS B N 1
ATOM 3086 C CA . LYS B 1 134 ? -3.852 27.453 3.699 1 98.81 134 LYS B CA 1
ATOM 3087 C C . LYS B 1 134 ? -2.328 27.531 3.697 1 98.81 134 LYS B C 1
ATOM 3089 O O . LYS B 1 134 ? -1.671 26.969 4.582 1 98.81 134 LYS B O 1
ATOM 3094 N N . SER B 1 135 ? -1.836 28.156 2.684 1 98.69 135 SER B N 1
ATOM 3095 C CA . SER B 1 135 ? -0.382 28.203 2.566 1 98.69 135 SER B CA 1
ATOM 3096 C C . SER B 1 135 ? 0.09 29.594 2.137 1 98.69 135 SER B C 1
ATOM 3098 O O . SER B 1 135 ? -0.53 30.234 1.283 1 98.69 135 SER B O 1
ATOM 3100 N N . SER B 1 136 ? 1.126 30.078 2.75 1 98.38 136 SER B N 1
ATOM 3101 C CA . SER B 1 136 ? 1.852 31.281 2.32 1 98.38 136 SER B CA 1
ATOM 3102 C C . SER B 1 136 ? 3.355 31.016 2.281 1 98.38 136 SER B C 1
ATOM 3104 O O . SER B 1 136 ? 3.951 30.641 3.291 1 98.38 136 SER B O 1
ATOM 3106 N N . VAL B 1 137 ? 3.869 31.203 1.094 1 96.81 137 VAL B N 1
ATOM 3107 C CA . VAL B 1 137 ? 5.297 30.969 0.911 1 96.81 137 VAL B CA 1
ATOM 3108 C C . VAL B 1 137 ? 6.078 32.25 1.186 1 96.81 137 VAL B C 1
ATOM 3110 O O . VAL B 1 137 ? 7.141 32.219 1.808 1 96.81 137 VAL B O 1
ATOM 3113 N N . ASP B 1 138 ? 5.559 33.375 0.806 1 95.19 138 ASP B N 1
ATOM 3114 C CA . ASP B 1 138 ? 6.297 34.625 0.841 1 95.19 138 ASP B CA 1
ATOM 3115 C C . ASP B 1 138 ? 5.898 35.469 2.053 1 95.19 138 ASP B C 1
ATOM 3117 O O . ASP B 1 138 ? 6.473 36.531 2.297 1 95.19 138 ASP B O 1
ATOM 3121 N N . GLY B 1 139 ? 4.93 35.031 2.799 1 95.81 139 GLY B N 1
ATOM 3122 C CA . GLY B 1 139 ? 4.465 35.781 3.947 1 95.81 139 GLY B CA 1
ATOM 3123 C C . GLY B 1 139 ? 3.627 37 3.564 1 95.81 139 GLY B C 1
ATOM 3124 O O . GLY B 1 139 ? 3.449 37.906 4.367 1 95.81 139 GLY B O 1
ATOM 3125 N N . LYS B 1 140 ? 3.135 37.062 2.396 1 97.25 140 LYS B N 1
ATOM 3126 C CA . LYS B 1 140 ? 2.34 38.188 1.916 1 97.25 140 LYS B CA 1
ATOM 3127 C C . LYS B 1 140 ? 0.982 37.719 1.401 1 97.25 140 LYS B C 1
ATOM 3129 O O . LYS B 1 140 ? -0.042 38.344 1.676 1 97.25 140 LYS B O 1
ATOM 3134 N N . THR B 1 141 ? 0.977 36.688 0.637 1 97.62 141 THR B N 1
ATOM 3135 C CA . THR B 1 141 ? -0.238 36.125 0.043 1 97.62 141 THR B CA 1
ATOM 3136 C C . THR B 1 141 ? -0.467 34.688 0.507 1 97.62 141 THR B C 1
ATOM 3138 O O . THR B 1 141 ? 0.45 33.875 0.471 1 97.62 141 THR B O 1
ATOM 3141 N N . GLN B 1 142 ? -1.618 34.438 0.975 1 98.38 142 GLN B N 1
ATOM 3142 C CA . GLN B 1 142 ? -2.008 33.094 1.37 1 98.38 142 GLN B CA 1
ATOM 3143 C C . GLN B 1 142 ? -3.008 32.5 0.383 1 98.38 142 GLN B C 1
ATOM 3145 O O . GLN B 1 142 ? -4.016 33.125 0.056 1 98.38 142 GLN B O 1
ATOM 3150 N N . ASP B 1 143 ? -2.705 31.375 -0.165 1 98.56 143 ASP B N 1
ATOM 3151 C CA . ASP B 1 143 ? -3.641 30.594 -0.96 1 98.56 143 ASP B CA 1
ATOM 3152 C C . ASP B 1 143 ? -4.453 29.641 -0.076 1 98.56 143 ASP B C 1
ATOM 3154 O O . ASP B 1 143 ? -3.891 28.922 0.754 1 98.56 143 ASP B O 1
ATOM 3158 N N . GLU B 1 144 ? -5.703 29.703 -0.202 1 98.75 144 GLU B N 1
ATOM 3159 C CA . GLU B 1 144 ? -6.613 28.812 0.523 1 98.75 144 GLU B CA 1
ATOM 3160 C C . GLU B 1 144 ? -7.355 27.891 -0.431 1 98.75 144 GLU B C 1
ATOM 3162 O O . GLU B 1 144 ? -8.07 28.344 -1.321 1 98.75 144 GLU B O 1
ATOM 3167 N N . PHE B 1 145 ? -7.164 26.594 -0.249 1 98.81 145 PHE B N 1
ATOM 3168 C CA . PHE B 1 145 ? -7.793 25.578 -1.094 1 98.81 145 PHE B CA 1
ATOM 3169 C C . PHE B 1 145 ? -8.758 24.734 -0.285 1 98.81 145 PHE B C 1
ATOM 3171 O O . PHE B 1 145 ? -8.461 24.359 0.85 1 98.81 145 PHE B O 1
ATOM 3178 N N . GLU B 1 146 ? -9.883 24.484 -0.822 1 98.88 146 GLU B N 1
ATOM 3179 C CA . GLU B 1 146 ? -10.742 23.359 -0.459 1 98.88 146 GLU B CA 1
ATOM 3180 C C . GLU B 1 146 ? -10.648 22.25 -1.496 1 98.88 146 GLU B C 1
ATOM 3182 O O . GLU B 1 146 ? -10.992 22.453 -2.664 1 98.88 146 GLU B O 1
ATOM 3187 N N . LEU B 1 147 ? -10.211 21.109 -1.001 1 98.75 147 LEU B N 1
ATOM 3188 C CA . LEU B 1 147 ? -9.883 20.047 -1.954 1 98.75 147 LEU B CA 1
ATOM 3189 C C . LEU B 1 147 ? -10.594 18.75 -1.593 1 98.75 147 LEU B C 1
ATOM 3191 O O . LEU B 1 147 ? -10.727 18.422 -0.413 1 98.75 147 LEU B O 1
ATOM 3195 N N . LEU B 1 148 ? -11.008 18.031 -2.605 1 98.38 148 LEU B N 1
ATOM 3196 C CA . LEU B 1 148 ? -11.422 16.641 -2.51 1 98.38 148 LEU B CA 1
ATOM 3197 C C . LEU B 1 148 ? -10.492 15.742 -3.33 1 98.38 148 LEU B C 1
ATOM 3199 O O . LEU B 1 148 ? -9.734 16.234 -4.172 1 98.38 148 LEU B O 1
ATOM 3203 N N . LEU B 1 149 ? -10.492 14.555 -2.939 1 97.81 149 LEU B N 1
ATOM 3204 C CA . LEU B 1 149 ? -9.766 13.555 -3.719 1 97.81 149 LEU B CA 1
ATOM 3205 C C . LEU B 1 149 ? -10.719 12.719 -4.559 1 97.81 149 LEU B C 1
ATOM 3207 O O . LEU B 1 149 ? -11.68 12.148 -4.035 1 97.81 149 LEU B O 1
ATOM 3211 N N . ASP B 1 150 ? -10.5 12.742 -5.871 1 97.81 150 ASP B N 1
ATOM 3212 C CA . ASP B 1 150 ? -11.18 11.789 -6.746 1 97.81 150 ASP B CA 1
ATOM 3213 C C . ASP B 1 150 ? -10.602 10.391 -6.574 1 97.81 150 ASP B C 1
ATOM 3215 O O . ASP B 1 150 ? -9.578 10.055 -7.176 1 97.81 150 ASP B O 1
ATOM 3219 N N . ILE B 1 151 ? -11.266 9.609 -5.855 1 96.12 151 ILE B N 1
ATOM 3220 C CA . ILE B 1 151 ? -10.75 8.32 -5.406 1 96.12 151 ILE B CA 1
ATOM 3221 C C . ILE B 1 151 ? -10.578 7.387 -6.602 1 96.12 151 ILE B C 1
ATOM 3223 O O . ILE B 1 151 ? -9.602 6.641 -6.688 1 96.12 151 ILE B O 1
ATOM 3227 N N . GLN B 1 152 ? -11.422 7.391 -7.539 1 94.25 152 GLN B N 1
ATOM 3228 C CA . GLN B 1 152 ? -11.383 6.5 -8.695 1 94.25 152 GLN B CA 1
ATOM 3229 C C . GLN B 1 152 ? -10.195 6.82 -9.594 1 94.25 152 GLN B C 1
ATOM 3231 O O . GLN B 1 152 ? -9.547 5.914 -10.133 1 94.25 152 GLN B O 1
ATOM 3236 N N . ASN B 1 153 ? -9.922 8.125 -9.672 1 96.44 153 ASN B N 1
ATOM 3237 C CA . ASN B 1 153 ? -8.914 8.516 -10.648 1 96.44 153 ASN B CA 1
ATOM 3238 C C . ASN B 1 153 ? -7.633 9.008 -9.969 1 96.44 153 ASN B C 1
ATOM 3240 O O . ASN B 1 153 ? -6.633 9.266 -10.641 1 96.44 153 ASN B O 1
ATOM 3244 N N . ASN B 1 154 ? -7.645 9.102 -8.711 1 97.56 154 ASN B N 1
ATOM 3245 C CA . ASN B 1 154 ? -6.488 9.555 -7.941 1 97.56 154 ASN B CA 1
ATOM 3246 C C . ASN B 1 154 ? -6.027 10.938 -8.383 1 97.56 154 ASN B C 1
ATOM 3248 O O . ASN B 1 154 ? -4.852 11.141 -8.68 1 97.56 154 ASN B O 1
ATOM 3252 N N . LYS B 1 155 ? -6.984 11.836 -8.391 1 97.94 155 LYS B N 1
ATOM 3253 C CA . LYS B 1 155 ? -6.723 13.219 -8.781 1 97.94 155 LYS B CA 1
ATOM 3254 C C . LYS B 1 155 ? -7.375 14.195 -7.805 1 97.94 155 LYS B C 1
ATOM 3256 O O . LYS B 1 155 ? -8.414 13.891 -7.211 1 97.94 155 LYS B O 1
ATOM 3261 N N . PRO B 1 156 ? -6.742 15.352 -7.668 1 98.19 156 PRO B N 1
ATOM 3262 C CA . PRO B 1 156 ? -7.375 16.359 -6.816 1 98.19 156 PRO B CA 1
ATOM 3263 C C . PRO B 1 156 ? -8.586 17.016 -7.477 1 98.19 156 PRO B C 1
ATOM 3265 O O . PRO B 1 156 ? -8.617 17.172 -8.703 1 98.19 156 PRO B O 1
ATOM 3268 N N . VAL B 1 157 ? -9.539 17.312 -6.727 1 98.44 157 VAL B N 1
ATOM 3269 C CA . VAL B 1 157 ? -10.688 18.125 -7.125 1 98.44 157 VAL B CA 1
ATOM 3270 C C . VAL B 1 157 ? -10.688 19.422 -6.328 1 98.44 157 VAL B C 1
ATOM 3272 O O . VAL B 1 157 ? -10.898 19.406 -5.109 1 98.44 157 VAL B O 1
ATOM 3275 N N . ILE B 1 158 ? -10.5 20.516 -7 1 98.62 158 ILE B N 1
ATOM 3276 C CA . ILE B 1 158 ? -10.5 21.828 -6.348 1 98.62 158 ILE B CA 1
ATOM 3277 C C . ILE B 1 158 ? -11.938 22.328 -6.203 1 98.62 158 ILE B C 1
ATOM 3279 O O . ILE B 1 158 ? -12.594 22.656 -7.199 1 98.62 158 ILE B O 1
ATOM 3283 N N . VAL B 1 159 ? -12.367 22.391 -5.051 1 98.56 159 VAL B N 1
ATOM 3284 C CA . VAL B 1 159 ? -13.719 22.859 -4.766 1 98.56 159 VAL B CA 1
ATOM 3285 C C . VAL B 1 159 ? -13.727 24.391 -4.734 1 98.56 159 VAL B C 1
ATOM 3287 O O . VAL B 1 159 ? -14.641 25.016 -5.27 1 98.56 159 VAL B O 1
ATOM 3290 N N . LYS B 1 160 ? -12.773 24.969 -4.039 1 98.5 160 LYS B N 1
ATOM 3291 C CA . LYS B 1 160 ? -12.648 26.406 -3.881 1 98.5 160 LYS B CA 1
ATOM 3292 C C . LYS B 1 160 ? -11.18 26.812 -3.746 1 98.5 160 LYS B C 1
ATOM 3294 O O . LYS B 1 160 ? -10.383 26.094 -3.16 1 98.5 160 LYS B O 1
ATOM 3299 N N . HIS B 1 161 ? -10.812 27.891 -4.344 1 98.5 161 HIS B N 1
ATOM 3300 C CA . HIS B 1 161 ? -9.508 28.516 -4.199 1 98.5 161 HIS B CA 1
ATOM 3301 C C . HIS B 1 161 ? -9.633 30.016 -4.027 1 98.5 161 HIS B C 1
ATOM 3303 O O . HIS B 1 161 ? -10.172 30.703 -4.898 1 98.5 161 HIS B O 1
ATOM 3309 N N . THR B 1 162 ? -9.203 30.516 -2.895 1 98.56 162 THR B N 1
ATOM 3310 C CA . THR B 1 162 ? -9.195 31.938 -2.623 1 98.56 162 THR B CA 1
ATOM 3311 C C . THR B 1 162 ? -7.82 32.406 -2.152 1 98.56 162 THR B C 1
ATOM 3313 O O . THR B 1 162 ? -6.961 31.578 -1.832 1 98.56 162 THR B O 1
ATOM 3316 N N . THR B 1 163 ? -7.582 33.625 -2.266 1 98.06 163 THR B N 1
ATOM 3317 C CA . THR B 1 163 ? -6.34 34.219 -1.772 1 98.06 163 THR B CA 1
ATOM 3318 C C . THR B 1 163 ? -6.629 35.344 -0.768 1 98.06 163 THR B C 1
ATOM 3320 O O . THR B 1 163 ? -7.668 36 -0.846 1 98.06 163 THR B O 1
ATOM 3323 N N . LYS B 1 164 ? -5.781 35.469 0.144 1 97.69 164 LYS B N 1
ATOM 3324 C CA . LYS B 1 164 ? -5.867 36.531 1.141 1 97.69 164 LYS B CA 1
ATOM 3325 C C . LYS B 1 164 ? -4.488 37.062 1.472 1 97.69 164 LYS B C 1
ATOM 3327 O O . LYS B 1 164 ? -3.475 36.406 1.266 1 97.69 164 LYS B O 1
ATOM 3332 N N . GLU B 1 165 ? -4.508 38.312 1.949 1 98 165 GLU B N 1
ATOM 3333 C CA . GLU B 1 165 ? -3.256 38.906 2.42 1 98 165 GLU B CA 1
ATOM 3334 C C . GLU B 1 165 ? -2.922 38.438 3.832 1 98 165 GLU B C 1
ATOM 3336 O O . GLU B 1 165 ? -3.803 38.344 4.691 1 98 165 GLU B O 1
ATOM 3341 N N . VAL B 1 166 ? -1.686 38.031 3.953 1 97.5 166 VAL B N 1
ATOM 3342 C CA . VAL B 1 166 ? -1.206 37.625 5.27 1 97.5 166 VAL B CA 1
ATOM 3343 C C . VAL B 1 166 ? 0.132 38.312 5.562 1 97.5 166 VAL B C 1
ATOM 3345 O O . VAL B 1 166 ? 0.694 39 4.699 1 97.5 166 VAL B O 1
ATOM 3348 N N . SER B 1 167 ? 0.632 38.156 6.855 1 96.88 167 SER B N 1
ATOM 3349 C CA . SER B 1 167 ? 1.858 38.844 7.246 1 96.88 167 SER B CA 1
ATOM 3350 C C . SER B 1 167 ? 2.971 37.844 7.566 1 96.88 167 SER B C 1
ATOM 3352 O O . SER B 1 167 ? 4.094 38.25 7.879 1 96.88 167 SER B O 1
ATOM 3354 N N . LYS B 1 168 ? 2.656 36.562 7.539 1 96.94 168 LYS B N 1
ATOM 3355 C CA . LYS B 1 168 ? 3.652 35.531 7.859 1 96.94 168 LYS B CA 1
ATOM 3356 C C . LYS B 1 168 ? 3.506 34.312 6.953 1 96.94 168 LYS B C 1
ATOM 3358 O O . LYS B 1 168 ? 2.398 34 6.527 1 96.94 168 LYS B O 1
ATOM 3363 N N . PRO B 1 169 ? 4.66 33.688 6.695 1 97.69 169 PRO B N 1
ATOM 3364 C CA . PRO B 1 169 ? 4.57 32.406 5.973 1 97.69 169 PRO B CA 1
ATOM 3365 C C . PRO B 1 169 ? 4.09 31.25 6.859 1 97.69 169 PRO B C 1
ATOM 3367 O O . PRO B 1 169 ? 4.047 31.391 8.086 1 97.69 169 PRO B O 1
ATOM 3370 N N . GLY B 1 170 ? 3.707 30.203 6.223 1 98.38 170 GLY B N 1
ATOM 3371 C CA . GLY B 1 170 ? 3.318 29.016 6.977 1 98.38 170 GLY B CA 1
ATOM 3372 C C . GLY B 1 170 ? 2.322 28.141 6.242 1 98.38 170 GLY B C 1
ATOM 3373 O O . GLY B 1 170 ? 2.049 28.359 5.059 1 98.38 170 GLY B O 1
ATOM 3374 N N . LEU B 1 171 ? 1.919 27.062 6.867 1 98.62 171 LEU B N 1
ATOM 3375 C CA . LEU B 1 171 ? 0.963 26.094 6.34 1 98.62 171 LEU B CA 1
ATOM 3376 C C . LEU B 1 171 ? -0.058 25.703 7.402 1 98.62 171 LEU B C 1
ATOM 3378 O O . LEU B 1 171 ? 0.302 25.469 8.562 1 98.62 171 LEU B O 1
ATOM 3382 N N . SER B 1 172 ? -1.29 25.688 7.008 1 98.88 172 SER B N 1
ATOM 3383 C CA . SER B 1 172 ? -2.379 25.172 7.832 1 98.88 172 SER B CA 1
ATOM 3384 C C . SER B 1 172 ? -3.168 24.094 7.09 1 98.88 172 SER B C 1
ATOM 3386 O O . SER B 1 172 ? -3.598 24.297 5.953 1 98.88 172 SER B O 1
ATOM 3388 N N . VAL B 1 173 ? -3.275 22.953 7.633 1 98.88 173 VAL B N 1
ATOM 3389 C CA . VAL B 1 173 ? -4.062 21.859 7.078 1 98.88 173 VAL B CA 1
ATOM 3390 C C . VAL B 1 173 ? -5.195 21.5 8.039 1 98.88 173 VAL B C 1
ATOM 3392 O O . VAL B 1 173 ? -4.957 21.281 9.227 1 98.88 173 VAL B O 1
ATOM 3395 N N . SER B 1 174 ? -6.383 21.469 7.539 1 98.94 174 SER B N 1
ATOM 3396 C CA . SER B 1 174 ? -7.559 21.172 8.344 1 98.94 174 SER B CA 1
ATOM 3397 C C . SER B 1 174 ? -8.414 20.094 7.688 1 98.94 174 SER B C 1
ATOM 3399 O O . SER B 1 174 ? -8.781 20.219 6.516 1 98.94 174 SER B O 1
ATOM 3401 N N . ILE B 1 175 ? -8.719 19.047 8.43 1 98.94 175 ILE B N 1
ATOM 3402 C CA . ILE B 1 175 ? -9.586 17.984 7.918 1 98.94 175 ILE B CA 1
ATOM 3403 C C . ILE B 1 175 ? -10.703 17.703 8.914 1 98.94 175 ILE B C 1
ATOM 3405 O O . ILE B 1 175 ? -10.586 18.031 10.102 1 98.94 175 ILE B O 1
ATOM 3409 N N . CYS B 1 176 ? -11.812 17.266 8.367 1 98.88 176 CYS B N 1
ATOM 3410 C CA . CYS B 1 176 ? -12.859 16.672 9.18 1 98.88 176 CYS B CA 1
ATOM 3411 C C . CYS B 1 176 ? -12.812 15.148 9.102 1 98.88 176 CYS B C 1
ATOM 3413 O O . CYS B 1 176 ? -12.75 14.586 8.008 1 98.88 176 CYS B O 1
ATOM 3415 N N . LEU B 1 177 ? -12.734 14.461 10.266 1 98.81 177 LEU B N 1
ATOM 3416 C CA . LEU B 1 177 ? -12.656 13.008 10.25 1 98.81 177 LEU B CA 1
ATOM 3417 C C . LEU B 1 177 ? -13.414 12.406 11.438 1 98.81 177 LEU B C 1
ATOM 3419 O O . LEU B 1 177 ? -13.57 13.062 12.469 1 98.81 177 LEU B O 1
ATOM 3423 N N . GLU B 1 178 ? -13.852 11.219 11.25 1 98.69 178 GLU B N 1
ATOM 3424 C CA . GLU B 1 178 ? -14.398 10.5 12.391 1 98.69 178 GLU B CA 1
ATOM 3425 C C . GLU B 1 178 ? -13.289 10.094 13.367 1 98.69 178 GLU B C 1
ATOM 3427 O O . GLU B 1 178 ? -12.297 9.492 12.969 1 98.69 178 GLU B O 1
ATOM 3432 N N . GLY B 1 179 ? -13.422 10.492 14.602 1 98.69 179 GLY B N 1
ATOM 3433 C CA . GLY B 1 179 ? -12.43 10.188 15.617 1 98.69 179 GLY B CA 1
ATOM 3434 C C . GLY B 1 179 ? -13.047 9.805 16.953 1 98.69 179 GLY B C 1
ATOM 3435 O O . GLY B 1 179 ? -14.242 10.008 17.172 1 98.69 179 GLY B O 1
ATOM 3436 N N . ASP B 1 180 ? -12.258 9.086 17.766 1 98.75 180 ASP B N 1
ATOM 3437 C CA . ASP B 1 180 ? -12.609 8.75 19.141 1 98.75 180 ASP B CA 1
ATOM 3438 C C . ASP B 1 180 ? -11.625 9.383 20.125 1 98.75 180 ASP B C 1
ATOM 3440 O O . ASP B 1 180 ? -10.711 8.711 20.609 1 98.75 180 ASP B O 1
ATOM 3444 N N . TYR B 1 181 ? -11.906 10.602 20.438 1 98.62 181 TYR B N 1
ATOM 3445 C CA . TYR B 1 181 ? -10.984 11.328 21.297 1 98.62 181 TYR B CA 1
ATOM 3446 C C . TYR B 1 181 ? -11.016 10.781 22.719 1 98.62 181 TYR B C 1
ATOM 3448 O O . TYR B 1 181 ? -10.023 10.852 23.438 1 98.62 181 TYR B O 1
ATOM 3456 N N . SER B 1 182 ? -12.164 10.266 23.125 1 98.12 182 SER B N 1
ATOM 3457 C CA . SER B 1 182 ? -12.258 9.703 24.469 1 98.12 182 SER B CA 1
ATOM 3458 C C . SER B 1 182 ? -11.211 8.617 24.688 1 98.12 182 SER B C 1
ATOM 3460 O O . SER B 1 182 ? -10.688 8.461 25.781 1 98.12 182 SER B O 1
ATOM 3462 N N . LYS B 1 183 ? -10.898 7.965 23.609 1 98.44 183 LYS B N 1
ATOM 3463 C CA . LYS B 1 183 ? -9.93 6.879 23.719 1 98.44 183 LYS B CA 1
ATOM 3464 C C . LYS B 1 183 ? -8.547 7.332 23.266 1 98.44 183 LYS B C 1
ATOM 3466 O O . LYS B 1 183 ? -7.527 6.848 23.75 1 98.44 183 LYS B O 1
ATOM 3471 N N . ALA B 1 184 ? -8.484 8.297 22.359 1 98.5 184 ALA B N 1
ATOM 3472 C CA . ALA B 1 184 ? -7.219 8.68 21.734 1 98.5 184 ALA B CA 1
ATOM 3473 C C . ALA B 1 184 ? -6.574 9.844 22.484 1 98.5 184 ALA B C 1
ATOM 3475 O O . ALA B 1 184 ? -5.383 10.109 22.312 1 98.5 184 ALA B O 1
ATOM 3476 N N . GLY B 1 185 ? -7.336 10.602 23.25 1 98.38 185 GLY B N 1
ATOM 3477 C CA . GLY B 1 185 ? -6.934 11.883 23.797 1 98.38 185 GLY B CA 1
ATOM 3478 C C . GLY B 1 185 ? -5.645 11.812 24.594 1 98.38 185 GLY B C 1
ATOM 3479 O O . GLY B 1 185 ? -4.734 12.617 24.391 1 98.38 185 GLY B O 1
ATOM 3480 N N . ASN B 1 186 ? -5.582 10.82 25.5 1 97.19 186 ASN B N 1
ATOM 3481 C CA . ASN B 1 186 ? -4.391 10.68 26.328 1 97.19 186 ASN B CA 1
ATOM 3482 C C . ASN B 1 186 ? -3.148 10.406 25.484 1 97.19 186 ASN B C 1
ATOM 3484 O O . ASN B 1 186 ? -2.088 10.984 25.734 1 97.19 186 ASN B O 1
ATOM 3488 N N . LYS B 1 187 ? -3.295 9.539 24.578 1 98 187 LYS B N 1
ATOM 3489 C CA . LYS B 1 187 ? -2.172 9.203 23.703 1 98 187 LYS B CA 1
ATOM 3490 C C . LYS B 1 187 ? -1.723 10.406 22.891 1 98 187 LYS B C 1
ATOM 3492 O O . LYS B 1 187 ? -0.526 10.602 22.656 1 98 187 LYS B O 1
ATOM 3497 N N . ILE B 1 188 ? -2.65 11.195 22.469 1 98.56 188 ILE B N 1
ATOM 3498 C CA . ILE B 1 188 ? -2.336 12.383 21.688 1 98.56 188 ILE B CA 1
ATOM 3499 C C . ILE B 1 188 ? -1.592 13.391 22.547 1 98.56 188 ILE B C 1
ATOM 3501 O O . ILE B 1 188 ? -0.578 13.953 22.125 1 98.56 188 ILE B O 1
ATOM 3505 N N . ARG B 1 189 ? -2.066 13.586 23.719 1 98.06 189 ARG B N 1
ATOM 3506 C CA . ARG B 1 189 ? -1.397 14.484 24.641 1 98.06 189 ARG B CA 1
ATOM 3507 C C . ARG B 1 189 ? 0.024 14.016 24.938 1 98.06 189 ARG B C 1
ATOM 3509 O O . ARG B 1 189 ? 0.96 14.82 24.938 1 98.06 189 ARG B O 1
ATOM 3516 N N . ASP B 1 190 ? 0.141 12.719 25.188 1 97.44 190 ASP B N 1
ATOM 3517 C CA . ASP B 1 190 ? 1.464 12.148 25.438 1 97.44 190 ASP B CA 1
ATOM 3518 C C . ASP B 1 190 ? 2.379 12.367 24.234 1 97.44 190 ASP B C 1
ATOM 3520 O O . ASP B 1 190 ? 3.551 12.711 24.391 1 97.44 190 ASP B O 1
ATOM 3524 N N . TYR B 1 191 ? 1.883 12.117 23.094 1 97.06 191 TYR B N 1
ATOM 3525 C CA . TYR B 1 191 ? 2.658 12.297 21.875 1 97.06 191 TYR B CA 1
ATOM 3526 C C . TYR B 1 191 ? 3.164 13.727 21.75 1 97.06 191 TYR B C 1
ATOM 3528 O O . TYR B 1 191 ? 4.336 13.953 21.453 1 97.06 191 TYR B O 1
ATOM 3536 N N . VAL B 1 192 ? 2.277 14.711 21.969 1 97.56 192 VAL B N 1
ATOM 3537 C CA . VAL B 1 192 ? 2.641 16.125 21.844 1 97.56 192 VAL B CA 1
ATOM 3538 C C . VAL B 1 192 ? 3.732 16.453 22.859 1 97.56 192 VAL B C 1
ATOM 3540 O O . VAL B 1 192 ? 4.73 17.094 22.516 1 97.56 192 VAL B O 1
ATOM 3543 N N . TYR B 1 193 ? 3.531 15.953 24 1 96.44 193 TYR B N 1
ATOM 3544 C CA . TYR B 1 193 ? 4.508 16.188 25.062 1 96.44 193 TYR B CA 1
ATOM 3545 C C . TYR B 1 193 ? 5.852 15.562 24.719 1 96.44 193 TYR B C 1
ATOM 3547 O O . TYR B 1 193 ? 6.883 16.234 24.75 1 96.44 193 TYR B O 1
ATOM 3555 N N . GLU B 1 194 ? 5.832 14.312 24.391 1 97.19 194 GLU B N 1
ATOM 3556 C CA . GLU B 1 194 ? 7.055 13.594 24.047 1 97.19 194 GLU B CA 1
ATOM 3557 C C . GLU B 1 194 ? 7.766 14.242 22.859 1 97.19 194 GLU B C 1
ATOM 3559 O O . GLU B 1 194 ? 8.992 14.344 22.844 1 97.19 194 GLU B O 1
ATOM 3564 N N . THR B 1 195 ? 7.008 14.641 21.906 1 95.75 195 THR B N 1
ATOM 3565 C CA . THR B 1 195 ? 7.574 15.297 20.734 1 95.75 195 THR B CA 1
ATOM 3566 C C . THR B 1 195 ? 8.258 16.594 21.109 1 95.75 195 THR B C 1
ATOM 3568 O O . THR B 1 195 ? 9.336 16.922 20.594 1 95.75 195 THR B O 1
ATOM 3571 N N . SER B 1 196 ? 7.68 17.328 22 1 94.56 196 SER B N 1
ATOM 3572 C CA . SER B 1 196 ? 8.273 18.578 22.453 1 94.56 196 SER B CA 1
ATOM 3573 C C . SER B 1 196 ? 9.602 18.328 23.172 1 94.56 196 SER B C 1
ATOM 3575 O O . SER B 1 196 ? 10.5 19.172 23.141 1 94.56 196 SER B O 1
ATOM 3577 N N . LEU B 1 197 ? 9.75 17.172 23.781 1 94.25 197 LEU B N 1
ATOM 3578 C CA . LEU B 1 197 ? 10.969 16.812 24.5 1 94.25 197 LEU B CA 1
ATOM 3579 C C . LEU B 1 197 ? 12.078 16.438 23.516 1 94.25 197 LEU B C 1
ATOM 3581 O O . LEU B 1 197 ? 13.242 16.766 23.734 1 94.25 197 LEU B O 1
ATOM 3585 N N . ILE B 1 198 ? 11.688 15.789 22.469 1 93.06 198 ILE B N 1
ATOM 3586 C CA . ILE B 1 198 ? 12.711 15.266 21.578 1 93.06 198 ILE B CA 1
ATOM 3587 C C . ILE B 1 198 ? 13.023 16.297 20.5 1 93.06 198 ILE B C 1
ATOM 3589 O O . ILE B 1 198 ? 13.992 16.156 19.75 1 93.06 198 ILE B O 1
ATOM 3593 N N . THR B 1 199 ? 12.203 17.234 20.359 1 92.75 199 THR B N 1
ATOM 3594 C CA . THR B 1 199 ? 12.445 18.359 19.469 1 92.75 199 THR B CA 1
ATOM 3595 C C . THR B 1 199 ? 12.469 19.672 20.25 1 92.75 199 THR B C 1
ATOM 3597 O O . THR B 1 199 ? 11.609 20.531 20.047 1 92.75 199 THR B O 1
ATOM 3600 N N . PRO B 1 200 ? 13.453 19.922 21.016 1 93.12 200 PRO B N 1
ATOM 3601 C CA . PRO B 1 200 ? 13.469 21.016 22 1 93.12 200 PRO B CA 1
ATOM 3602 C C . PRO B 1 200 ? 13.539 22.391 21.344 1 93.12 200 PRO B C 1
ATOM 3604 O O . PRO B 1 200 ? 13.352 23.406 22.016 1 93.12 200 PRO B O 1
ATOM 3607 N N . TYR B 1 201 ? 13.852 22.422 20.109 1 94.75 201 TYR B N 1
ATOM 3608 C CA . TYR B 1 201 ? 13.922 23.688 19.406 1 94.75 201 TYR B CA 1
ATOM 3609 C C . TYR B 1 201 ? 12.562 24.062 18.812 1 94.75 201 TYR B C 1
ATOM 3611 O O . TYR B 1 201 ? 12.422 25.125 18.188 1 94.75 201 TYR B O 1
ATOM 3619 N N . ALA B 1 202 ? 11.586 23.266 19.047 1 96.81 202 ALA B N 1
ATOM 3620 C CA . ALA B 1 202 ? 10.234 23.516 18.531 1 96.81 202 ALA B CA 1
ATOM 3621 C C . ALA B 1 202 ? 9.305 24.016 19.625 1 96.81 202 ALA B C 1
ATOM 3623 O O . ALA B 1 202 ? 9.406 23.578 20.781 1 96.81 202 ALA B O 1
ATOM 3624 N N . SER B 1 203 ? 8.438 25 19.281 1 98.19 203 SER B N 1
ATOM 3625 C CA . SER B 1 203 ? 7.285 25.328 20.109 1 98.19 203 SER B CA 1
ATOM 3626 C C . SER B 1 203 ? 6.027 24.609 19.625 1 98.19 203 SER B C 1
ATOM 3628 O O . SER B 1 203 ? 5.656 24.719 18.453 1 98.19 203 SER B O 1
ATOM 3630 N N . ILE B 1 204 ? 5.379 23.844 20.5 1 98.44 204 ILE B N 1
ATOM 3631 C CA . ILE B 1 204 ? 4.199 23.078 20.125 1 98.44 204 ILE B CA 1
ATOM 3632 C C . ILE B 1 204 ? 3.049 23.406 21.078 1 98.44 204 ILE B C 1
ATOM 3634 O O . ILE B 1 204 ? 3.219 23.375 22.297 1 98.44 204 ILE B O 1
ATOM 3638 N N . SER B 1 205 ? 1.957 23.781 20.594 1 98.62 205 SER B N 1
ATOM 3639 C CA . SER B 1 205 ? 0.746 24 21.359 1 98.62 205 SER B CA 1
ATOM 3640 C C . SER B 1 205 ? -0.396 23.109 20.891 1 98.62 205 SER B C 1
ATOM 3642 O O . SER B 1 205 ? -0.416 22.688 19.734 1 98.62 205 SER B O 1
ATOM 3644 N N . PHE B 1 206 ? -1.296 22.781 21.828 1 98.75 206 PHE B N 1
ATOM 3645 C CA . PHE B 1 206 ? -2.4 21.875 21.531 1 98.75 206 PHE B CA 1
ATOM 3646 C C . PHE B 1 206 ? -3.676 22.344 22.234 1 98.75 206 PHE B C 1
ATOM 3648 O O . PHE B 1 206 ? -3.715 22.453 23.453 1 98.75 206 PHE B O 1
ATOM 3655 N N . ASP B 1 207 ? -4.699 22.75 21.391 1 98.75 207 ASP B N 1
ATOM 3656 C CA . ASP B 1 207 ? -6.051 23 21.875 1 98.75 207 ASP B CA 1
ATOM 3657 C C . ASP B 1 207 ? -6.93 21.766 21.734 1 98.75 207 ASP B C 1
ATOM 3659 O O . ASP B 1 207 ? -7.336 21.406 20.625 1 98.75 207 ASP B O 1
ATOM 3663 N N . ASP B 1 208 ?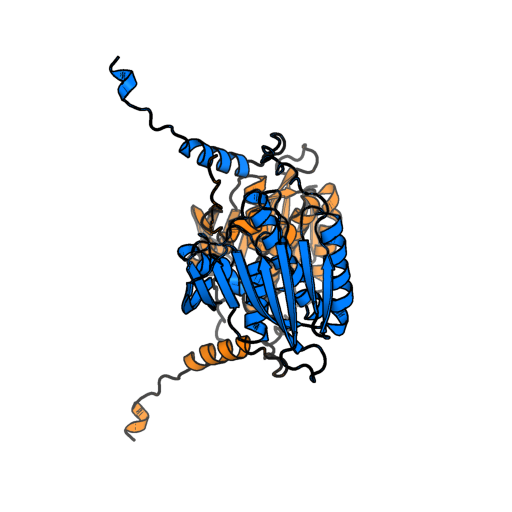 -7.316 21.156 22.812 1 97.88 208 ASP B N 1
ATOM 3664 C CA . ASP B 1 208 ? -8.039 19.891 22.75 1 97.88 208 ASP B CA 1
ATOM 3665 C C . ASP B 1 208 ? -9.547 20.125 22.672 1 97.88 208 ASP B C 1
ATOM 3667 O O . ASP B 1 208 ? -10.023 21.234 22.906 1 97.88 208 ASP B O 1
ATOM 3671 N N . PRO B 1 209 ? -10.328 19.125 22.328 1 97.75 209 PRO B N 1
ATOM 3672 C CA . PRO B 1 209 ? -11.766 19.312 22.125 1 97.75 209 PRO B CA 1
ATOM 3673 C C . PRO B 1 209 ? -12.508 19.625 23.422 1 97.75 209 PRO B C 1
ATOM 3675 O O . PRO B 1 209 ? -13.656 20.062 23.391 1 97.75 209 PRO B O 1
ATOM 3678 N N . LYS B 1 210 ? -11.953 19.422 24.484 1 95.44 210 LYS B N 1
ATOM 3679 C CA . LYS B 1 210 ? -12.594 19.672 25.781 1 95.44 210 LYS B CA 1
ATOM 3680 C C . LYS B 1 210 ? -12.312 21.078 26.281 1 95.44 210 LYS B C 1
ATOM 3682 O O . LYS B 1 210 ? -12.758 21.453 27.359 1 95.44 210 LYS B O 1
ATOM 3687 N N . GLY B 1 211 ? -11.523 21.781 25.562 1 95.38 211 GLY B N 1
ATOM 3688 C CA . GLY B 1 211 ? -11.258 23.172 25.922 1 95.38 211 GLY B CA 1
ATOM 3689 C C . GLY B 1 211 ? -9.93 23.359 26.625 1 95.38 211 GLY B C 1
ATOM 3690 O O . GLY B 1 211 ? -9.562 24.5 26.953 1 95.38 211 GLY B O 1
ATOM 3691 N N . GLU B 1 212 ? -9.227 22.281 26.844 1 96.56 212 GLU B N 1
ATOM 3692 C CA . GLU B 1 212 ? -7.91 22.391 27.453 1 96.56 212 GLU B CA 1
ATOM 3693 C C . GLU B 1 212 ? -6.859 22.844 26.453 1 96.56 212 GLU B C 1
ATOM 3695 O O . GLU B 1 212 ? -6.875 22.406 25.297 1 96.56 212 GLU B O 1
ATOM 3700 N N . LYS B 1 213 ? -5.988 23.719 26.938 1 97.75 213 LYS B N 1
ATOM 3701 C CA . LYS B 1 213 ? -4.895 24.219 26.109 1 97.75 213 LYS B CA 1
ATOM 3702 C C . LYS B 1 213 ? -3.541 23.797 26.672 1 97.75 213 LYS B C 1
ATOM 3704 O O . LYS B 1 213 ? -3.281 23.969 27.859 1 97.75 213 LYS B O 1
ATOM 3709 N N . PHE B 1 214 ? -2.787 23.188 25.859 1 97.56 214 PHE B N 1
ATOM 3710 C CA . PHE B 1 214 ? -1.436 22.781 26.203 1 97.56 214 PHE B CA 1
ATOM 3711 C C . PHE B 1 214 ? -0.401 23.578 25.422 1 97.56 214 PHE B C 1
ATOM 3713 O O . PHE B 1 214 ? -0.618 23.906 24.266 1 97.56 214 PHE B O 1
ATOM 3720 N N . SER B 1 215 ? 0.659 24 26.094 1 97.5 215 SER B N 1
ATOM 3721 C CA . SER B 1 215 ? 1.734 24.75 25.469 1 97.5 215 SER B CA 1
ATOM 3722 C C . SER B 1 215 ? 3.104 24.234 25.891 1 97.5 215 SER B C 1
ATOM 3724 O O . SER B 1 215 ? 3.379 24.094 27.078 1 97.5 215 SER B O 1
ATOM 3726 N N . HIS B 1 216 ? 3.896 23.922 24.953 1 97.06 216 HIS B N 1
ATOM 3727 C CA . HIS B 1 216 ? 5.273 23.469 25.141 1 97.06 216 HIS B CA 1
ATOM 3728 C C . HIS B 1 216 ? 6.25 24.359 24.375 1 97.06 216 HIS B C 1
ATOM 3730 O O . HIS B 1 216 ? 6.547 24.094 23.219 1 97.06 216 HIS B O 1
ATOM 3736 N N . PRO B 1 217 ? 6.77 25.406 25.016 1 96.12 217 PRO B N 1
ATOM 3737 C CA . PRO B 1 217 ? 7.703 26.312 24.344 1 96.12 217 PRO B CA 1
ATOM 3738 C C . PRO B 1 217 ? 9.07 25.672 24.109 1 96.12 217 PRO B C 1
ATOM 3740 O O . PRO B 1 217 ? 9.484 24.781 24.859 1 96.12 217 PRO B O 1
ATOM 3743 N N . ARG B 1 218 ? 9.688 26.172 23.016 1 94.81 218 ARG B N 1
ATOM 3744 C CA . ARG B 1 218 ? 11.047 25.703 22.75 1 94.81 218 ARG B CA 1
ATOM 3745 C C . ARG B 1 218 ? 12.008 26.141 23.859 1 94.81 218 ARG B C 1
ATOM 3747 O O . ARG B 1 218 ? 11.828 27.219 24.438 1 94.81 218 ARG B O 1
ATOM 3754 N N . PHE B 1 219 ? 13.062 25.328 24 1 89.25 219 PHE B N 1
ATOM 3755 C CA . PHE B 1 219 ? 14.023 25.719 25.031 1 89.25 219 PHE B CA 1
ATOM 3756 C C . PHE B 1 219 ? 15.445 25.688 24.469 1 89.25 219 PHE B C 1
ATOM 3758 O O . PHE B 1 219 ? 16.406 25.938 25.203 1 89.25 219 PHE B O 1
ATOM 3765 N N . VAL B 1 220 ? 15.578 25.328 23.266 1 86.12 220 VAL B N 1
ATOM 3766 C CA . VAL B 1 220 ? 16.828 25.422 22.516 1 86.12 220 VAL B CA 1
ATOM 3767 C C . VAL B 1 220 ? 16.609 26.297 21.281 1 86.12 220 VAL B C 1
ATOM 3769 O O . VAL B 1 220 ? 15.586 26.172 20.609 1 86.12 220 VAL B O 1
ATOM 3772 N N . LYS B 1 221 ? 17.609 27.172 21.062 1 80.75 221 LYS B N 1
ATOM 3773 C CA . LYS B 1 221 ? 17.406 28.094 19.938 1 80.75 221 LYS B CA 1
ATOM 3774 C C . LYS B 1 221 ? 18.266 27.719 18.75 1 80.75 221 LYS B C 1
ATOM 3776 O O . LYS B 1 221 ? 18.219 28.375 17.703 1 80.75 221 LYS B O 1
ATOM 3781 N N . ASP B 1 222 ? 19.031 26.641 18.875 1 76.38 222 ASP B N 1
ATOM 3782 C CA . ASP B 1 222 ? 19.828 26.188 17.75 1 76.38 222 ASP B CA 1
ATOM 3783 C C . ASP B 1 222 ? 19.266 24.906 17.141 1 76.38 222 ASP B C 1
ATOM 3785 O O . ASP B 1 222 ? 18.875 23.984 17.875 1 76.38 222 ASP B O 1
ATOM 3789 N N . ILE B 1 223 ? 18.953 24.984 15.797 1 68.19 223 ILE B N 1
ATOM 3790 C CA . ILE B 1 223 ? 18.516 23.781 15.109 1 68.19 223 ILE B CA 1
ATOM 3791 C C . ILE B 1 223 ? 19.719 22.875 14.82 1 68.19 223 ILE B C 1
ATOM 3793 O O . ILE B 1 223 ? 20.719 23.328 14.258 1 68.19 223 ILE B O 1
ATOM 3797 N N . PRO B 1 224 ? 19.625 21.656 15.43 1 63.5 224 PRO B N 1
ATOM 3798 C CA . PRO B 1 224 ? 20.719 20.766 15.023 1 63.5 224 PRO B CA 1
ATOM 3799 C C . PRO B 1 224 ? 20.828 20.625 13.508 1 63.5 224 PRO B C 1
ATOM 3801 O O . PRO B 1 224 ? 19.828 20.75 12.797 1 63.5 224 PRO B O 1
ATOM 3804 N N . PRO B 1 225 ? 22.062 20.688 13 1 58.53 225 PRO B N 1
ATOM 3805 C CA . PRO B 1 225 ? 22.219 20.531 11.547 1 58.53 225 PRO B CA 1
ATOM 3806 C C . PRO B 1 225 ? 21.453 19.328 10.992 1 58.53 225 PRO B C 1
ATOM 3808 O O . PRO B 1 225 ? 21.312 18.312 11.672 1 58.53 225 PRO B O 1
ATOM 3811 N N . PRO B 1 226 ? 20.594 19.547 10.07 1 52.31 226 PRO B N 1
ATOM 3812 C CA . PRO B 1 226 ? 19.844 18.438 9.484 1 52.31 226 PRO B CA 1
ATOM 3813 C C . PRO B 1 226 ? 20.719 17.234 9.156 1 52.31 226 PRO B C 1
ATOM 3815 O O . PRO B 1 226 ? 21.922 17.391 8.883 1 52.31 226 PRO B O 1
ATOM 3818 N N . PRO B 1 227 ? 20.391 16.062 9.586 1 43.34 227 PRO B N 1
ATOM 3819 C CA . PRO B 1 227 ? 21.266 14.961 9.156 1 43.34 227 PRO B CA 1
ATOM 3820 C C . PRO B 1 227 ? 21.594 15.031 7.664 1 43.34 227 PRO B C 1
ATOM 3822 O O . PRO B 1 227 ? 20.75 15.461 6.863 1 43.34 227 PRO B O 1
ATOM 3825 N N . THR B 1 228 ? 22.828 15.312 7.316 1 39.59 228 THR B N 1
ATOM 3826 C CA . THR B 1 228 ? 23.281 15.25 5.93 1 39.59 228 THR B CA 1
ATOM 3827 C C . THR B 1 228 ? 22.734 14.008 5.234 1 39.59 228 THR B C 1
ATOM 3829 O O . THR B 1 228 ? 22.469 13 5.879 1 39.59 228 THR B O 1
ATOM 3832 N N . ILE B 1 229 ? 22.188 14.195 4.102 1 39.88 229 ILE B N 1
ATOM 3833 C CA . ILE B 1 229 ? 21.797 13.047 3.295 1 39.88 229 ILE B CA 1
ATOM 3834 C C . ILE B 1 229 ? 22.844 11.938 3.445 1 39.88 229 ILE B C 1
ATOM 3836 O O . ILE B 1 229 ? 24.016 12.117 3.086 1 39.88 229 ILE B O 1
ATOM 3840 N N . ILE B 1 230 ? 22.797 11.195 4.457 1 33.81 230 ILE B N 1
ATOM 3841 C CA . ILE B 1 230 ? 23.781 10.109 4.516 1 33.81 230 ILE B CA 1
ATOM 3842 C C . ILE B 1 230 ? 23.781 9.344 3.197 1 33.81 230 ILE B C 1
ATOM 3844 O O . ILE B 1 230 ? 22.719 8.93 2.711 1 33.81 230 ILE B O 1
ATOM 3848 N N . ARG B 1 231 ? 24.844 9.461 2.475 1 33.38 231 ARG B N 1
ATOM 3849 C CA . ARG B 1 231 ? 25.078 8.672 1.27 1 33.38 231 ARG B CA 1
ATOM 3850 C C . ARG B 1 231 ? 24.828 7.191 1.526 1 33.38 231 ARG B C 1
ATOM 3852 O O . ARG B 1 231 ? 25.172 6.676 2.594 1 33.38 231 ARG B O 1
ATOM 3859 N N . PRO B 1 232 ? 23.938 6.547 0.765 1 33.31 232 PRO B N 1
ATOM 3860 C CA . PRO B 1 232 ? 23.656 5.125 0.96 1 33.31 232 PRO B CA 1
ATOM 3861 C C . PRO B 1 232 ? 24.906 4.285 1.153 1 33.31 232 PRO B C 1
ATOM 3863 O O . PRO B 1 232 ? 25.953 4.594 0.577 1 33.31 232 PRO B O 1
ATOM 3866 N N . HIS B 1 233 ? 25.109 3.697 2.285 1 30.39 233 HIS B N 1
ATOM 3867 C CA . HIS B 1 233 ? 26.203 2.732 2.445 1 30.39 233 HIS B CA 1
ATOM 3868 C C . HIS B 1 233 ? 26.297 1.807 1.237 1 30.39 233 HIS B C 1
ATOM 3870 O O . HIS B 1 233 ? 25.281 1.404 0.673 1 30.39 233 HIS B O 1
ATOM 3876 N N . PRO B 1 234 ? 27.453 1.599 0.511 1 31.83 234 PRO B N 1
ATOM 3877 C CA . PRO B 1 234 ? 27.719 0.85 -0.719 1 31.83 234 PRO B CA 1
ATOM 3878 C C . PRO B 1 234 ? 27.219 -0.59 -0.654 1 31.83 234 PRO B C 1
ATOM 3880 O O . PRO B 1 234 ? 27.25 -1.305 -1.659 1 31.83 234 PRO B O 1
ATOM 3883 N N . HIS B 1 235 ? 27.297 -1.168 0.511 1 34.41 235 HIS B N 1
ATOM 3884 C CA . HIS B 1 235 ? 27.344 -2.619 0.373 1 34.41 235 HIS B CA 1
ATOM 3885 C C . HIS B 1 235 ? 26.109 -3.156 -0.34 1 34.41 235 HIS B C 1
ATOM 3887 O O . HIS B 1 235 ? 26.219 -4.062 -1.169 1 34.41 235 HIS B O 1
ATOM 3893 N N . GLY B 1 236 ? 24.938 -3.199 0.359 1 34.78 236 GLY B N 1
ATOM 3894 C CA . GLY B 1 236 ? 23.891 -4.062 -0.146 1 34.78 236 GLY B CA 1
ATOM 3895 C C . GLY B 1 236 ? 23.062 -3.428 -1.255 1 34.78 236 GLY B C 1
ATOM 3896 O O . GLY B 1 236 ? 21.922 -3.025 -1.039 1 34.78 236 GLY B O 1
ATOM 3897 N N . ILE B 1 237 ? 23.641 -2.648 -2.041 1 36.97 237 ILE B N 1
ATOM 3898 C CA . ILE B 1 237 ? 22.953 -1.929 -3.105 1 36.97 237 ILE B CA 1
ATOM 3899 C C . ILE B 1 237 ? 22.266 -2.922 -4.039 1 36.97 237 ILE B C 1
ATOM 3901 O O . ILE B 1 237 ? 22.906 -3.83 -4.574 1 36.97 237 ILE B O 1
ATOM 3905 N N . ASP B 1 238 ? 21.047 -3.176 -3.842 1 41.56 238 ASP B N 1
ATOM 3906 C CA . ASP B 1 238 ? 20.297 -4.012 -4.781 1 41.56 238 ASP B CA 1
ATOM 3907 C C . ASP B 1 238 ? 20.391 -3.459 -6.203 1 41.56 238 ASP B C 1
ATOM 3909 O O . ASP B 1 238 ? 20.656 -2.268 -6.395 1 41.56 238 ASP B O 1
ATOM 3913 N N . VAL B 1 239 ? 20.609 -4.246 -7.129 1 43.62 239 VAL B N 1
ATOM 3914 C CA . VAL B 1 239 ? 20.797 -4.02 -8.555 1 43.62 239 VAL B CA 1
ATOM 3915 C C . VAL B 1 239 ? 19.844 -2.93 -9.047 1 43.62 239 VAL B C 1
ATOM 3917 O O . VAL B 1 239 ? 20.234 -2.072 -9.844 1 43.62 239 VAL B O 1
ATOM 3920 N N . GLU B 1 240 ? 18.703 -2.953 -8.508 1 39.56 240 GLU B N 1
ATOM 3921 C CA . GLU B 1 240 ? 17.734 -1.983 -9 1 39.56 240 GLU B CA 1
ATOM 3922 C C . GLU B 1 240 ? 18.078 -0.57 -8.539 1 39.56 240 GLU B C 1
ATOM 3924 O O . GLU B 1 240 ? 17.891 0.393 -9.289 1 39.56 240 GLU B O 1
ATOM 3929 N N . ARG B 1 241 ? 18.672 -0.485 -7.391 1 45.25 241 ARG B N 1
ATOM 3930 C CA . ARG B 1 241 ? 19.156 0.805 -6.914 1 45.25 241 ARG B CA 1
ATOM 3931 C C . ARG B 1 241 ? 20.328 1.295 -7.758 1 45.25 241 ARG B C 1
ATOM 3933 O O . ARG B 1 241 ? 20.422 2.48 -8.086 1 45.25 241 ARG B O 1
ATOM 3940 N N . ILE B 1 242 ? 21.172 0.371 -8.141 1 43.88 242 ILE B N 1
ATOM 3941 C CA . ILE B 1 242 ? 22.281 0.722 -9.016 1 43.88 242 ILE B CA 1
ATOM 3942 C C . ILE B 1 242 ? 21.75 1.264 -10.344 1 43.88 242 ILE B C 1
ATOM 3944 O O . ILE B 1 242 ? 22.219 2.291 -10.836 1 43.88 242 ILE B O 1
ATOM 3948 N N . ARG B 1 243 ? 20.734 0.595 -10.781 1 44.06 243 ARG B N 1
ATOM 3949 C CA . ARG B 1 243 ? 20.172 1.014 -12.055 1 44.06 243 ARG B CA 1
ATOM 3950 C C . ARG B 1 243 ? 19.578 2.412 -11.961 1 44.06 243 ARG B C 1
ATOM 3952 O O . ARG B 1 243 ? 19.766 3.24 -12.852 1 44.06 243 ARG B O 1
ATOM 3959 N N . ARG B 1 244 ? 19.062 2.664 -10.844 1 45.19 244 ARG B N 1
ATOM 3960 C CA . ARG B 1 244 ? 18.469 3.986 -10.656 1 45.19 244 ARG B CA 1
ATOM 3961 C C . ARG B 1 244 ? 19.547 5.047 -10.469 1 45.19 244 ARG B C 1
ATOM 3963 O O . ARG B 1 244 ? 19.438 6.16 -10.977 1 45.19 244 ARG B O 1
ATOM 3970 N N . MET B 1 245 ? 20.562 4.707 -9.781 1 41.81 245 MET B N 1
ATOM 3971 C CA . MET B 1 245 ? 21.672 5.629 -9.578 1 41.81 245 MET B CA 1
ATOM 3972 C C . MET B 1 245 ? 22.344 5.969 -10.906 1 41.81 245 MET B C 1
ATOM 3974 O O . MET B 1 245 ? 22.734 7.117 -11.133 1 41.81 245 MET B O 1
ATOM 3978 N N . ILE B 1 246 ? 22.484 4.957 -11.773 1 44.44 246 ILE B N 1
ATOM 3979 C CA . ILE B 1 246 ? 23.109 5.168 -13.078 1 44.44 246 ILE B CA 1
ATOM 3980 C C . ILE B 1 246 ? 22.25 6.105 -13.914 1 44.44 246 ILE B C 1
ATOM 3982 O O . ILE B 1 246 ? 22.766 7.023 -14.562 1 44.44 246 ILE B O 1
ATOM 3986 N N . VAL B 1 247 ? 21.016 5.898 -13.828 1 40.53 247 VAL B N 1
ATOM 3987 C CA . VAL B 1 247 ? 20.109 6.73 -14.625 1 40.53 247 VAL B CA 1
ATOM 3988 C C . VAL B 1 247 ? 20.078 8.141 -14.047 1 40.53 247 VAL B C 1
ATOM 3990 O O . VAL B 1 247 ? 20.078 9.125 -14.789 1 40.53 247 VAL B O 1
ATOM 3993 N N . GLU B 1 248 ? 20.109 8.172 -12.812 1 38.31 248 GLU B N 1
ATOM 3994 C CA . GLU B 1 248 ? 20.141 9.492 -12.188 1 38.31 248 GLU B CA 1
ATOM 3995 C C . GLU B 1 248 ? 21.484 10.172 -12.367 1 38.31 248 GLU B C 1
ATOM 3997 O O . GLU B 1 248 ? 21.562 11.391 -12.508 1 38.31 248 GLU B O 1
ATOM 4002 N N . SER B 1 249 ? 22.562 9.43 -12.305 1 37.38 249 SER B N 1
ATOM 4003 C CA . SER B 1 249 ? 23.891 10.008 -12.523 1 37.38 249 SER B CA 1
ATOM 4004 C C . SER B 1 249 ? 24.047 10.492 -13.961 1 37.38 249 SER B C 1
ATOM 4006 O O . SER B 1 249 ? 24.75 11.477 -14.219 1 37.38 249 SER B O 1
ATOM 4008 N N . GLN B 1 250 ? 23.516 9.797 -14.977 1 35.19 250 GLN B N 1
ATOM 4009 C CA . GLN B 1 250 ? 23.703 10.258 -16.344 1 35.19 250 GLN B CA 1
ATOM 4010 C C . GLN B 1 250 ? 23.047 11.625 -16.562 1 35.19 250 GLN B C 1
ATOM 4012 O O . GLN B 1 250 ? 23.297 12.289 -17.562 1 35.19 250 GLN B O 1
ATOM 4017 N N . PHE B 1 251 ? 22.203 12.023 -15.766 1 32.78 251 PHE B N 1
ATOM 4018 C CA . PHE B 1 251 ? 21.672 13.359 -16.031 1 32.78 251 PHE B CA 1
ATOM 4019 C C . PHE B 1 251 ? 22.625 14.43 -15.484 1 32.78 251 PHE B C 1
ATOM 4021 O O . PHE B 1 251 ? 22.359 15.625 -15.609 1 32.78 251 PHE B O 1
ATOM 4028 N N . GLU B 1 252 ? 23.594 14.07 -14.742 1 31.05 252 GLU B N 1
ATOM 4029 C CA . GLU B 1 252 ? 24.5 15.188 -14.5 1 31.05 252 GLU B CA 1
ATOM 4030 C C . GLU B 1 252 ? 25.484 15.359 -15.656 1 31.05 252 GLU B C 1
ATOM 4032 O O . GLU B 1 252 ? 26.641 14.977 -15.555 1 31.05 252 GLU B O 1
ATOM 4037 N N . ILE B 1 253 ? 25.188 14.953 -16.906 1 29.17 253 ILE B N 1
ATOM 4038 C CA . ILE B 1 253 ? 26.156 15.375 -17.906 1 29.17 253 ILE B CA 1
ATOM 4039 C C . ILE B 1 253 ? 26.297 16.891 -17.891 1 29.17 253 ILE B C 1
ATOM 4041 O O . ILE B 1 253 ? 25.312 17.609 -18.078 1 29.17 253 ILE B O 1
ATOM 4045 N N . PRO B 1 2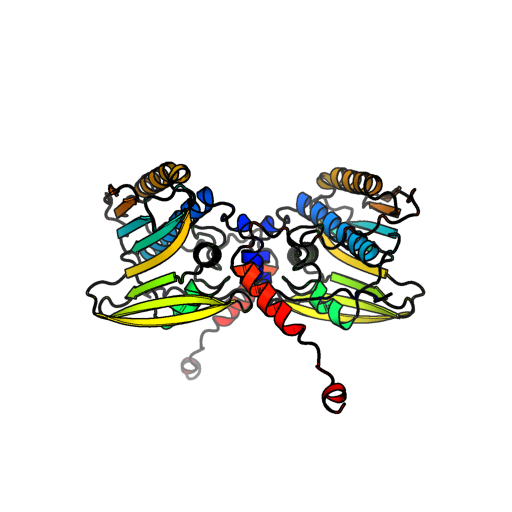54 ? 27.297 17.359 -17.312 1 27.5 254 PRO B N 1
ATOM 4046 C CA . PRO B 1 254 ? 27.641 18.781 -17.422 1 27.5 254 PRO B CA 1
ATOM 4047 C C . PRO B 1 254 ? 27.641 19.281 -18.859 1 27.5 254 PRO B C 1
ATOM 4049 O O . PRO B 1 254 ? 27.875 18.5 -19.781 1 27.5 254 PRO B O 1
ATOM 4052 N N . ASN B 1 255 ? 26.797 20.172 -19.25 1 29.19 255 ASN B N 1
ATOM 4053 C CA . ASN B 1 255 ? 26.938 20.953 -20.484 1 29.19 255 ASN B CA 1
ATOM 4054 C C . ASN B 1 255 ? 28.391 21.375 -20.703 1 29.19 255 ASN B C 1
ATOM 4056 O O . ASN B 1 255 ? 28.969 22.094 -19.891 1 29.19 255 ASN B O 1
ATOM 4060 N N . ILE B 1 256 ? 29.219 20.531 -21.234 1 28 256 ILE B N 1
ATOM 4061 C CA . ILE B 1 256 ? 30.547 20.859 -21.734 1 28 256 ILE B CA 1
ATOM 4062 C C . ILE B 1 256 ? 30.469 22.125 -22.594 1 28 256 ILE B C 1
ATOM 4064 O O . ILE B 1 256 ? 29.703 22.172 -23.562 1 28 256 ILE B O 1
ATOM 4068 N N . ASP B 1 257 ? 30.75 23.234 -21.984 1 26.28 257 ASP B N 1
ATOM 4069 C CA . ASP B 1 257 ? 30.969 24.516 -22.641 1 26.28 257 ASP B CA 1
ATOM 4070 C C . ASP B 1 257 ? 32 24.406 -23.734 1 26.28 257 ASP B C 1
ATOM 4072 O O . ASP B 1 257 ? 33.062 23.781 -23.547 1 26.28 257 ASP B O 1
ATOM 4076 N N . ASP B 1 258 ? 31.609 24.266 -25.016 1 26.83 258 ASP B N 1
ATOM 4077 C CA . ASP B 1 258 ? 32.375 24.328 -26.25 1 26.83 258 ASP B CA 1
ATOM 4078 C C . ASP B 1 258 ? 33.438 25.422 -26.172 1 26.83 258 ASP B C 1
ATOM 4080 O O . ASP B 1 258 ? 34.281 25.562 -27.078 1 26.83 258 ASP B O 1
ATOM 4084 N N . ALA B 1 259 ? 33.469 26.344 -25.266 1 30.23 259 ALA B N 1
ATOM 4085 C CA . ALA B 1 259 ? 34.469 27.391 -25.422 1 30.23 259 ALA B CA 1
ATOM 4086 C C . ALA B 1 259 ? 35.906 26.844 -25.234 1 30.23 259 ALA B C 1
ATOM 4088 O O . ALA B 1 259 ? 36.875 27.484 -25.625 1 30.23 259 ALA B O 1
ATOM 4089 N N . MET B 1 260 ? 36.062 25.703 -24.422 1 26.44 260 MET B N 1
ATOM 4090 C CA . MET B 1 260 ? 37.5 25.438 -24.188 1 26.44 260 MET B CA 1
ATOM 4091 C C . MET B 1 260 ? 38.125 24.734 -25.391 1 26.44 260 MET B C 1
ATOM 4093 O O . MET B 1 260 ? 39.312 24.406 -25.359 1 26.44 260 MET B O 1
ATOM 4097 N N . ILE B 1 261 ? 37.25 24.172 -26.281 1 25.83 261 ILE B N 1
ATOM 4098 C CA . ILE B 1 261 ? 37.969 23.562 -27.391 1 25.83 261 ILE B CA 1
ATOM 4099 C C . ILE B 1 261 ? 38.625 24.656 -28.234 1 25.83 261 ILE B C 1
ATOM 4101 O O . ILE B 1 261 ? 39.531 24.359 -29.031 1 25.83 261 ILE B O 1
ATOM 4105 N N . GLU B 1 262 ? 38.156 25.844 -28.219 1 23.83 262 GLU B N 1
ATOM 4106 C CA . GLU B 1 262 ? 38.906 26.688 -29.141 1 23.83 262 GLU B CA 1
ATOM 4107 C C . GLU B 1 262 ? 40.25 27.094 -28.578 1 23.83 262 GLU B C 1
ATOM 4109 O O . GLU B 1 262 ? 41.156 27.438 -29.328 1 23.83 262 GLU B O 1
ATOM 4114 N N . LYS B 1 263 ? 40.531 26.875 -27.328 1 20.22 263 LYS B N 1
ATOM 4115 C CA . LYS B 1 263 ? 41.906 27.281 -27.094 1 20.22 263 LYS B CA 1
ATOM 4116 C C . LYS B 1 263 ? 42.875 26.109 -27.234 1 20.22 263 LYS B C 1
ATOM 4118 O O . LYS B 1 263 ? 42.562 25 -26.812 1 20.22 263 LYS B O 1
#

Radius of gyration: 26.86 Å; Cα contacts (8 Å, |Δi|>4): 1050; chains: 2; bounding box: 90×76×58 Å

Solvent-accessible surface area (backbone atoms only — not comparable to full-atom values): 28010 Å² total; per-residue (Å²): 127,84,74,77,67,84,59,70,47,72,59,27,65,32,40,52,41,64,79,42,29,52,83,73,46,47,70,44,38,36,51,25,44,42,44,35,50,51,31,50,52,50,50,41,48,50,49,6,51,75,68,71,40,73,34,42,37,42,38,36,38,38,52,74,53,78,86,58,65,76,64,38,50,26,38,42,34,39,34,27,56,22,61,37,52,58,72,89,46,46,52,46,49,65,14,20,63,52,27,31,61,44,76,87,49,91,80,58,83,68,59,89,54,40,36,57,38,48,38,47,49,50,9,28,57,64,58,70,40,52,37,39,38,37,23,9,55,80,17,44,52,28,43,36,36,32,36,36,60,39,42,74,74,38,33,49,39,79,75,43,77,50,74,45,82,44,85,56,36,10,34,33,45,33,36,36,25,47,20,18,53,91,74,23,44,64,58,45,52,48,48,55,52,52,48,37,66,77,37,35,38,26,26,42,33,36,37,43,64,86,70,52,75,46,78,38,75,47,80,39,92,66,77,74,78,66,81,66,83,71,72,77,74,75,77,84,59,48,63,59,54,51,53,48,48,53,58,56,52,60,66,64,60,71,80,74,67,69,69,63,70,74,102,127,82,73,76,67,83,58,72,46,72,58,29,67,32,40,50,42,64,78,41,29,52,82,74,45,47,70,44,36,36,49,26,43,43,45,36,50,50,32,48,53,50,50,41,47,50,48,5,50,76,70,73,40,73,34,42,37,42,37,37,38,39,51,74,53,77,86,58,64,75,64,38,49,26,37,42,34,38,34,27,57,22,60,38,52,59,73,88,46,47,51,46,48,64,14,20,62,52,27,30,62,45,76,88,49,90,80,57,83,69,59,88,56,41,37,56,39,47,38,48,49,50,10,28,57,65,59,70,40,52,36,39,38,37,23,9,57,81,18,44,53,26,42,35,36,31,35,37,62,38,42,76,72,38,34,49,39,79,76,43,77,50,74,46,82,44,83,55,36,10,34,33,44,32,37,34,24,48,20,18,54,91,73,24,43,65,59,44,53,49,48,54,52,52,48,38,66,76,36,35,39,26,28,42,34,37,38,42,64,85,71,52,75,47,77,38,74,45,82,38,92,65,76,75,76,65,80,66,83,71,71,77,73,76,78,84,60,48,62,59,55,51,53,49,49,53,58,57,52,61,66,64,60,72,82,76,69,69,70,65,71,76,103

Secondary structure (DSSP, 8-state):
--------EE--HHHHHHHTGGGGT-SSHHHHHHHHHHHHHHHHHHHHHHTTPPPEEEEEEEESSTTSPSSEEEEEEEEE-S----GGGHHHHHHSTTEES-TT-TT--SSTTTHHHHHHHHHHHHH---EEEEEESSSSEEEEEEEEEETTTTEEEEEEEEEEE-SS-EEEEEEEEEE-HHHHHHHHHHHHHHHHHH-TT-EEEEE-TTS-EEEE-----SPPPP-------STT--HHHHHHHHHHHTT------THHHH-/--------EE--HHHHHHHTGGGGT-SSHHHHHHHHHHHHHHHHHHHHHHTTPPPEEEEEEEESSTTSPSSEEEEEEEEE-S----GGGHHHHHHSTTEES-TT-TT--SSTTTHHHHHHHHHHHHH---EEEEEESSSSEEEEEEEEEETTTTEEEEEEEEEEE-SS-EEEEEEEEEE-HHHHHHHHHHHHHHHHHH-TT-EEEEE-TTS-EEEE-----SPPP--------STT--HHHHHHHHHHHTT------THHHH-

Foldseek 3Di:
DPPPPDDDDDFFPLLVCLVVVVLQQCPDQQRLVLLLLVVQQLVQVVQCLVVQHQKEKEWEKAFPDPPDAPQGKIKIKIKIQGQWDDPVCVQLCQAAAPDDDCVPQPPRDGDNRGRNNSSQSQLCVAPVFFKWKWFDRPQFKIKIWTWYYPSRVRGIDTPDIDMDTGRGGIMMIMGMHGHHCVNNVVVNVVVQVVVCVVSQSHWYWYQYHVGDIDTRHHDDPGNDRDPDSPDPDPDPCPPVNVVVVVVVVVVPPPPPPVPVVVD/DPPPPDDDDDFFPLLVCLVVVVLQQCPDQQRLVLLLLQVQQLVQVVQCLVVVHQKEKEWEKAFPDPVDAPQGKIKIKIKIQGQWDDPVCVQCCQAAAPDDDCVPQPDRDGDNRGRNNSSQSQLCVAPVFFKWKWFDRPQFKIKIFTWYYPSRVRGIDTPDIDMDTGRGGIMMIMGMHGHHCVNNVVVNVVVQVVVCVVSLSHWYWYQYHVGDIDTRHHDDPGNDRDPDSPDPDPDPCPPVNVVVVVVVVVVPPPPPDVVVVVD

Sequence (526 aa):
MSSIKEKFNQISPSEFFYSNRDLAGFSNPTRSLYTAVREFVENALDACDQKGILPDVHLIIKAVDPEKSDPKPYILTVKDNGPGIDASHIPLAFGTVLYGSKFGLKQARGMFGLGATMAILYGQITTNKPVLVKSSVDGKTQDEFELLLDIQNNKPVIVKHTTKEVSKPGLSVSICLEGDYSKAGNKIRDYVYETSLITPYASISFDDPKGEKFSHPRFVKDIPPPPTIIRPHPHGIDVERIRRMIVESQFEIPNIDDAMIEKMSSIKEKFNQISPSEFFYSNRDLAGFSNPTRSLYTAVREFVENALDACDQKGILPDVHLIIKAVDPEKSDPKPYILTVKDNGPGIDASHIPLAFGTVLYGSKFGLKQARGMFGLGATMAILYGQITTNKPVLVKSSVDGKTQDEFELLLDIQNNKPVIVKHTTKEVSKPGLSVSICLEGDYSKAGNKIRDYVYETSLITPYASISFDDPKGEKFSHPRFVKDIPPPPTIIRPHPHGIDVERIRRMIVESQFEIPNIDDAMIEK

pLDDT: mean 84.03, std 23.26, range [20.22, 98.94]